Protein AF-A0A5C5FS62-F1 (afdb_monomer_lite)

Radius of gyration: 34.97 Å; chains: 1; bounding box: 89×92×103 Å

pLDDT: mean 74.13, std 21.63, range [21.25, 96.81]

Secondary structure (DSSP, 8-state):
--------S---SSGGGSHHHHHHHHHHHHHGGGS-TTTTTTSHHHHHHHHHHHGGGS-HHHHHHHHHHHHHHHHHHHHSS-TTTS-GGGGSHHHHHHHTTSS-TTTSSPPPPPHHHHHHHHHHHHHHHHHHHHS--SSHHHHHHHHHHHHSTTSS-HHHHTTS-HHHHHHHHHHHHHHHHHHHHHHHHHHHTT--GGGGSPPHHHHHHHHHHHHS-HHHHHHHHHHHHHHHHHHHHHHHHTTSS-HHHHHHHHHHHHHHHSHHHHHHHHHS-HHHHHHHHHHHHHHHHHHHHHHHTT-----HHHHHHHHHHHTTHHHHHHHHTS-SSHHHHHHHHHHHHHS-S-----------------------PPPHHHHHHHHHHHT-HHHHHHHHHHTTTS-HHHHHHHHHHHHHHHHHHHTT----GGGGSHHHHHHHHSPPPS-TT----HHHHHHHHHHHHHHHHHHS-GGGHHHHHHHHHHHHSTTS--HHHHTTS-HHHHHHHHHTTTSS-HHHHHHHHHHHT--HHHHHHHHHHHHHHHHHHTTT---TT--HHHHHHHHHHHHHHHHSHHHHHHHHHS-HHHHHHHHHHHHHHHHHHHHHHHTTPPPP-HHHHHHHHHHHH--TTS-TTTTHHHHT------PPP---------------------------------------------

Structure (mmCIF, N/CA/C/O backbone):
data_AF-A0A5C5FS62-F1
#
_entry.id   AF-A0A5C5FS62-F1
#
loop_
_atom_site.group_PDB
_atom_site.id
_atom_site.type_symbol
_atom_site.label_atom_id
_atom_site.label_alt_id
_atom_site.label_comp_id
_atom_site.label_asym_id
_atom_site.label_entity_id
_atom_site.label_seq_id
_atom_site.pdbx_PDB_ins_code
_atom_site.Cartn_x
_atom_site.Cartn_y
_atom_site.Cartn_z
_atom_site.occupancy
_atom_site.B_iso_or_equiv
_atom_site.auth_seq_id
_atom_site.auth_comp_id
_atom_site.auth_asym_id
_atom_site.auth_atom_id
_atom_site.pdbx_PDB_model_num
ATOM 1 N N . MET A 1 1 ? -17.535 23.814 3.517 1.00 26.78 1 MET A N 1
ATOM 2 C CA . MET A 1 1 ? -16.667 22.731 2.999 1.00 26.78 1 MET A CA 1
ATOM 3 C C . MET A 1 1 ? -15.348 23.350 2.572 1.00 26.78 1 MET A C 1
ATOM 5 O O . MET A 1 1 ? -15.396 24.396 1.941 1.00 26.78 1 MET A O 1
ATOM 9 N N . ASN A 1 2 ? -14.200 22.745 2.894 1.00 21.25 2 ASN A N 1
ATOM 10 C CA . ASN A 1 2 ? -12.930 23.157 2.289 1.00 21.25 2 ASN A CA 1
ATOM 11 C C . ASN A 1 2 ? -12.797 22.462 0.929 1.00 21.25 2 ASN A C 1
ATOM 13 O O . ASN A 1 2 ? -12.392 21.307 0.882 1.00 21.25 2 ASN A O 1
ATOM 17 N N . LEU A 1 3 ? -13.077 23.171 -0.166 1.00 26.50 3 LEU A N 1
ATOM 18 C CA . LEU A 1 3 ? -12.701 22.754 -1.531 1.00 26.50 3 LEU A CA 1
ATOM 19 C C . LEU A 1 3 ? -11.211 23.048 -1.821 1.00 26.50 3 LEU A C 1
ATOM 21 O O . LEU A 1 3 ? -10.825 23.384 -2.934 1.00 26.50 3 LEU A O 1
ATOM 25 N N . ALA A 1 4 ? -10.378 22.961 -0.782 1.00 28.31 4 ALA A N 1
ATOM 26 C CA . ALA A 1 4 ? -8.976 23.349 -0.778 1.00 28.31 4 ALA A CA 1
ATOM 27 C C . ALA A 1 4 ? -8.154 22.342 0.041 1.00 28.31 4 ALA A C 1
ATOM 29 O O . ALA A 1 4 ? -7.701 22.621 1.151 1.00 28.31 4 ALA A O 1
ATOM 30 N N . SER A 1 5 ? -7.968 21.154 -0.527 1.00 26.20 5 SER A N 1
ATOM 31 C CA . SER A 1 5 ? -6.728 20.398 -0.358 1.00 26.20 5 SER A CA 1
ATOM 32 C C . SER A 1 5 ? -6.159 20.175 -1.751 1.00 26.20 5 SER A C 1
ATOM 34 O O . SER A 1 5 ? -6.495 19.209 -2.434 1.00 26.20 5 SER A O 1
ATOM 36 N N . GLU A 1 6 ? -5.362 21.144 -2.193 1.00 37.19 6 GLU A N 1
ATOM 37 C CA . GLU A 1 6 ? -4.569 21.023 -3.407 1.00 37.19 6 GLU A CA 1
ATOM 38 C C . GLU A 1 6 ? -3.557 19.899 -3.225 1.00 37.19 6 GLU A C 1
ATOM 40 O O . GLU A 1 6 ? -2.563 20.042 -2.515 1.00 37.19 6 GLU A O 1
ATOM 45 N N . GLU A 1 7 ? -3.815 18.775 -3.877 1.00 31.89 7 GLU A N 1
ATOM 46 C CA . GLU A 1 7 ? -2.780 17.795 -4.134 1.00 31.89 7 GLU A CA 1
ATOM 47 C C . GLU A 1 7 ? -2.189 18.118 -5.507 1.00 31.89 7 GLU A C 1
ATOM 49 O O . GLU A 1 7 ? -2.875 18.075 -6.532 1.00 31.89 7 GLU A O 1
ATOM 54 N N . ASP A 1 8 ? -0.898 18.467 -5.516 1.00 33.03 8 ASP A N 1
ATOM 55 C CA . ASP A 1 8 ? -0.059 18.392 -6.714 1.00 33.03 8 ASP A CA 1
ATOM 56 C C . ASP A 1 8 ? -0.280 17.038 -7.424 1.00 33.03 8 ASP A C 1
ATOM 58 O O . ASP A 1 8 ? -0.662 16.060 -6.770 1.00 33.03 8 ASP A O 1
ATOM 62 N N . PRO A 1 9 ? 0.034 16.904 -8.728 1.00 37.22 9 PRO A N 1
ATOM 63 C CA . PRO A 1 9 ? 0.019 15.620 -9.435 1.00 37.22 9 PRO A CA 1
ATOM 64 C C . PRO A 1 9 ? 1.155 14.683 -8.959 1.00 37.22 9 PRO A C 1
ATOM 66 O O . PRO A 1 9 ? 2.050 14.291 -9.713 1.00 37.22 9 PRO A O 1
ATOM 69 N N . VAL A 1 10 ? 1.123 14.313 -7.676 1.00 38.94 10 VAL A N 1
ATOM 70 C CA . VAL A 1 10 ? 2.073 13.445 -6.987 1.00 38.94 10 VAL A CA 1
ATOM 71 C C . VAL A 1 10 ? 1.699 11.990 -7.277 1.00 38.94 10 VAL A C 1
ATOM 73 O O . VAL A 1 10 ? 0.593 11.556 -6.954 1.00 38.94 10 VAL A O 1
ATOM 76 N N . PRO A 1 11 ? 2.604 11.178 -7.849 1.00 46.72 11 PRO A N 1
ATOM 77 C CA . PRO A 1 11 ? 2.309 9.776 -8.095 1.00 46.72 11 PRO A CA 1
ATOM 78 C C . PRO A 1 11 ? 2.161 9.025 -6.771 1.00 46.72 11 PRO A C 1
ATOM 80 O O . PRO A 1 11 ? 3.090 8.983 -5.957 1.00 46.72 11 PRO A O 1
ATOM 83 N N . TRP A 1 12 ? 1.021 8.354 -6.591 1.00 49.12 12 TRP A N 1
ATOM 84 C CA . TRP A 1 12 ? 0.730 7.478 -5.452 1.00 49.12 12 TRP A CA 1
ATOM 85 C C . TRP A 1 12 ? 1.575 6.193 -5.455 1.00 49.12 12 TRP A C 1
ATOM 87 O O . TRP A 1 12 ? 1.030 5.092 -5.506 1.00 49.12 12 TRP A O 1
ATOM 97 N N . LYS A 1 13 ? 2.912 6.305 -5.398 1.00 44.31 13 LYS A N 1
ATOM 98 C CA . LYS A 1 13 ? 3.882 5.184 -5.379 1.00 44.31 13 LYS A CA 1
ATOM 99 C C . LYS A 1 13 ? 3.726 4.240 -4.167 1.00 44.31 13 LYS A C 1
ATOM 101 O O . LYS A 1 13 ? 4.508 3.310 -4.001 1.00 44.31 13 LYS A O 1
ATOM 106 N N . ALA A 1 14 ? 2.753 4.500 -3.297 1.00 56.09 14 ALA A N 1
ATOM 107 C CA . ALA A 1 14 ? 2.274 3.606 -2.256 1.00 56.09 14 ALA A CA 1
ATOM 108 C C . ALA A 1 14 ? 0.731 3.642 -2.274 1.00 56.09 14 ALA A C 1
ATOM 110 O O . ALA A 1 14 ? 0.185 4.739 -2.113 1.00 56.09 14 ALA A O 1
ATOM 111 N N . PRO A 1 15 ? 0.031 2.496 -2.413 1.00 54.44 15 PRO A N 1
ATOM 112 C CA . PRO A 1 15 ? -1.436 2.428 -2.424 1.00 54.44 15 PRO A CA 1
ATOM 113 C C . PRO A 1 15 ? -2.087 3.164 -1.255 1.00 54.44 15 PRO A C 1
ATOM 115 O O . PRO A 1 15 ? -3.047 3.892 -1.444 1.00 54.44 15 PRO A O 1
ATOM 118 N N . ARG A 1 16 ? -1.482 3.093 -0.064 1.00 59.12 16 ARG A N 1
ATOM 119 C CA . ARG A 1 16 ? -1.951 3.735 1.179 1.00 59.12 16 ARG A CA 1
ATOM 120 C C . ARG A 1 16 ? -2.060 5.272 1.139 1.00 59.12 16 ARG A C 1
ATOM 122 O O . ARG A 1 16 ? -2.553 5.864 2.096 1.00 59.12 16 ARG A O 1
ATOM 129 N N . ARG A 1 17 ? -1.597 5.929 0.068 1.00 65.94 17 ARG A N 1
ATOM 130 C CA . ARG A 1 17 ? -1.807 7.368 -0.177 1.00 65.94 17 ARG A CA 1
ATOM 131 C C . ARG A 1 17 ? -2.913 7.676 -1.196 1.00 65.94 17 ARG A C 1
ATOM 133 O O . ARG A 1 17 ? -3.332 8.817 -1.258 1.00 65.94 17 ARG A O 1
ATOM 140 N N . ASP A 1 18 ? -3.393 6.691 -1.952 1.00 76.31 18 ASP A N 1
ATOM 141 C CA . ASP A 1 18 ? -4.553 6.838 -2.839 1.00 76.31 18 ASP A CA 1
ATOM 142 C C . ASP A 1 18 ? -5.832 6.973 -1.976 1.00 76.31 18 ASP A C 1
ATOM 144 O O . ASP A 1 18 ? -6.115 6.061 -1.185 1.00 76.31 18 ASP A O 1
ATOM 148 N N . PRO A 1 19 ? -6.614 8.066 -2.087 1.00 80.38 19 PRO A N 1
ATOM 149 C CA . PRO A 1 19 ? -7.822 8.261 -1.280 1.00 80.38 19 PRO A CA 1
ATOM 150 C C . PRO A 1 19 ? -8.848 7.126 -1.419 1.00 80.38 19 PRO A C 1
ATOM 152 O O . PRO A 1 19 ? -9.469 6.735 -0.430 1.00 80.38 19 PRO A O 1
ATOM 155 N N . LEU A 1 20 ? -8.974 6.519 -2.607 1.00 85.62 20 LEU A N 1
ATOM 156 C CA . LEU A 1 20 ? -9.877 5.382 -2.823 1.00 85.62 20 LEU A CA 1
ATOM 157 C C . LEU A 1 20 ? -9.382 4.120 -2.100 1.00 85.62 20 LEU A C 1
ATOM 159 O O . LEU A 1 20 ? -10.188 3.325 -1.622 1.00 85.62 20 LEU A O 1
ATOM 163 N N . PHE A 1 21 ? -8.065 3.944 -1.955 1.00 86.00 21 PHE A N 1
ATOM 164 C CA . PHE A 1 21 ? -7.515 2.844 -1.159 1.00 86.00 21 PHE A CA 1
ATOM 165 C C . PHE A 1 21 ? -7.738 3.058 0.344 1.00 86.00 21 PHE A C 1
ATOM 167 O O . PHE A 1 21 ? -7.970 2.100 1.082 1.00 86.00 21 PHE A O 1
ATOM 174 N N . GLN A 1 22 ? -7.696 4.310 0.811 1.00 86.00 22 GLN A N 1
ATOM 175 C CA . GLN A 1 22 ? -8.026 4.651 2.198 1.00 86.00 22 GLN A CA 1
ATOM 176 C C . GLN A 1 22 ? -9.509 4.389 2.495 1.00 86.00 22 GLN A C 1
ATOM 178 O O . GLN A 1 22 ? -9.818 3.798 3.531 1.00 86.00 22 GLN A O 1
ATOM 183 N N . GLN A 1 23 ? -10.410 4.733 1.564 1.00 89.44 23 GLN A N 1
ATOM 184 C CA . GLN A 1 23 ? -11.825 4.353 1.640 1.00 89.44 23 GLN A CA 1
ATOM 185 C C . GLN A 1 23 ? -11.993 2.821 1.661 1.00 89.44 23 GLN A C 1
ATOM 187 O O . GLN A 1 23 ? -12.616 2.294 2.580 1.00 89.44 23 GLN A O 1
ATOM 192 N N . LEU A 1 24 ? -11.367 2.087 0.731 1.00 89.56 24 LEU A N 1
ATOM 193 C CA . LEU A 1 24 ? -11.392 0.615 0.690 1.00 89.56 24 LEU A CA 1
ATOM 194 C C . LEU A 1 24 ? -10.898 -0.021 1.998 1.00 89.56 24 LEU A C 1
ATOM 196 O O . LEU A 1 24 ? -11.532 -0.935 2.523 1.00 89.56 24 LEU A O 1
ATOM 200 N N . SER A 1 25 ? -9.797 0.491 2.555 1.00 85.19 25 SER A N 1
ATOM 201 C CA . SER A 1 25 ? -9.248 0.029 3.836 1.00 85.19 25 SER A CA 1
ATOM 202 C C . SER A 1 25 ? -10.256 0.213 4.973 1.00 85.19 25 SER A C 1
ATOM 204 O O . SER A 1 25 ? -10.440 -0.692 5.783 1.00 85.19 25 SER A O 1
ATOM 206 N N . LYS A 1 26 ? -10.957 1.356 5.007 1.00 88.62 26 LYS A N 1
ATOM 207 C CA . LYS A 1 26 ? -11.997 1.633 6.009 1.00 88.62 26 LYS A CA 1
ATOM 208 C C . LYS A 1 26 ? -13.225 0.744 5.848 1.00 88.62 26 LYS A C 1
ATOM 210 O O . LYS A 1 26 ? -13.735 0.258 6.849 1.00 88.62 26 LYS A O 1
ATOM 215 N N . ILE A 1 27 ? -13.647 0.460 4.619 1.00 90.44 27 ILE A N 1
ATOM 216 C CA . ILE A 1 27 ? -14.750 -0.475 4.362 1.00 90.44 27 ILE A CA 1
ATOM 217 C C . ILE A 1 27 ? -14.394 -1.875 4.884 1.00 90.44 27 ILE A C 1
ATOM 219 O O . ILE A 1 27 ? -15.220 -2.509 5.537 1.00 90.44 27 ILE A O 1
ATOM 223 N N . TYR A 1 28 ? -13.149 -2.332 4.708 1.00 85.81 28 TYR A N 1
ATOM 224 C CA . TYR A 1 28 ? -12.701 -3.582 5.327 1.00 85.81 28 TYR A CA 1
ATOM 225 C C . TYR A 1 28 ? -12.626 -3.513 6.860 1.00 85.81 28 TYR A C 1
ATOM 227 O O . TYR A 1 28 ? -13.090 -4.458 7.498 1.00 85.81 28 TYR A O 1
ATOM 235 N N . ASP A 1 29 ? -12.154 -2.412 7.464 1.00 85.00 29 ASP A N 1
ATOM 236 C CA . ASP A 1 29 ? -12.213 -2.212 8.927 1.00 85.00 29 ASP A CA 1
ATOM 237 C C . ASP A 1 29 ? -13.651 -2.366 9.472 1.00 85.00 29 ASP A C 1
ATOM 239 O O . ASP A 1 29 ? -13.843 -2.883 10.573 1.00 85.00 29 ASP A O 1
ATOM 243 N N . TRP A 1 30 ? -14.666 -1.945 8.706 1.00 89.12 30 TRP A N 1
ATOM 244 C CA . TRP A 1 30 ? -16.088 -2.065 9.061 1.00 89.12 30 TRP A CA 1
ATOM 245 C C . TRP A 1 30 ? -16.678 -3.456 8.805 1.00 89.12 30 TRP A C 1
ATOM 247 O O . TRP A 1 30 ? -17.597 -3.870 9.511 1.00 89.12 30 TRP A O 1
ATOM 257 N N . LEU A 1 31 ? -16.150 -4.193 7.825 1.00 85.19 31 LEU A N 1
ATOM 258 C CA . LEU A 1 31 ? -16.559 -5.566 7.520 1.00 85.19 31 LEU A CA 1
ATOM 259 C C . LEU A 1 31 ? -15.971 -6.587 8.509 1.00 85.19 31 LEU A C 1
ATOM 261 O O . LEU A 1 31 ? -16.646 -7.566 8.822 1.00 85.19 31 LEU A O 1
ATOM 265 N N . VAL A 1 32 ? -14.753 -6.372 9.037 1.00 81.12 32 VAL A N 1
ATOM 266 C CA . VAL A 1 32 ? -14.082 -7.303 9.978 1.00 81.12 32 VAL A CA 1
ATOM 267 C C . VAL A 1 32 ? -14.983 -7.743 11.148 1.00 81.12 32 VAL A C 1
ATOM 269 O O . VAL A 1 32 ? -15.086 -8.952 11.360 1.00 81.12 32 VAL A O 1
ATOM 272 N N . PRO A 1 33 ? -15.657 -6.843 11.901 1.00 80.81 33 PRO A N 1
ATOM 273 C CA . PRO A 1 33 ? -16.478 -7.229 13.052 1.00 80.81 33 PRO A CA 1
ATOM 274 C C . PRO A 1 33 ? -17.766 -7.970 12.676 1.00 80.81 33 PRO A C 1
ATOM 276 O O . PRO A 1 33 ? -18.365 -8.618 13.531 1.00 80.81 33 PRO A O 1
ATOM 279 N N . LEU A 1 34 ? -18.203 -7.854 11.418 1.00 83.06 34 LEU A N 1
ATOM 280 C CA . LEU A 1 34 ? -19.403 -8.508 10.902 1.00 83.06 34 LEU A CA 1
ATOM 281 C C . LEU A 1 34 ? -19.113 -9.950 10.465 1.00 83.06 34 LEU A C 1
ATOM 283 O O . LEU A 1 34 ? -20.018 -10.777 10.454 1.00 83.06 34 LEU A O 1
ATOM 287 N N . VAL A 1 35 ? -17.865 -10.285 10.130 1.00 79.69 35 VAL A N 1
ATOM 288 C CA . VAL A 1 35 ? -17.510 -11.622 9.639 1.00 79.69 35 VAL A CA 1
ATOM 289 C C . VAL A 1 35 ? -17.754 -12.685 10.725 1.00 79.69 35 VAL A C 1
ATOM 291 O O . VAL A 1 35 ? -17.247 -12.551 11.841 1.00 79.69 35 VAL A O 1
ATOM 294 N N . PRO A 1 36 ? -18.470 -13.790 10.427 1.00 78.62 36 PRO A N 1
ATOM 295 C CA . PRO A 1 36 ? -18.641 -14.894 11.366 1.00 78.62 36 PRO A CA 1
ATOM 296 C C . PRO A 1 36 ? -17.296 -15.426 11.879 1.00 78.62 36 PRO A C 1
ATOM 298 O O . PRO A 1 36 ? -16.372 -15.641 11.098 1.00 78.62 36 PRO A O 1
ATOM 301 N N . SER A 1 37 ? -17.196 -15.725 13.177 1.00 71.50 37 SER A N 1
ATOM 302 C CA . SER A 1 37 ? -15.936 -16.107 13.849 1.00 71.50 37 SER A CA 1
ATOM 303 C C . SER A 1 37 ? -15.216 -17.330 13.257 1.00 71.50 37 SER A C 1
ATOM 305 O O . SER A 1 37 ? -14.011 -17.487 13.427 1.00 71.50 37 SER A O 1
ATOM 307 N N . ARG A 1 38 ? -15.936 -18.181 12.515 1.00 66.50 38 ARG A N 1
ATOM 308 C CA . ARG A 1 38 ? -15.391 -19.313 11.740 1.00 66.50 38 ARG A CA 1
ATOM 309 C C . ARG A 1 38 ? -14.640 -18.907 10.455 1.00 66.50 38 ARG A C 1
ATOM 311 O O . ARG A 1 38 ? -14.009 -19.756 9.841 1.00 66.50 38 ARG A O 1
ATOM 318 N N . LEU A 1 39 ? -14.740 -17.642 10.032 1.00 62.78 39 LEU A N 1
ATOM 319 C CA . LEU A 1 39 ? -14.138 -17.075 8.814 1.00 62.78 39 LEU A CA 1
ATOM 320 C C . LEU A 1 39 ? -13.155 -15.919 9.105 1.00 62.78 39 LEU A C 1
ATOM 322 O O . LEU A 1 39 ? -12.367 -15.559 8.230 1.00 62.78 39 LEU A O 1
ATOM 326 N N . THR A 1 40 ? -13.177 -15.324 10.304 1.00 58.69 40 THR A N 1
ATOM 327 C CA . THR A 1 40 ? -12.426 -14.092 10.628 1.00 58.69 40 THR A CA 1
ATOM 328 C C . THR A 1 40 ? -10.909 -14.225 10.545 1.00 58.69 40 THR A C 1
ATOM 330 O O . THR A 1 40 ? -10.265 -13.300 10.060 1.00 58.69 40 THR A O 1
ATOM 333 N N . SER A 1 41 ? -10.320 -15.337 10.998 1.00 52.56 41 SER A N 1
ATOM 334 C CA . SER A 1 41 ? -8.856 -15.440 11.149 1.00 52.56 41 SER A CA 1
ATOM 335 C C . SER A 1 41 ? -8.080 -15.476 9.830 1.00 52.56 41 SER A C 1
ATOM 337 O O . SER A 1 41 ? -6.901 -15.136 9.820 1.00 52.56 41 SER A O 1
ATOM 339 N N . ASN A 1 42 ? -8.726 -15.870 8.727 1.00 54.12 42 ASN A N 1
ATOM 340 C CA . ASN A 1 42 ? -8.064 -16.093 7.441 1.00 54.12 42 ASN A CA 1
ATOM 341 C C . ASN A 1 42 ? -8.569 -15.193 6.307 1.00 54.12 42 ASN A C 1
ATOM 343 O O . ASN A 1 42 ? -7.851 -15.030 5.326 1.00 54.12 42 ASN A O 1
ATOM 347 N N . THR A 1 43 ? -9.782 -14.640 6.379 1.00 58.03 43 THR A N 1
ATOM 348 C CA . THR A 1 43 ? -10.422 -14.073 5.180 1.00 58.03 43 THR A CA 1
ATOM 349 C C . THR A 1 43 ? -10.119 -12.587 4.984 1.00 58.03 43 THR A C 1
ATOM 351 O O . THR A 1 43 ? -9.537 -12.217 3.966 1.00 58.03 43 THR A O 1
ATOM 354 N N . VAL A 1 44 ? -10.466 -11.713 5.936 1.00 55.28 44 VAL A N 1
ATOM 355 C CA . VAL A 1 44 ? -10.487 -10.262 5.659 1.00 55.28 44 VAL A CA 1
ATOM 356 C C . VAL A 1 44 ? -9.096 -9.643 5.544 1.00 55.28 44 VAL A C 1
ATOM 358 O O . VAL A 1 44 ? -8.845 -8.920 4.582 1.00 55.28 44 VAL A O 1
ATOM 361 N N . SER A 1 45 ? -8.161 -9.961 6.443 1.00 57.47 45 SER A N 1
ATOM 362 C CA . SER A 1 45 ? -6.798 -9.417 6.353 1.00 57.47 45 SER A CA 1
ATOM 363 C C . SER A 1 45 ? -6.072 -9.930 5.103 1.00 57.47 45 SER A C 1
ATOM 365 O O . SER A 1 45 ? -5.431 -9.151 4.398 1.00 57.47 45 SER A O 1
ATOM 367 N N . ARG A 1 46 ? -6.258 -11.208 4.721 1.00 64.31 46 ARG A N 1
ATOM 368 C CA . ARG A 1 46 ? -5.751 -11.723 3.434 1.00 64.31 46 ARG A CA 1
ATOM 369 C C . ARG A 1 46 ? -6.354 -10.978 2.247 1.00 64.31 46 ARG A C 1
ATOM 371 O O . ARG A 1 46 ? -5.615 -10.676 1.314 1.00 64.31 46 ARG A O 1
ATOM 378 N N . ILE A 1 47 ? -7.646 -10.650 2.268 1.00 66.25 47 ILE A N 1
ATOM 379 C CA . ILE A 1 47 ? -8.283 -9.867 1.200 1.00 66.25 47 ILE A CA 1
ATOM 380 C C . ILE A 1 47 ? -7.710 -8.444 1.152 1.00 66.25 47 ILE A C 1
ATOM 382 O O . ILE A 1 47 ? -7.234 -8.042 0.093 1.00 66.25 47 ILE A O 1
ATOM 386 N N . SER A 1 48 ? -7.662 -7.719 2.274 1.00 67.44 48 SER A N 1
ATOM 387 C CA . SER A 1 48 ? -7.110 -6.355 2.343 1.00 67.44 48 SER A CA 1
ATOM 388 C C . SER A 1 48 ? -5.658 -6.291 1.841 1.00 67.44 48 SER A C 1
ATOM 390 O O . SER A 1 48 ? -5.331 -5.482 0.973 1.00 67.44 48 SER A O 1
ATOM 392 N N . ASN A 1 49 ? -4.801 -7.233 2.256 1.00 71.31 49 ASN A N 1
ATOM 393 C CA . ASN A 1 49 ? -3.435 -7.357 1.729 1.00 71.31 49 ASN A CA 1
ATOM 394 C C . ASN A 1 49 ? -3.381 -7.722 0.245 1.00 71.31 49 ASN A C 1
ATOM 396 O O . ASN A 1 49 ? -2.488 -7.270 -0.473 1.00 71.31 49 ASN A O 1
ATOM 400 N N . SER A 1 50 ? -4.317 -8.544 -0.233 1.00 75.56 50 SER A N 1
ATOM 401 C CA . SER A 1 50 ? -4.419 -8.865 -1.658 1.00 75.56 50 SER A CA 1
ATOM 402 C C . SER A 1 50 ? -4.763 -7.609 -2.465 1.00 75.56 50 SER A C 1
ATOM 404 O O . SER A 1 50 ? -4.197 -7.410 -3.539 1.00 75.56 50 SER A O 1
ATOM 406 N N . PHE A 1 51 ? -5.597 -6.712 -1.922 1.00 79.88 51 PHE A N 1
ATOM 407 C CA . PHE A 1 51 ? -5.803 -5.377 -2.481 1.00 79.88 51 PHE A CA 1
ATOM 408 C C . PHE A 1 51 ? -4.549 -4.498 -2.382 1.00 79.88 51 PHE A C 1
ATOM 410 O O . PHE A 1 51 ? -4.154 -3.988 -3.422 1.00 79.88 51 PHE A O 1
ATOM 417 N N . ASP A 1 52 ? -3.877 -4.357 -1.229 1.00 78.38 52 ASP A N 1
ATOM 418 C CA . ASP A 1 52 ? -2.658 -3.521 -1.085 1.00 78.38 52 ASP A CA 1
ATOM 419 C C . ASP A 1 52 ? -1.581 -3.922 -2.111 1.00 78.38 52 ASP A C 1
ATOM 421 O O . ASP A 1 52 ? -1.090 -3.097 -2.885 1.00 78.38 52 ASP A O 1
ATOM 425 N N . ARG A 1 53 ? -1.298 -5.227 -2.228 1.00 77.38 53 ARG A N 1
ATOM 426 C CA . ARG A 1 53 ? -0.368 -5.764 -3.235 1.00 77.38 53 ARG A CA 1
ATOM 427 C C . ARG A 1 53 ? -0.832 -5.488 -4.667 1.00 77.38 53 ARG A C 1
ATOM 429 O O . ARG A 1 53 ? -0.017 -5.135 -5.515 1.00 77.38 53 ARG A O 1
ATOM 436 N N . ALA A 1 54 ? -2.121 -5.659 -4.961 1.00 82.12 54 ALA A N 1
ATOM 437 C CA . ALA A 1 54 ? -2.641 -5.570 -6.322 1.00 82.12 54 ALA A CA 1
ATOM 438 C C . ALA A 1 54 ? -2.955 -4.142 -6.796 1.00 82.12 54 ALA A C 1
ATOM 440 O O . ALA A 1 54 ? -2.953 -3.919 -8.003 1.00 82.12 54 ALA A O 1
ATOM 441 N N . TRP A 1 55 ? -3.252 -3.192 -5.902 1.00 86.25 55 TRP A N 1
ATOM 442 C CA . TRP A 1 55 ? -3.957 -1.930 -6.195 1.00 86.25 55 TRP A CA 1
ATOM 443 C C . TRP A 1 55 ? -3.337 -1.095 -7.317 1.00 86.25 55 TRP A C 1
ATOM 445 O O . TRP A 1 55 ? -4.029 -0.543 -8.176 1.00 86.25 55 TRP A O 1
ATOM 455 N N . HIS A 1 56 ? -2.008 -1.054 -7.344 1.00 81.75 56 HIS A N 1
ATOM 456 C CA . HIS A 1 56 ? -1.229 -0.332 -8.342 1.00 81.75 56 HIS A CA 1
ATOM 457 C C . HIS A 1 56 ? -1.514 -0.828 -9.781 1.00 81.75 56 HIS A C 1
ATOM 459 O O . HIS A 1 56 ? -1.596 -0.026 -10.715 1.00 81.75 56 HIS A O 1
ATOM 465 N N . LEU A 1 57 ? -1.807 -2.126 -9.946 1.00 83.56 57 LEU A N 1
ATOM 466 C CA . LEU A 1 57 ? -2.187 -2.755 -11.217 1.00 83.56 57 LEU A CA 1
ATOM 467 C C . LEU A 1 57 ? -3.586 -2.344 -11.709 1.00 83.56 57 LEU A C 1
ATOM 469 O O . LEU A 1 57 ? -3.874 -2.495 -12.895 1.00 83.56 57 LEU A O 1
ATOM 473 N N . TRP A 1 58 ? -4.469 -1.840 -10.843 1.00 87.75 58 TRP A N 1
ATOM 474 C CA . TRP A 1 58 ? -5.827 -1.422 -11.216 1.00 87.75 58 TRP A CA 1
ATOM 475 C C . TRP A 1 58 ? -5.801 -0.073 -11.950 1.00 87.75 58 TRP A C 1
ATOM 477 O O . TRP A 1 58 ? -4.994 0.802 -11.614 1.00 87.75 58 TRP A O 1
ATOM 487 N N . ARG A 1 59 ? -6.683 0.111 -12.941 1.00 90.12 59 ARG A N 1
ATOM 488 C CA . ARG A 1 59 ? -7.009 1.428 -13.524 1.00 90.12 59 ARG A CA 1
ATOM 489 C C . ARG A 1 59 ? -7.917 2.202 -12.559 1.00 90.12 59 ARG A C 1
ATOM 491 O O . ARG A 1 59 ? -8.679 1.590 -11.814 1.00 90.12 59 ARG A O 1
ATOM 498 N N . SER A 1 60 ? -7.898 3.531 -12.600 1.00 88.50 60 SER A N 1
ATOM 499 C CA . SER A 1 60 ? -8.735 4.393 -11.741 1.00 88.50 60 SER A CA 1
ATOM 500 C C . SER A 1 60 ? -10.237 4.062 -11.777 1.00 88.50 60 SER A C 1
ATOM 502 O O . SER A 1 60 ? -10.835 3.999 -10.704 1.00 88.50 60 SER A O 1
ATOM 504 N N . PRO A 1 61 ? -10.854 3.770 -12.943 1.00 89.69 61 PRO A N 1
ATOM 505 C CA . PRO A 1 61 ? -12.249 3.331 -12.994 1.00 89.69 61 PRO A CA 1
ATOM 506 C C . PRO A 1 61 ? -12.508 2.024 -12.242 1.00 89.69 61 PRO A C 1
ATOM 508 O O . PRO A 1 61 ? -13.480 1.913 -11.504 1.00 89.69 61 PRO A O 1
ATOM 511 N N . GLU A 1 62 ? -11.603 1.050 -12.365 1.00 91.81 62 GLU A N 1
ATOM 512 C CA . GLU A 1 62 ? -11.707 -0.246 -11.685 1.00 91.81 62 GLU A CA 1
ATOM 513 C C . GLU A 1 62 ? -11.587 -0.066 -10.161 1.00 91.81 62 GLU A C 1
ATOM 515 O O . GLU A 1 62 ? -12.299 -0.720 -9.401 1.00 91.81 62 GLU A O 1
ATOM 520 N N . ARG A 1 63 ? -10.699 0.839 -9.712 1.00 90.94 63 ARG A N 1
ATOM 521 C CA . ARG A 1 63 ? -10.534 1.219 -8.295 1.00 90.94 63 ARG A CA 1
ATOM 522 C C . ARG A 1 63 ? -11.804 1.861 -7.737 1.00 90.94 63 ARG A C 1
ATOM 524 O O . ARG A 1 63 ? -12.269 1.463 -6.673 1.00 90.94 63 ARG A O 1
ATOM 531 N N . ARG A 1 64 ? -12.378 2.820 -8.472 1.00 90.44 64 ARG A N 1
ATOM 532 C CA . ARG A 1 64 ? -13.652 3.479 -8.143 1.00 90.44 64 ARG A CA 1
ATOM 533 C C . ARG A 1 64 ? -14.783 2.452 -8.033 1.00 90.44 64 ARG A C 1
ATOM 535 O O . ARG A 1 64 ? -15.455 2.400 -7.008 1.00 90.44 64 ARG A O 1
ATOM 542 N N . ALA A 1 65 ? -14.923 1.584 -9.035 1.00 91.19 65 ALA A N 1
ATOM 543 C CA . ALA A 1 65 ? -15.927 0.525 -9.050 1.00 91.19 65 ALA A CA 1
ATOM 544 C C . ALA A 1 65 ? -15.758 -0.478 -7.892 1.00 91.19 65 ALA A C 1
ATOM 546 O O . ALA A 1 65 ? -16.757 -0.968 -7.376 1.00 91.19 65 ALA A O 1
ATOM 547 N N . ALA A 1 66 ? -14.527 -0.771 -7.445 1.00 92.50 66 ALA A N 1
ATOM 548 C CA . ALA A 1 66 ? -14.301 -1.623 -6.271 1.00 92.50 66 ALA A CA 1
ATOM 549 C C . ALA A 1 66 ? -14.823 -0.988 -4.979 1.00 92.50 66 ALA A C 1
ATOM 551 O O . ALA A 1 66 ? -15.472 -1.672 -4.194 1.00 92.50 66 ALA A O 1
ATOM 552 N N . VAL A 1 67 ? -14.561 0.304 -4.764 1.00 93.12 67 VAL A N 1
ATOM 553 C CA . VAL A 1 67 ? -15.054 1.026 -3.581 1.00 93.12 67 VAL A CA 1
ATOM 554 C C . VAL A 1 67 ? -16.581 1.107 -3.591 1.00 93.12 67 VAL A C 1
ATOM 556 O O . VAL A 1 67 ? -17.209 0.784 -2.587 1.00 93.12 67 VAL A O 1
ATOM 559 N N . GLU A 1 68 ? -17.180 1.469 -4.729 1.00 94.06 68 GLU A N 1
ATOM 560 C CA . GLU A 1 68 ? -18.639 1.518 -4.899 1.00 94.06 68 GLU A CA 1
ATOM 561 C C . GLU A 1 68 ? -19.281 0.141 -4.656 1.00 94.06 68 GLU A C 1
ATOM 563 O O . GLU A 1 68 ? -20.213 0.032 -3.863 1.00 94.06 68 GLU A O 1
ATOM 568 N N . PHE A 1 69 ? -18.736 -0.928 -5.249 1.00 93.88 69 PHE A N 1
ATOM 569 C CA . PHE A 1 69 ? -19.207 -2.297 -5.021 1.00 93.88 69 PHE A CA 1
ATOM 570 C C . PHE A 1 69 ? -19.138 -2.690 -3.538 1.00 93.88 69 PHE A C 1
ATOM 572 O O . PHE A 1 69 ? -20.129 -3.153 -2.981 1.00 93.88 69 PHE A O 1
ATOM 579 N N . LEU A 1 70 ? -17.998 -2.470 -2.874 1.00 92.81 70 LEU A N 1
ATOM 580 C CA . LEU A 1 70 ? -17.813 -2.851 -1.470 1.00 92.81 70 LEU A CA 1
ATOM 581 C C . LEU A 1 70 ? -18.697 -2.038 -0.504 1.00 92.81 70 LEU A C 1
ATOM 583 O O . LEU A 1 70 ? -19.137 -2.589 0.503 1.00 92.81 70 LEU A O 1
ATOM 587 N N . LEU A 1 71 ? -19.000 -0.768 -0.807 1.00 94.44 71 LEU A N 1
ATOM 588 C CA . LEU A 1 71 ? -19.978 0.025 -0.047 1.00 94.44 71 LEU A CA 1
ATOM 589 C C . LEU A 1 71 ? -21.393 -0.550 -0.168 1.00 94.44 71 LEU A C 1
ATOM 591 O O . LEU A 1 71 ? -22.079 -0.700 0.842 1.00 94.44 71 LEU A O 1
ATOM 595 N N . LEU A 1 72 ? -21.820 -0.897 -1.383 1.00 93.75 72 LEU A N 1
ATOM 596 C CA . LEU A 1 72 ? -23.151 -1.455 -1.626 1.00 93.75 72 LEU A CA 1
ATOM 597 C C . LEU A 1 72 ? -23.307 -2.851 -1.008 1.00 93.75 72 LEU A C 1
ATOM 599 O O . LEU A 1 72 ? -24.345 -3.147 -0.420 1.00 93.75 72 LEU A O 1
ATOM 603 N N . GLU A 1 73 ? -22.274 -3.693 -1.068 1.00 91.75 73 GLU A N 1
ATOM 604 C CA . GLU A 1 73 ? -22.278 -4.987 -0.379 1.00 91.75 73 GLU A CA 1
ATOM 605 C C . GLU A 1 73 ? -22.300 -4.834 1.151 1.00 91.75 73 GLU A C 1
ATOM 607 O O . GLU A 1 73 ? -23.042 -5.555 1.815 1.00 91.75 73 GLU A O 1
ATOM 612 N N . LEU A 1 74 ? -21.578 -3.860 1.726 1.00 91.94 74 LEU A N 1
ATOM 613 C CA . LEU A 1 74 ? -21.691 -3.542 3.156 1.00 91.94 74 LEU A CA 1
ATOM 614 C C . LEU A 1 74 ? -23.130 -3.155 3.538 1.00 91.94 74 LEU A C 1
ATOM 616 O O . LEU A 1 74 ? -23.624 -3.623 4.562 1.00 91.94 74 LEU A O 1
ATOM 620 N N . CYS A 1 75 ? -23.819 -2.355 2.719 1.00 92.06 75 CYS A N 1
ATOM 621 C CA . CYS A 1 75 ? -25.212 -1.977 2.976 1.00 92.06 75 CYS A CA 1
ATOM 622 C C . CYS A 1 75 ? -26.136 -3.206 3.017 1.00 92.06 75 CYS A C 1
ATOM 624 O O . CYS A 1 75 ? -26.889 -3.360 3.977 1.00 92.06 75 CYS A O 1
ATOM 626 N N . LYS A 1 76 ? -26.009 -4.128 2.051 1.00 89.94 76 LYS A N 1
ATOM 627 C CA . LYS A 1 76 ? -26.766 -5.397 2.025 1.00 89.94 76 LYS A CA 1
ATOM 628 C C . LYS A 1 76 ? -26.497 -6.261 3.258 1.00 89.94 76 LYS A C 1
ATOM 630 O O . LYS A 1 76 ? -27.432 -6.692 3.927 1.00 89.94 76 LYS A O 1
ATOM 635 N N . ILE A 1 77 ? -25.223 -6.445 3.624 1.00 89.25 77 ILE A N 1
ATOM 636 C CA . ILE A 1 77 ? -24.805 -7.217 4.814 1.00 89.25 77 ILE A CA 1
ATOM 637 C C . ILE A 1 77 ? -25.449 -6.679 6.099 1.00 89.25 77 ILE A C 1
ATOM 639 O O . ILE A 1 77 ? -25.763 -7.457 7.005 1.00 89.25 77 ILE A O 1
ATOM 643 N N . LEU A 1 78 ? -25.627 -5.359 6.189 1.00 86.19 78 LEU A N 1
ATOM 644 C CA . LEU A 1 78 ? -26.260 -4.698 7.328 1.00 86.19 78 LEU A CA 1
ATOM 645 C C . LEU A 1 78 ? -27.801 -4.775 7.304 1.00 86.19 78 LEU A C 1
ATOM 647 O O . LEU A 1 78 ? -28.409 -4.599 8.358 1.00 86.19 78 LEU A O 1
ATOM 651 N N . GLN A 1 79 ? -28.428 -5.018 6.147 1.00 82.00 79 GLN A N 1
ATOM 652 C CA . GLN A 1 79 ? -29.886 -4.987 5.961 1.00 82.00 79 GLN A CA 1
ATOM 653 C C . GLN A 1 79 ? -30.589 -6.346 5.897 1.00 82.00 79 GLN A C 1
ATOM 655 O O . GLN A 1 79 ? -31.711 -6.443 6.399 1.00 82.00 79 GLN A O 1
ATOM 660 N N . ASP A 1 80 ? -29.981 -7.331 5.231 1.00 72.44 80 ASP A N 1
ATOM 661 C CA . ASP A 1 80 ? -30.597 -8.625 4.904 1.00 72.44 80 ASP A CA 1
ATOM 662 C C . ASP A 1 80 ? -30.749 -9.517 6.163 1.00 72.44 80 ASP A C 1
ATOM 664 O O . ASP A 1 80 ? -30.744 -9.044 7.299 1.00 72.44 80 ASP A O 1
ATOM 668 N N . ASP A 1 81 ? -30.813 -10.846 6.002 1.00 63.16 81 ASP A N 1
ATOM 669 C CA . ASP A 1 81 ? -30.778 -11.871 7.071 1.00 63.16 81 ASP A CA 1
ATOM 670 C C . ASP A 1 81 ? -29.514 -11.842 7.982 1.00 63.16 81 ASP A C 1
ATOM 672 O O . ASP A 1 81 ? -29.215 -12.788 8.725 1.00 63.16 81 ASP A O 1
ATOM 676 N N . GLY A 1 82 ? -28.744 -10.760 7.916 1.00 72.56 82 GLY A N 1
ATOM 677 C CA . GLY A 1 82 ? -27.546 -10.487 8.678 1.00 72.56 82 GLY A CA 1
ATOM 678 C C . GLY A 1 82 ? -26.291 -11.171 8.131 1.00 72.56 82 GLY A C 1
ATOM 679 O O . GLY A 1 82 ? -26.341 -12.064 7.274 1.00 72.56 82 GLY A O 1
ATOM 680 N N . PRO A 1 83 ? -25.123 -10.823 8.697 1.00 80.12 83 PRO A N 1
ATOM 681 C CA . PRO A 1 83 ? -23.825 -11.338 8.259 1.00 80.12 83 PRO A CA 1
ATOM 682 C C . PRO A 1 83 ? -23.676 -12.869 8.319 1.00 80.12 83 PRO A C 1
ATOM 684 O O . PRO A 1 83 ? -22.748 -13.432 7.734 1.00 80.12 83 PRO A O 1
ATOM 687 N N . ALA A 1 84 ? -24.571 -13.564 9.026 1.00 78.88 84 ALA A N 1
ATOM 688 C CA . ALA A 1 84 ? -24.573 -15.018 9.137 1.00 78.88 84 ALA A CA 1
ATOM 689 C C . ALA A 1 84 ? -25.008 -15.740 7.846 1.00 78.88 84 ALA A C 1
ATOM 691 O O . ALA A 1 84 ? -24.576 -16.878 7.642 1.00 78.88 84 ALA A O 1
ATOM 692 N N . ARG A 1 85 ? -25.840 -15.107 7.000 1.00 79.75 85 ARG A N 1
ATOM 693 C CA . ARG A 1 85 ? -26.334 -15.686 5.732 1.00 79.75 85 ARG A CA 1
ATOM 694 C C . ARG A 1 85 ? -25.661 -15.119 4.478 1.00 79.75 85 ARG A C 1
ATOM 696 O O . ARG A 1 85 ? -25.836 -15.688 3.405 1.00 79.75 85 ARG A O 1
ATOM 703 N N . TYR A 1 86 ? -24.879 -14.049 4.607 1.00 85.94 86 TYR A N 1
ATOM 704 C CA . TYR A 1 86 ? -24.165 -13.444 3.484 1.00 85.94 86 TYR A CA 1
ATOM 705 C C . TYR A 1 86 ? -23.074 -14.363 2.900 1.00 85.94 86 TYR A C 1
ATOM 707 O O . TYR A 1 86 ? -22.330 -15.026 3.630 1.00 85.94 86 TYR A O 1
ATOM 715 N N . ASP A 1 87 ? -22.941 -14.360 1.572 1.00 85.75 87 ASP A N 1
ATOM 716 C CA . ASP A 1 87 ? -21.879 -15.060 0.848 1.00 85.75 87 ASP A CA 1
ATOM 717 C C . ASP A 1 87 ? -20.582 -14.235 0.831 1.00 85.75 87 ASP A C 1
ATOM 719 O O . ASP A 1 87 ? -20.257 -13.511 -0.112 1.00 85.75 87 ASP A O 1
ATOM 723 N N . TRP A 1 88 ? -19.794 -14.400 1.893 1.00 83.69 88 TRP A N 1
ATOM 724 C CA . TRP A 1 88 ? -18.496 -13.745 2.080 1.00 83.69 88 TRP A CA 1
ATOM 725 C C . TRP A 1 88 ? -17.479 -13.988 0.950 1.00 83.69 88 TRP A C 1
ATOM 727 O O . TRP A 1 88 ? -16.488 -13.259 0.868 1.00 83.69 88 TRP A O 1
ATOM 737 N N . SER A 1 89 ? -17.696 -14.966 0.057 1.00 82.31 89 SER A N 1
ATOM 738 C CA . SER A 1 89 ? -16.813 -15.189 -1.094 1.00 82.31 89 SER A CA 1
ATOM 739 C C . SER A 1 89 ? -16.884 -14.054 -2.128 1.00 82.31 89 SER A C 1
ATOM 741 O O . SER A 1 89 ? -15.893 -13.799 -2.823 1.00 82.31 89 SER A O 1
ATOM 743 N N . GLN A 1 90 ? -17.993 -13.304 -2.175 1.00 85.00 90 GLN A N 1
ATOM 744 C CA . GLN A 1 90 ? -18.199 -12.191 -3.113 1.00 85.00 90 GLN A CA 1
ATOM 745 C C . GLN A 1 90 ? -17.298 -10.979 -2.833 1.00 85.00 90 GLN A C 1
ATOM 747 O O . GLN A 1 90 ? -17.029 -10.189 -3.737 1.00 85.00 90 GLN A O 1
ATOM 752 N N . LEU A 1 91 ? -16.749 -10.881 -1.617 1.00 86.50 91 LEU A N 1
ATOM 753 C CA . LEU A 1 91 ? -15.811 -9.830 -1.208 1.00 86.50 91 LEU A CA 1
ATOM 754 C C . LEU A 1 91 ? -14.337 -10.192 -1.459 1.00 86.50 91 LEU A C 1
ATOM 756 O O . LEU A 1 91 ? -13.449 -9.387 -1.168 1.00 86.50 91 LEU A O 1
ATOM 760 N N . SER A 1 92 ? -14.054 -11.394 -1.976 1.00 83.62 92 SER A N 1
ATOM 761 C CA . SER A 1 92 ? -12.694 -11.822 -2.329 1.00 83.62 92 SER A CA 1
ATOM 762 C C . SER A 1 92 ? -12.105 -10.982 -3.468 1.00 83.62 92 SER A C 1
ATOM 764 O O . SER A 1 92 ? -12.838 -10.509 -4.339 1.00 83.62 92 SER A O 1
ATOM 766 N N . LEU A 1 93 ? -10.771 -10.837 -3.512 1.00 83.00 93 LEU A N 1
ATOM 767 C CA . LEU A 1 93 ? -10.094 -10.059 -4.562 1.00 83.00 93 LEU A CA 1
ATOM 768 C C . LEU A 1 93 ? -10.531 -10.496 -5.971 1.00 83.00 93 LEU A C 1
ATOM 770 O O . LEU A 1 93 ? -10.729 -9.637 -6.827 1.00 83.00 93 LEU A O 1
ATOM 774 N N . ASP A 1 94 ? -10.712 -11.796 -6.211 1.00 82.88 94 ASP A N 1
ATOM 775 C CA . ASP A 1 94 ? -11.073 -12.342 -7.525 1.00 82.88 94 ASP A CA 1
ATOM 776 C C . ASP A 1 94 ? -12.559 -12.174 -7.862 1.00 82.88 94 ASP A C 1
ATOM 778 O O . ASP A 1 94 ? -12.918 -12.051 -9.036 1.00 82.88 94 ASP A O 1
ATOM 782 N N . ALA A 1 95 ? -13.444 -12.171 -6.861 1.00 85.06 95 ALA A N 1
ATOM 783 C CA . ALA A 1 95 ? -14.855 -11.853 -7.059 1.00 85.06 95 ALA A CA 1
ATOM 784 C C . ALA A 1 95 ? -15.027 -10.362 -7.378 1.00 85.06 95 ALA A C 1
ATOM 786 O O . ALA A 1 95 ? -15.570 -10.028 -8.432 1.00 85.06 95 ALA A O 1
ATOM 787 N N . VAL A 1 96 ? -14.457 -9.479 -6.550 1.00 88.56 96 VAL A N 1
ATOM 788 C CA . VAL A 1 96 ? -14.474 -8.027 -6.783 1.00 88.56 96 VAL A CA 1
ATOM 789 C C . VAL A 1 96 ? -13.789 -7.696 -8.111 1.00 88.56 96 VAL A C 1
ATOM 791 O O . VAL A 1 96 ? -14.376 -7.000 -8.928 1.00 88.56 96 VAL A O 1
ATOM 794 N N . SER A 1 97 ? -12.605 -8.254 -8.401 1.00 87.19 97 SER A N 1
ATOM 795 C CA . SER A 1 97 ? -11.904 -7.995 -9.672 1.00 87.19 97 SER A CA 1
ATOM 796 C C . SER A 1 97 ? -12.716 -8.425 -10.898 1.00 87.19 97 SER A C 1
ATOM 798 O O . SER A 1 97 ? -12.617 -7.781 -11.937 1.00 87.19 97 SER A O 1
ATOM 800 N N . ARG A 1 98 ? -13.531 -9.487 -10.814 1.00 86.19 98 ARG A N 1
ATOM 801 C CA . ARG A 1 98 ? -14.456 -9.857 -11.901 1.00 86.19 98 ARG A CA 1
ATOM 802 C C . ARG A 1 98 ? -15.657 -8.911 -11.979 1.00 86.19 98 ARG A C 1
ATOM 804 O O . ARG A 1 98 ? -16.066 -8.567 -13.081 1.00 86.19 98 ARG A O 1
ATOM 811 N N . LYS A 1 99 ? -16.208 -8.464 -10.846 1.00 87.56 99 LYS A N 1
ATOM 812 C CA . LYS A 1 99 ? -17.339 -7.515 -10.796 1.00 87.56 99 LYS A CA 1
ATOM 813 C C . LYS A 1 99 ? -16.976 -6.114 -11.303 1.00 87.56 99 LYS A C 1
ATOM 815 O O . LYS A 1 99 ? -17.818 -5.460 -11.900 1.00 87.56 99 LYS A O 1
ATOM 820 N N . THR A 1 100 ? -15.731 -5.676 -11.119 1.00 87.44 100 THR A N 1
ATOM 821 C CA . THR A 1 100 ? -15.234 -4.344 -11.519 1.00 87.44 100 THR A CA 1
ATOM 822 C C . THR A 1 100 ? -14.578 -4.305 -12.903 1.00 87.44 100 THR A C 1
ATOM 824 O O . THR A 1 100 ? -13.977 -3.297 -13.273 1.00 87.44 100 THR A O 1
ATOM 827 N N . GLY A 1 101 ? -14.620 -5.409 -13.657 1.00 77.75 101 GLY A N 1
ATOM 828 C CA . GLY A 1 101 ? -13.976 -5.521 -14.971 1.00 77.75 101 GLY A CA 1
ATOM 829 C C . GLY A 1 101 ? -12.445 -5.649 -14.940 1.00 77.75 101 GLY A C 1
ATOM 830 O O . GLY A 1 101 ? -11.818 -5.701 -15.998 1.00 77.75 101 GLY A O 1
ATOM 831 N N . ARG A 1 102 ? -11.811 -5.751 -13.760 1.00 78.44 102 ARG A N 1
ATOM 832 C CA . ARG A 1 102 ? -10.364 -6.005 -13.653 1.00 78.44 102 ARG A CA 1
ATOM 833 C C . ARG A 1 102 ? -9.960 -7.412 -14.098 1.00 78.44 102 ARG A C 1
ATOM 835 O O . ARG A 1 102 ? -8.810 -7.566 -14.493 1.00 78.44 102 ARG A O 1
ATOM 842 N N . LEU A 1 103 ? -10.815 -8.429 -14.038 1.00 73.94 103 LEU A N 1
ATOM 843 C CA . LEU A 1 103 ? -10.529 -9.785 -14.531 1.00 73.94 103 LEU A CA 1
ATOM 844 C C . LEU A 1 103 ? -11.607 -10.241 -15.521 1.00 73.94 103 LEU A C 1
ATOM 846 O O . LEU A 1 103 ? -12.785 -9.994 -15.260 1.00 73.94 103 LEU A O 1
ATOM 850 N N . PRO A 1 104 ? -11.256 -10.955 -16.611 1.00 69.19 104 PRO A N 1
ATOM 851 C CA . PRO A 1 104 ? -12.258 -11.511 -17.509 1.00 69.19 104 PRO A CA 1
ATOM 852 C C . PRO A 1 104 ? -13.059 -12.584 -16.768 1.00 69.19 104 PRO A C 1
ATOM 854 O O . PRO A 1 104 ? -12.482 -13.407 -16.052 1.00 69.19 104 PRO A O 1
ATOM 857 N N . HIS A 1 105 ? -14.379 -12.613 -16.964 1.00 63.56 105 HIS A N 1
ATOM 858 C CA . HIS A 1 105 ? -15.271 -13.515 -16.225 1.00 63.56 105 HIS A CA 1
ATOM 859 C C . HIS A 1 105 ? -14.897 -15.006 -16.344 1.00 63.56 105 HIS A C 1
ATOM 861 O O . HIS A 1 105 ? -15.150 -15.759 -15.404 1.00 63.56 105 HIS A O 1
ATOM 867 N N . ASN A 1 106 ? -14.249 -15.406 -17.448 1.00 62.59 106 ASN A N 1
ATOM 868 C CA . ASN A 1 106 ? -14.062 -16.811 -17.827 1.00 62.59 106 ASN A CA 1
ATOM 869 C C . ASN A 1 106 ? -12.622 -17.348 -17.684 1.00 62.59 106 ASN A C 1
ATOM 871 O O . ASN A 1 106 ? -12.441 -18.558 -17.759 1.00 62.59 106 ASN A O 1
ATOM 875 N N . THR A 1 107 ? -11.595 -16.499 -17.528 1.00 59.28 107 THR A N 1
ATOM 876 C CA . THR A 1 107 ? -10.179 -16.935 -17.645 1.00 59.28 107 THR A CA 1
ATOM 877 C C . THR A 1 107 ? -9.331 -16.755 -16.388 1.00 59.28 107 THR A C 1
ATOM 879 O O . THR A 1 107 ? -8.201 -17.232 -16.364 1.00 59.28 107 THR A O 1
ATOM 882 N N . GLY A 1 108 ? -9.813 -16.046 -15.359 1.00 62.31 108 GLY A N 1
ATOM 883 C CA . GLY A 1 108 ? -9.089 -15.823 -14.092 1.00 62.31 108 GLY A CA 1
ATOM 884 C C . GLY A 1 108 ? -7.839 -14.928 -14.179 1.00 62.31 108 GLY A C 1
ATOM 885 O O . GLY A 1 108 ? -7.430 -14.351 -13.178 1.00 62.31 108 GLY A O 1
ATOM 886 N N . ALA A 1 109 ? -7.271 -14.745 -15.370 1.00 70.00 109 ALA A N 1
ATOM 887 C CA . ALA A 1 109 ? -6.150 -13.863 -15.670 1.00 70.00 109 ALA A CA 1
ATOM 888 C C . ALA A 1 109 ? -6.329 -13.200 -17.047 1.00 70.00 109 ALA A C 1
ATOM 890 O O . ALA A 1 109 ? -7.084 -13.688 -17.896 1.00 70.00 109 ALA A O 1
ATOM 891 N N . TRP A 1 110 ? -5.611 -12.099 -17.280 1.00 68.44 110 TRP A N 1
ATOM 892 C CA . TRP A 1 110 ? -5.466 -11.518 -18.618 1.00 68.44 110 TRP A CA 1
ATOM 893 C C . TRP A 1 110 ? -4.398 -12.254 -19.418 1.00 68.44 110 TRP A C 1
ATOM 895 O O . TRP A 1 110 ? -3.415 -12.745 -18.866 1.00 68.44 110 TRP A O 1
ATOM 905 N N . ALA A 1 111 ? -4.590 -12.309 -20.735 1.00 76.44 111 ALA A N 1
ATOM 906 C CA . ALA A 1 111 ? -3.592 -12.853 -21.644 1.00 76.44 111 ALA A CA 1
ATOM 907 C C . ALA A 1 111 ? -2.303 -12.017 -21.600 1.00 76.44 111 ALA A C 1
ATOM 909 O O . ALA A 1 111 ? -2.363 -10.795 -21.482 1.00 76.44 111 ALA A O 1
ATOM 910 N N . VAL A 1 112 ? -1.149 -12.667 -21.770 1.00 81.06 112 VAL A N 1
ATOM 911 C CA . VAL A 1 112 ? 0.150 -11.985 -21.892 1.00 81.06 112 VAL A CA 1
ATOM 912 C C . VAL A 1 112 ? 0.078 -10.910 -22.995 1.00 81.06 112 VAL A C 1
ATOM 914 O O . VAL A 1 112 ? -0.444 -11.211 -24.078 1.00 81.06 112 VAL A O 1
ATOM 917 N N . PRO A 1 113 ? 0.574 -9.677 -22.757 1.00 83.19 113 PRO A N 1
ATOM 918 C CA . PRO A 1 113 ? 0.530 -8.599 -23.741 1.00 83.19 113 PRO A CA 1
ATOM 919 C C . PRO A 1 113 ? 1.137 -8.975 -25.089 1.00 83.19 113 PRO A C 1
ATOM 921 O O . PRO A 1 113 ? 2.206 -9.581 -25.164 1.00 83.19 113 PRO A O 1
ATOM 924 N N . LYS A 1 114 ? 0.466 -8.576 -26.172 1.00 87.44 114 LYS A N 1
ATOM 925 C CA . LYS A 1 114 ? 0.895 -8.866 -27.545 1.00 87.44 114 LYS A CA 1
ATOM 926 C C . LYS A 1 114 ? 1.573 -7.647 -28.173 1.00 87.44 114 LYS A C 1
ATOM 928 O O . LYS A 1 114 ? 1.455 -6.520 -27.698 1.00 87.44 114 LYS A O 1
ATOM 933 N N . ALA A 1 115 ? 2.215 -7.842 -29.326 1.00 85.56 115 ALA A N 1
ATOM 934 C CA . ALA A 1 115 ? 2.823 -6.752 -30.100 1.00 85.56 115 ALA A CA 1
ATOM 935 C C . ALA A 1 115 ? 1.822 -5.648 -30.523 1.00 85.56 115 ALA A C 1
ATOM 937 O O . ALA A 1 115 ? 2.220 -4.521 -30.811 1.00 85.56 115 ALA A O 1
ATOM 938 N N . ALA A 1 116 ? 0.517 -5.940 -30.567 1.00 85.69 116 ALA A N 1
ATOM 939 C CA . ALA A 1 116 ? -0.521 -4.920 -30.742 1.00 85.69 116 ALA A CA 1
ATOM 940 C C . ALA A 1 116 ? -0.666 -4.016 -29.503 1.00 85.69 116 ALA A C 1
ATOM 942 O O . ALA A 1 116 ? -0.779 -2.803 -29.645 1.00 85.69 116 ALA A O 1
ATOM 943 N N . ASP A 1 117 ? -0.589 -4.579 -28.297 1.00 85.56 117 ASP A N 1
ATOM 944 C CA . ASP A 1 117 ? -0.720 -3.831 -27.043 1.00 85.56 117 ASP A CA 1
ATOM 945 C C . ASP A 1 117 ? 0.515 -2.966 -26.771 1.00 85.56 117 ASP A C 1
ATOM 947 O O . ASP A 1 117 ? 0.390 -1.816 -26.355 1.00 85.56 117 ASP A O 1
ATOM 951 N N . MET A 1 118 ? 1.708 -3.465 -27.112 1.00 87.25 118 MET A N 1
ATOM 952 C CA . MET A 1 118 ? 2.941 -2.667 -27.072 1.00 87.25 118 MET A CA 1
ATOM 953 C C . MET A 1 118 ? 2.882 -1.466 -28.033 1.00 87.25 118 MET A C 1
ATOM 955 O O . MET A 1 118 ? 3.328 -0.378 -27.676 1.00 87.25 118 MET A O 1
ATOM 959 N N . ARG A 1 119 ? 2.272 -1.623 -29.221 1.00 89.69 119 ARG A N 1
ATOM 960 C CA . ARG A 1 119 ? 2.028 -0.504 -30.151 1.00 89.69 119 ARG A CA 1
ATOM 961 C C . ARG A 1 119 ? 1.033 0.516 -29.587 1.00 89.69 119 ARG A C 1
ATOM 963 O O . ARG A 1 119 ? 1.296 1.708 -29.690 1.00 89.69 119 ARG A O 1
ATOM 970 N N . ARG A 1 120 ? -0.050 0.066 -28.935 1.00 89.94 120 ARG A N 1
ATOM 971 C CA . ARG A 1 120 ? -1.008 0.950 -28.235 1.00 89.94 120 ARG A CA 1
ATOM 972 C C . ARG A 1 120 ? -0.317 1.788 -27.151 1.00 89.94 120 ARG A C 1
ATOM 974 O O . ARG A 1 120 ? -0.582 2.981 -27.050 1.00 89.94 120 ARG A O 1
ATOM 981 N N . LEU A 1 121 ? 0.588 1.189 -26.368 1.00 91.88 121 LEU A N 1
ATOM 982 C CA . LEU A 1 121 ? 1.372 1.929 -25.370 1.00 91.88 121 LEU A CA 1
ATOM 983 C C . LEU A 1 121 ? 2.299 2.965 -26.019 1.00 91.88 121 LEU A C 1
ATOM 985 O O . LEU A 1 121 ? 2.317 4.113 -25.579 1.00 91.88 121 LEU A O 1
ATOM 989 N N . ALA A 1 122 ? 3.017 2.583 -27.078 1.00 90.69 122 ALA A N 1
ATOM 990 C CA . ALA A 1 122 ? 3.908 3.490 -27.797 1.00 90.69 122 ALA A CA 1
ATOM 991 C C . ALA A 1 122 ? 3.164 4.702 -28.394 1.00 90.69 122 ALA A C 1
ATOM 993 O O . ALA A 1 122 ? 3.689 5.811 -28.360 1.00 90.69 122 ALA A O 1
ATOM 994 N N . GLU A 1 123 ? 1.932 4.526 -28.886 1.00 94.12 123 GLU A N 1
ATOM 995 C CA . GLU A 1 123 ? 1.116 5.628 -29.418 1.00 94.12 123 GLU A CA 1
ATOM 996 C C . GLU A 1 123 ? 0.708 6.638 -28.329 1.00 94.12 123 GLU A C 1
ATOM 998 O O . GLU A 1 123 ? 0.856 7.849 -28.512 1.00 94.12 123 GLU A O 1
ATOM 1003 N N . VAL A 1 124 ? 0.259 6.153 -27.164 1.00 93.44 124 VAL A N 1
ATOM 1004 C CA . VAL A 1 124 ? -0.073 7.014 -26.014 1.00 93.44 124 VAL A CA 1
ATOM 1005 C C . VAL A 1 124 ? 1.174 7.740 -25.497 1.00 93.44 124 VAL A C 1
ATOM 1007 O O . VAL A 1 124 ? 1.120 8.937 -25.212 1.00 93.44 124 VAL A O 1
ATOM 1010 N N . GLN A 1 125 ? 2.314 7.046 -25.425 1.00 91.50 125 GLN A N 1
ATOM 1011 C CA . GLN A 1 125 ? 3.599 7.634 -25.033 1.00 91.50 125 GLN A CA 1
ATOM 1012 C C . GLN A 1 125 ? 4.085 8.696 -26.027 1.00 91.50 125 GLN A C 1
ATOM 1014 O O . GLN A 1 125 ? 4.574 9.738 -25.594 1.00 91.50 125 GLN A O 1
ATOM 1019 N N . ALA A 1 126 ? 3.898 8.492 -27.335 1.00 91.62 126 ALA A N 1
ATOM 1020 C CA . ALA A 1 126 ? 4.215 9.495 -28.349 1.00 91.62 126 ALA A CA 1
ATOM 1021 C C . ALA A 1 126 ? 3.367 10.767 -28.170 1.00 91.62 126 ALA A C 1
ATOM 1023 O O . ALA A 1 126 ? 3.913 11.867 -28.141 1.00 91.62 126 ALA A O 1
ATOM 1024 N N . CYS A 1 127 ? 2.053 10.633 -27.950 1.00 92.62 127 CYS A N 1
ATOM 1025 C CA . CYS A 1 127 ? 1.183 11.790 -27.709 1.00 92.62 127 CYS A CA 1
ATOM 1026 C C . CYS A 1 127 ? 1.559 12.535 -26.412 1.00 92.62 127 CYS A C 1
ATOM 1028 O O . CYS A 1 127 ? 1.629 13.764 -26.399 1.00 92.62 127 CYS A O 1
ATOM 1030 N N . ALA A 1 128 ? 1.881 11.806 -25.337 1.00 90.19 128 ALA A N 1
ATOM 1031 C CA . ALA A 1 128 ? 2.372 12.392 -24.087 1.00 90.19 128 ALA A CA 1
ATOM 1032 C C . ALA A 1 128 ? 3.747 13.077 -24.245 1.00 90.19 128 ALA A C 1
ATOM 1034 O O . ALA A 1 128 ? 4.017 14.084 -23.587 1.00 90.19 128 ALA A O 1
ATOM 1035 N N . ALA A 1 129 ? 4.609 12.572 -25.133 1.00 89.12 129 ALA A N 1
ATOM 1036 C CA . ALA A 1 129 ? 5.883 13.203 -25.458 1.00 89.12 129 ALA A CA 1
ATOM 1037 C C . ALA A 1 129 ? 5.698 14.539 -26.199 1.00 89.12 129 ALA A C 1
ATOM 1039 O O . ALA A 1 129 ? 6.440 15.476 -25.913 1.00 89.12 129 ALA A O 1
ATOM 1040 N N . GLU A 1 130 ? 4.700 14.675 -27.083 1.00 90.56 130 GLU A N 1
ATOM 1041 C CA . GLU A 1 130 ? 4.378 15.970 -27.707 1.00 90.56 130 GLU A CA 1
ATOM 1042 C C . GLU A 1 130 ? 3.912 17.002 -26.668 1.00 90.56 130 GLU A C 1
ATOM 1044 O O . GLU A 1 130 ? 4.457 18.105 -26.630 1.00 90.56 130 GLU A O 1
ATOM 1049 N N . VAL A 1 131 ? 3.009 16.631 -25.746 1.00 88.12 131 VAL A N 1
ATOM 1050 C CA . VAL A 1 131 ? 2.624 17.497 -24.607 1.00 88.12 131 VAL A CA 1
ATOM 1051 C C . VAL A 1 131 ? 3.862 17.932 -23.809 1.00 88.12 131 VAL A C 1
ATOM 1053 O O . VAL A 1 131 ? 4.008 19.105 -23.465 1.00 88.12 131 VAL A O 1
ATOM 1056 N N . ALA A 1 132 ? 4.809 17.018 -23.569 1.00 87.31 132 ALA A N 1
ATOM 1057 C CA . ALA A 1 132 ? 6.029 17.325 -22.826 1.00 87.31 132 ALA A CA 1
ATOM 1058 C C . ALA A 1 132 ? 7.020 18.250 -23.557 1.00 87.31 132 ALA A C 1
ATOM 1060 O O . ALA A 1 132 ? 7.851 18.881 -22.891 1.00 87.31 132 ALA A O 1
ATOM 1061 N N . LYS A 1 133 ? 6.974 18.328 -24.894 1.00 87.50 133 LYS A N 1
ATOM 1062 C CA . LYS A 1 133 ? 7.778 19.287 -25.672 1.00 87.50 133 LYS A CA 1
ATOM 1063 C C . LYS A 1 133 ? 7.246 20.706 -25.509 1.00 87.50 133 LYS A C 1
ATOM 1065 O O . LYS A 1 133 ? 8.053 21.601 -25.280 1.00 87.50 133 LYS A O 1
ATOM 1070 N N . VAL A 1 134 ? 5.924 20.874 -25.608 1.00 86.12 134 VAL A N 1
ATOM 1071 C CA . VAL A 1 134 ? 5.246 22.181 -25.553 1.00 86.12 134 VAL A CA 1
ATOM 1072 C C . VAL A 1 134 ? 5.210 22.732 -24.124 1.00 86.12 134 VAL A C 1
ATOM 1074 O O . VAL A 1 134 ? 5.410 23.926 -23.931 1.00 86.12 134 VAL A O 1
ATOM 1077 N N . TYR A 1 135 ? 5.034 21.882 -23.102 1.00 87.38 135 TYR A N 1
ATOM 1078 C CA . TYR A 1 135 ? 4.953 22.356 -21.716 1.00 87.38 135 TYR A CA 1
ATOM 1079 C C . TYR A 1 135 ? 6.258 23.042 -21.239 1.00 87.38 135 TYR A C 1
ATOM 1081 O O . TYR A 1 135 ? 7.336 22.428 -21.316 1.00 87.38 135 TYR A O 1
ATOM 1089 N N . PRO A 1 136 ? 6.182 24.261 -20.660 1.00 87.12 136 PRO A N 1
ATOM 1090 C CA . PRO A 1 136 ? 7.334 25.018 -20.172 1.00 87.12 136 PRO A CA 1
ATOM 1091 C C . PRO A 1 136 ? 7.814 24.498 -18.805 1.00 87.12 136 PRO A C 1
ATOM 1093 O O . PRO A 1 136 ? 7.614 25.114 -17.759 1.00 87.12 136 PRO A O 1
ATOM 1096 N N . PHE A 1 137 ? 8.468 23.334 -18.798 1.00 84.50 137 PHE A N 1
ATOM 1097 C CA . PHE A 1 137 ? 9.106 22.798 -17.593 1.00 84.50 137 PHE A CA 1
ATOM 1098 C C . PHE A 1 137 ? 10.238 23.712 -17.109 1.00 84.50 137 PHE A C 1
ATOM 1100 O O . PHE A 1 137 ? 11.129 24.069 -17.878 1.00 84.50 137 PHE A O 1
ATOM 1107 N N . SER A 1 138 ? 10.279 23.981 -15.804 1.00 83.94 138 SER A N 1
ATOM 1108 C CA . SER A 1 138 ? 11.327 24.779 -15.154 1.00 83.94 138 SER A CA 1
ATOM 1109 C C . SER A 1 138 ? 12.708 24.109 -15.192 1.00 83.94 138 SER A C 1
ATOM 1111 O O . SER A 1 138 ? 13.717 24.758 -14.933 1.00 83.94 138 SER A O 1
ATOM 1113 N N . SER A 1 139 ? 12.780 22.803 -15.482 1.00 82.69 139 SER A N 1
ATOM 1114 C CA . SER A 1 139 ? 14.042 22.095 -15.729 1.00 82.69 139 SER A CA 1
ATOM 1115 C C . SER A 1 139 ? 13.851 20.788 -16.519 1.00 82.69 139 SER A C 1
ATOM 1117 O O . SER A 1 139 ? 12.777 20.175 -16.458 1.00 82.69 139 SER A O 1
ATOM 1119 N N . PRO A 1 140 ? 14.909 20.267 -17.177 1.00 83.19 140 PRO A N 1
ATOM 1120 C CA . PRO A 1 140 ? 14.903 18.919 -17.751 1.00 83.19 140 PRO A CA 1
ATOM 1121 C C . PRO A 1 140 ? 14.598 17.822 -16.719 1.00 83.19 140 PRO A C 1
ATOM 1123 O O . PRO A 1 140 ? 13.948 16.831 -17.049 1.00 83.19 140 PRO A O 1
ATOM 1126 N N . ALA A 1 141 ? 15.009 18.014 -15.459 1.00 75.38 141 ALA A N 1
ATOM 1127 C CA . ALA A 1 141 ? 14.716 17.090 -14.366 1.00 75.38 141 ALA A CA 1
ATOM 1128 C C . ALA A 1 141 ? 13.213 17.034 -14.043 1.00 75.38 141 ALA A C 1
ATOM 1130 O O . ALA A 1 141 ? 12.680 15.950 -13.821 1.00 75.38 141 ALA A O 1
ATOM 1131 N N . GLN A 1 142 ? 12.507 18.170 -14.084 1.00 78.06 142 GLN A N 1
ATOM 1132 C CA . GLN A 1 142 ? 11.053 18.219 -13.898 1.00 78.06 142 GLN A CA 1
ATOM 1133 C C . GLN A 1 142 ? 10.310 17.538 -15.061 1.00 78.06 142 GLN A C 1
ATOM 1135 O O . GLN A 1 142 ? 9.387 16.761 -14.818 1.00 78.06 142 GLN A O 1
ATOM 1140 N N . ARG A 1 143 ? 10.759 17.749 -16.310 1.00 82.12 143 ARG A N 1
ATOM 1141 C CA . ARG A 1 143 ? 10.239 17.036 -17.495 1.00 82.12 143 ARG A CA 1
ATOM 1142 C C . ARG A 1 143 ? 10.408 15.521 -17.352 1.00 82.12 143 ARG A C 1
ATOM 1144 O O . ARG A 1 143 ? 9.454 14.772 -17.550 1.00 82.12 143 ARG A O 1
ATOM 1151 N N . ALA A 1 144 ? 11.602 15.070 -16.964 1.00 76.25 144 ALA A N 1
ATOM 1152 C CA . ALA A 1 144 ? 11.890 13.656 -16.730 1.00 76.25 144 ALA A CA 1
ATOM 1153 C C . ALA A 1 144 ? 11.067 13.079 -15.563 1.00 76.25 144 ALA A C 1
ATOM 1155 O O . ALA A 1 144 ? 10.557 11.965 -15.667 1.00 76.25 144 ALA A O 1
ATOM 1156 N N . ALA A 1 145 ? 10.880 13.841 -14.480 1.00 76.19 145 ALA A N 1
ATOM 1157 C CA . ALA A 1 145 ? 10.063 13.442 -13.338 1.00 76.19 145 ALA A CA 1
ATOM 1158 C C . ALA A 1 145 ? 8.578 13.292 -13.708 1.00 76.19 145 ALA A C 1
ATOM 1160 O O . ALA A 1 145 ? 7.967 12.295 -13.322 1.00 76.19 145 ALA A O 1
ATOM 1161 N N . TRP A 1 146 ? 8.010 14.215 -14.495 1.00 82.94 146 TRP A N 1
ATOM 1162 C CA . TRP A 1 146 ? 6.644 14.072 -15.009 1.00 82.94 146 TRP A CA 1
ATOM 1163 C C . TRP A 1 146 ? 6.521 12.880 -15.962 1.00 82.94 146 TRP A C 1
ATOM 1165 O O . TRP A 1 146 ? 5.636 12.051 -15.776 1.00 82.94 146 TRP A O 1
ATOM 1175 N N . TYR A 1 147 ? 7.433 12.727 -16.928 1.00 78.12 147 TYR A N 1
ATOM 1176 C CA . TYR A 1 147 ? 7.359 11.626 -17.893 1.00 78.12 147 TYR A CA 1
ATOM 1177 C C . TYR A 1 147 ? 7.520 10.252 -17.219 1.00 78.12 147 TYR A C 1
ATOM 1179 O O . TYR A 1 147 ? 6.793 9.312 -17.546 1.00 78.12 147 TYR A O 1
ATOM 1187 N N . HIS A 1 148 ? 8.397 10.146 -16.213 1.00 77.00 148 HIS A N 1
ATOM 1188 C CA . HIS A 1 148 ? 8.473 8.976 -15.337 1.00 77.00 148 HIS A CA 1
ATOM 1189 C C . HIS A 1 148 ? 7.174 8.799 -14.535 1.00 77.00 148 HIS A C 1
ATOM 1191 O O . HIS A 1 148 ? 6.704 7.675 -14.403 1.00 77.00 148 HIS A O 1
ATOM 1197 N N . SER A 1 149 ? 6.580 9.861 -13.985 1.00 75.38 149 SER A N 1
ATOM 1198 C CA . SER A 1 149 ? 5.300 9.786 -13.260 1.00 75.38 149 SER A CA 1
ATOM 1199 C C . SER A 1 149 ? 4.159 9.284 -14.156 1.00 75.38 149 SER A C 1
ATOM 1201 O O . SER A 1 149 ? 3.333 8.488 -13.725 1.00 75.38 149 SER A O 1
ATOM 1203 N N . PHE A 1 150 ? 4.143 9.685 -15.426 1.00 82.75 150 PHE A N 1
ATOM 1204 C CA . PHE A 1 150 ? 3.153 9.265 -16.414 1.00 82.75 150 PHE A CA 1
ATOM 1205 C C . PHE A 1 150 ? 3.356 7.809 -16.872 1.00 82.75 150 PHE A C 1
ATOM 1207 O O . PHE A 1 150 ? 2.411 7.019 -16.895 1.00 82.75 150 PHE A O 1
ATOM 1214 N N . SER A 1 151 ? 4.601 7.445 -17.197 1.00 79.62 151 SER A N 1
ATOM 1215 C CA . SER A 1 151 ? 4.972 6.171 -17.838 1.00 79.62 151 SER A CA 1
ATOM 1216 C C . SER A 1 151 ? 5.533 5.110 -16.878 1.00 79.62 151 SER A C 1
ATOM 1218 O O . SER A 1 151 ? 6.133 4.140 -17.335 1.00 79.62 151 SER A O 1
ATOM 1220 N N . ALA A 1 152 ? 5.396 5.286 -15.560 1.00 75.44 152 ALA A N 1
ATOM 1221 C CA . ALA A 1 152 ? 5.883 4.314 -14.579 1.00 75.44 152 ALA A CA 1
ATOM 1222 C C . ALA A 1 152 ? 5.206 2.938 -14.724 1.00 75.44 152 ALA A C 1
ATOM 1224 O O . ALA A 1 152 ? 4.071 2.827 -15.194 1.00 75.44 152 ALA A O 1
ATOM 1225 N N . GLU A 1 153 ? 5.884 1.899 -14.227 1.00 63.75 153 GLU A N 1
ATOM 1226 C CA . GLU A 1 153 ? 5.446 0.492 -14.243 1.00 63.75 153 GLU A CA 1
ATOM 1227 C C . GLU A 1 153 ? 4.097 0.239 -13.534 1.00 63.75 153 GLU A C 1
ATOM 1229 O O . GLU A 1 153 ? 3.498 -0.821 -13.701 1.00 63.75 153 GLU A O 1
ATOM 1234 N N . ASP A 1 154 ? 3.585 1.217 -12.782 1.00 70.88 154 ASP A N 1
ATOM 1235 C CA . ASP A 1 154 ? 2.282 1.214 -12.118 1.00 70.88 154 ASP A CA 1
ATOM 1236 C C . ASP A 1 154 ? 1.251 2.199 -12.716 1.00 70.88 154 ASP A C 1
ATOM 1238 O O . ASP A 1 154 ? 0.136 2.303 -12.198 1.00 70.88 154 ASP A O 1
ATOM 1242 N N . ARG A 1 155 ? 1.569 2.929 -13.797 1.00 81.38 155 ARG A N 1
ATOM 1243 C CA . ARG A 1 155 ? 0.762 4.056 -14.325 1.00 81.38 155 ARG A CA 1
ATOM 1244 C C . ARG A 1 155 ? 0.231 3.794 -15.728 1.00 81.38 155 ARG A C 1
ATOM 1246 O O . ARG A 1 155 ? -0.754 3.071 -15.849 1.00 81.38 155 ARG A O 1
ATOM 1253 N N . MET A 1 156 ? 0.827 4.355 -16.778 1.00 86.94 156 MET A N 1
ATOM 1254 C CA . MET A 1 156 ? 0.447 4.051 -18.158 1.00 86.94 156 MET A CA 1
ATOM 1255 C C . MET A 1 156 ? 1.173 2.782 -18.627 1.00 86.94 156 MET A C 1
ATOM 1257 O O . MET A 1 156 ? 2.298 2.845 -19.112 1.00 86.94 156 MET A O 1
ATOM 1261 N N . THR A 1 157 ? 0.544 1.616 -18.445 1.00 87.94 157 THR A N 1
ATOM 1262 C CA . THR A 1 157 ? 1.160 0.304 -18.724 1.00 87.94 157 THR A CA 1
ATOM 1263 C C . THR A 1 157 ? 0.433 -0.463 -19.821 1.00 87.94 157 THR A C 1
ATOM 1265 O O . THR A 1 157 ? -0.777 -0.306 -20.011 1.00 87.94 157 THR A O 1
ATOM 1268 N N . THR A 1 158 ? 1.143 -1.377 -20.489 1.00 87.81 158 THR A N 1
ATOM 1269 C CA . THR A 1 158 ? 0.561 -2.276 -21.496 1.00 87.81 158 THR A CA 1
ATOM 1270 C C . THR A 1 158 ? -0.615 -3.076 -20.930 1.00 87.81 158 THR A C 1
ATOM 1272 O O . THR A 1 158 ? -1.671 -3.133 -21.551 1.00 87.81 158 THR A O 1
ATOM 1275 N N . ASN A 1 159 ? -0.483 -3.604 -19.706 1.00 85.56 159 ASN A N 1
ATOM 1276 C CA . ASN A 1 159 ? -1.545 -4.347 -19.015 1.00 85.56 159 ASN A CA 1
ATOM 1277 C C . ASN A 1 159 ? -2.781 -3.488 -18.709 1.00 85.56 159 ASN A C 1
ATOM 1279 O O . ASN A 1 159 ? -3.882 -4.018 -18.589 1.00 85.56 159 ASN A O 1
ATOM 1283 N N . LYS A 1 160 ? -2.636 -2.171 -18.518 1.00 89.69 160 LYS A N 1
ATOM 1284 C CA . LYS A 1 160 ? -3.778 -1.262 -18.344 1.00 89.69 160 LYS A CA 1
ATOM 1285 C C . LYS A 1 160 ? -4.427 -0.946 -19.690 1.00 89.69 160 LYS A C 1
ATOM 1287 O O . LYS A 1 160 ? -5.633 -1.115 -19.810 1.00 89.69 160 LYS A O 1
ATOM 1292 N N . LEU A 1 161 ? -3.642 -0.612 -20.715 1.00 89.19 161 LEU A N 1
ATOM 1293 C CA . LEU A 1 161 ? -4.159 -0.319 -22.059 1.00 89.19 161 LEU A CA 1
ATOM 1294 C C . LEU A 1 161 ? -4.803 -1.526 -22.757 1.00 89.19 161 LEU A C 1
ATOM 1296 O O . LEU A 1 161 ? -5.770 -1.346 -23.485 1.00 89.19 161 LEU A O 1
ATOM 1300 N N . GLN A 1 162 ? -4.344 -2.750 -22.492 1.00 87.88 162 GLN A N 1
ATOM 1301 C CA . GLN A 1 162 ? -4.976 -3.989 -22.969 1.00 87.88 162 GLN A CA 1
ATOM 1302 C C . GLN A 1 162 ? -6.424 -4.159 -22.461 1.00 87.88 162 GLN A C 1
ATOM 1304 O O . GLN A 1 162 ? -7.227 -4.836 -23.099 1.00 87.88 162 GLN A O 1
ATOM 1309 N N . ARG A 1 163 ? -6.748 -3.553 -21.311 1.00 86.88 163 ARG A N 1
ATOM 1310 C CA . ARG A 1 163 ? -8.067 -3.596 -20.652 1.00 86.88 163 ARG A CA 1
ATOM 1311 C C . ARG A 1 163 ? -8.912 -2.355 -20.924 1.00 86.88 163 ARG A C 1
ATOM 1313 O O . ARG A 1 163 ? -10.072 -2.302 -20.524 1.00 86.88 163 ARG A O 1
ATOM 1320 N N . THR A 1 164 ? -8.324 -1.360 -21.576 1.00 89.44 164 THR A N 1
ATOM 1321 C CA . THR A 1 164 ? -9.006 -0.154 -22.025 1.00 89.44 164 THR A CA 1
ATOM 1322 C C . THR A 1 164 ? -9.708 -0.448 -23.338 1.00 89.44 164 THR A C 1
ATOM 1324 O O . THR A 1 164 ? -9.106 -0.987 -24.267 1.00 89.44 164 THR A O 1
ATOM 1327 N N . SER A 1 165 ? -11.001 -0.134 -23.396 1.00 89.75 165 SER A N 1
ATOM 1328 C CA . SER A 1 165 ? -11.782 -0.327 -24.617 1.00 89.75 165 SER A CA 1
ATOM 1329 C C . SER A 1 165 ? -11.265 0.578 -25.739 1.00 89.75 165 SER A C 1
ATOM 1331 O O . SER A 1 165 ? -10.606 1.587 -25.490 1.00 89.75 165 SER A O 1
ATOM 1333 N N . GLU A 1 166 ? -11.557 0.224 -26.987 1.00 90.44 166 GLU A N 1
ATOM 1334 C CA . GLU A 1 166 ? -11.151 1.023 -28.147 1.00 90.44 166 GLU A CA 1
ATOM 1335 C C . GLU A 1 166 ? -11.669 2.480 -28.067 1.00 90.44 166 GLU A C 1
ATOM 1337 O O . GLU A 1 166 ? -10.833 3.380 -28.144 1.00 90.44 166 GLU A O 1
ATOM 1342 N N . PRO A 1 167 ? -12.954 2.749 -27.736 1.00 91.88 167 PRO A N 1
ATOM 1343 C CA . PRO A 1 167 ? -13.434 4.113 -27.497 1.00 91.88 167 PRO A CA 1
ATOM 1344 C C . PRO A 1 167 ? -12.719 4.842 -26.348 1.00 91.88 167 PRO A C 1
ATOM 1346 O O . PRO A 1 167 ? -12.386 6.018 -26.491 1.00 91.88 167 PRO A O 1
ATOM 1349 N N . GLU A 1 168 ? -12.442 4.164 -25.223 1.00 92.75 168 GLU A N 1
ATOM 1350 C CA . GLU A 1 168 ? -11.704 4.776 -24.106 1.00 92.75 168 GLU A CA 1
ATOM 1351 C C . GLU A 1 168 ? -10.276 5.154 -24.547 1.00 92.75 168 GLU A C 1
ATOM 1353 O O . GLU A 1 168 ? -9.797 6.248 -24.252 1.00 92.75 168 GLU A O 1
ATOM 1358 N N . ARG A 1 169 ? -9.581 4.275 -25.283 1.00 93.44 169 ARG A N 1
ATOM 1359 C CA . ARG A 1 169 ? -8.226 4.534 -25.796 1.00 93.44 169 ARG A CA 1
ATOM 1360 C C . ARG A 1 169 ? -8.227 5.719 -26.761 1.00 93.44 169 ARG A C 1
ATOM 1362 O O . ARG A 1 169 ? -7.355 6.579 -26.661 1.00 93.44 169 ARG A O 1
ATOM 1369 N N . ASP A 1 170 ? -9.195 5.772 -27.665 1.00 93.00 170 ASP A N 1
ATOM 1370 C CA . ASP A 1 170 ? -9.284 6.833 -28.666 1.00 93.00 170 ASP A CA 1
ATOM 1371 C C . ASP A 1 170 ? -9.602 8.184 -28.015 1.00 93.00 170 ASP A C 1
ATOM 1373 O O . ASP A 1 170 ? -9.038 9.199 -28.421 1.00 93.00 170 ASP A O 1
ATOM 1377 N N . HIS A 1 171 ? -10.377 8.196 -26.924 1.00 91.69 171 HIS A N 1
ATOM 1378 C CA . HIS A 1 171 ? -10.559 9.389 -26.096 1.00 91.69 171 HIS A CA 1
ATOM 1379 C C . HIS A 1 171 ? -9.254 9.842 -25.418 1.00 91.69 171 HIS A C 1
ATOM 1381 O O . HIS A 1 171 ? -8.919 11.020 -25.502 1.00 91.69 171 HIS A O 1
ATOM 1387 N N . ILE A 1 172 ? -8.470 8.927 -24.822 1.00 92.88 172 ILE A N 1
ATOM 1388 C CA . ILE A 1 172 ? -7.142 9.250 -24.247 1.00 92.88 172 ILE A CA 1
ATOM 1389 C C . ILE A 1 172 ? -6.224 9.876 -25.308 1.00 92.88 172 ILE A C 1
ATOM 1391 O O . ILE A 1 172 ? -5.511 10.842 -25.032 1.00 92.88 172 ILE A O 1
ATOM 1395 N N . LEU A 1 173 ? -6.232 9.327 -26.526 1.00 94.38 173 LEU A N 1
ATOM 1396 C CA . LEU A 1 173 ? -5.426 9.827 -27.637 1.00 94.38 173 LEU A CA 1
ATOM 1397 C C . LEU A 1 173 ? -5.917 11.190 -28.143 1.00 94.38 173 LEU A C 1
ATOM 1399 O O . LEU A 1 173 ? -5.077 12.033 -28.452 1.00 94.38 173 LEU A O 1
ATOM 1403 N N . SER A 1 174 ? -7.232 11.419 -28.221 1.00 91.69 174 SER A N 1
ATOM 1404 C CA . SER A 1 174 ? -7.799 12.724 -28.594 1.00 91.69 174 SER A CA 1
ATOM 1405 C C . SER A 1 174 ? -7.441 13.784 -27.558 1.00 91.69 174 SER A C 1
ATOM 1407 O O . SER A 1 174 ? -6.859 14.802 -27.916 1.00 91.69 174 SER A O 1
ATOM 1409 N N . GLU A 1 175 ? -7.650 13.498 -26.269 1.00 89.88 175 GLU A N 1
ATOM 1410 C CA . GLU A 1 175 ? -7.374 14.437 -25.177 1.00 89.88 175 GLU A CA 1
ATOM 1411 C C . GLU A 1 175 ? -5.893 14.856 -25.142 1.00 89.88 175 GLU A C 1
ATOM 1413 O O . GLU A 1 175 ? -5.586 16.039 -25.028 1.00 89.88 175 GLU A O 1
ATOM 1418 N N . LEU A 1 176 ? -4.954 13.917 -25.324 1.00 90.88 176 LEU A N 1
ATOM 1419 C CA . LEU A 1 176 ? -3.521 14.239 -25.406 1.00 90.88 176 LEU A CA 1
ATOM 1420 C C . LEU A 1 176 ? -3.158 15.064 -26.657 1.00 90.88 176 LEU A C 1
ATOM 1422 O O . LEU A 1 176 ? -2.276 15.923 -26.588 1.00 90.88 176 LEU A O 1
ATOM 1426 N N . LYS A 1 177 ? -3.813 14.812 -27.799 1.00 91.31 177 LYS A N 1
ATOM 1427 C CA . LYS A 1 177 ? -3.597 15.547 -29.063 1.00 91.31 177 LYS A CA 1
ATOM 1428 C C . LYS A 1 177 ? -4.225 16.946 -29.040 1.00 91.31 177 LYS A C 1
ATOM 1430 O O . LYS A 1 177 ? -3.685 17.857 -29.656 1.00 91.31 177 LYS A O 1
ATOM 1435 N N . GLU A 1 178 ? -5.352 17.117 -28.359 1.00 87.56 178 GLU A N 1
ATOM 1436 C CA . GLU A 1 178 ? -6.015 18.406 -28.145 1.00 87.56 178 GLU A CA 1
ATOM 1437 C C . GLU A 1 178 ? -5.247 19.240 -27.122 1.00 87.56 178 GLU A C 1
ATOM 1439 O O . GLU A 1 178 ? -4.907 20.390 -27.399 1.00 87.56 178 GLU A O 1
ATOM 1444 N N . LEU A 1 179 ? -4.861 18.640 -25.991 1.00 86.88 179 LEU A N 1
ATOM 1445 C CA . LEU A 1 179 ? -4.074 19.317 -24.967 1.00 86.88 179 LEU A CA 1
ATOM 1446 C C . LEU A 1 179 ? -2.758 19.869 -25.524 1.00 86.88 179 LEU A C 1
ATOM 1448 O O . LEU A 1 179 ? -2.401 20.992 -25.191 1.00 86.88 179 LEU A O 1
ATOM 1452 N N . SER A 1 180 ? -2.049 19.138 -26.392 1.00 86.56 180 SER A N 1
ATOM 1453 C CA . SER A 1 180 ? -0.796 19.639 -26.984 1.00 86.56 180 SER A CA 1
ATOM 1454 C C . SER A 1 180 ? -0.979 20.866 -27.891 1.00 86.56 180 SER A C 1
ATOM 1456 O O . SER A 1 180 ? -0.010 21.586 -28.119 1.00 86.56 180 SER A O 1
ATOM 1458 N N . ARG A 1 181 ? -2.202 21.130 -28.376 1.00 85.88 181 ARG A N 1
ATOM 1459 C CA . ARG A 1 181 ? -2.564 22.315 -29.176 1.00 85.88 181 ARG A CA 1
ATOM 1460 C C . ARG A 1 181 ? -3.068 23.474 -28.317 1.00 85.88 181 ARG A C 1
ATOM 1462 O O . ARG A 1 181 ? -2.799 24.626 -28.630 1.00 85.88 181 ARG A O 1
ATOM 1469 N N . GLU A 1 182 ? -3.795 23.164 -27.248 1.00 87.06 182 GLU A N 1
ATOM 1470 C CA . GLU A 1 182 ? -4.479 24.142 -26.390 1.00 87.06 182 GLU A CA 1
ATOM 1471 C C . GLU A 1 182 ? -3.678 24.529 -25.130 1.00 87.06 182 GLU A C 1
ATOM 1473 O O . GLU A 1 182 ? -4.117 25.371 -24.342 1.00 87.06 182 GLU A O 1
ATOM 1478 N N . LEU A 1 183 ? -2.492 23.939 -24.935 1.00 86.31 183 LEU A N 1
ATOM 1479 C CA . LEU A 1 183 ? -1.709 24.052 -23.703 1.00 86.31 183 LEU A CA 1
ATOM 1480 C C . LEU A 1 183 ? -1.414 25.499 -23.293 1.00 86.31 183 LEU A C 1
ATOM 1482 O O . LEU A 1 183 ? -1.593 25.846 -22.128 1.00 86.31 183 LEU A O 1
ATOM 1486 N N . ASP A 1 184 ? -1.022 26.353 -24.239 1.00 85.38 184 ASP A N 1
ATOM 1487 C CA . ASP A 1 184 ? -0.706 27.760 -23.965 1.00 85.38 184 ASP A CA 1
ATOM 1488 C C . ASP A 1 184 ? -1.936 28.543 -23.483 1.00 85.38 184 ASP A C 1
ATOM 1490 O O . ASP A 1 184 ? -1.830 29.380 -22.584 1.00 85.38 184 ASP A O 1
ATOM 1494 N N . ARG A 1 185 ? -3.127 28.245 -24.027 1.00 84.12 185 ARG A N 1
ATOM 1495 C CA . ARG A 1 185 ? -4.385 28.859 -23.570 1.00 84.12 185 ARG A CA 1
ATOM 1496 C C . ARG A 1 185 ? -4.743 28.387 -22.163 1.00 84.12 185 ARG A C 1
ATOM 1498 O O . ARG A 1 185 ? -5.143 29.203 -21.334 1.00 84.12 185 ARG A O 1
ATOM 1505 N N . LEU A 1 186 ? -4.559 27.096 -21.876 1.00 79.44 186 LEU A N 1
ATOM 1506 C CA . LEU A 1 186 ? -4.799 26.524 -20.550 1.00 79.44 186 LEU A CA 1
ATOM 1507 C C . LEU A 1 186 ? -3.831 27.090 -19.498 1.00 79.44 186 LEU A C 1
ATOM 1509 O O . LEU A 1 186 ? -4.256 27.413 -18.391 1.00 79.44 186 LEU A O 1
ATOM 1513 N N . LEU A 1 187 ? -2.555 27.272 -19.843 1.00 84.00 187 LEU A N 1
ATOM 1514 C CA . LEU A 1 187 ? -1.557 27.885 -18.964 1.00 84.00 187 LEU A CA 1
ATOM 1515 C C . LEU A 1 187 ? -1.898 29.347 -18.646 1.00 84.00 187 LEU A C 1
ATOM 1517 O O . LEU A 1 187 ? -1.933 29.710 -17.472 1.00 84.00 187 LEU A O 1
ATOM 1521 N N . GLN A 1 188 ? -2.248 30.152 -19.656 1.00 85.50 188 GLN A N 1
ATOM 1522 C CA . GLN A 1 188 ? -2.716 31.531 -19.449 1.00 85.50 188 GLN A CA 1
ATOM 1523 C C . GLN A 1 188 ? -3.997 31.599 -18.606 1.00 85.50 188 GLN A C 1
ATOM 1525 O O . GLN A 1 188 ? -4.184 32.540 -17.835 1.00 85.50 188 GLN A O 1
ATOM 1530 N N . PHE A 1 189 ? -4.903 30.628 -18.750 1.00 82.44 189 PHE A N 1
ATOM 1531 C CA . PHE A 1 189 ? -6.094 30.539 -17.909 1.00 82.44 189 PHE A CA 1
ATOM 1532 C C . PHE A 1 189 ? -5.726 30.244 -16.448 1.00 82.44 189 PHE A C 1
ATOM 1534 O O . PHE A 1 189 ? -6.165 30.974 -15.563 1.00 82.44 189 PHE A O 1
ATOM 1541 N N . LEU A 1 190 ? -4.893 29.228 -16.191 1.00 77.06 190 LEU A N 1
ATOM 1542 C CA . LEU A 1 190 ? -4.453 28.874 -14.837 1.00 77.06 190 LEU A CA 1
ATOM 1543 C C . LEU A 1 190 ? -3.720 30.037 -14.155 1.00 77.06 190 LEU A C 1
ATOM 1545 O O . LEU A 1 190 ? -4.033 30.353 -13.010 1.00 77.06 190 LEU A O 1
ATOM 1549 N N . GLU A 1 191 ? -2.827 30.723 -14.874 1.00 85.19 191 GLU A N 1
ATOM 1550 C CA . GLU A 1 191 ? -2.116 31.912 -14.391 1.00 85.19 191 GLU A CA 1
ATOM 1551 C C . GLU A 1 191 ? -3.087 33.026 -13.963 1.00 85.19 191 GLU A C 1
ATOM 1553 O O . GLU A 1 191 ? -2.989 33.534 -12.846 1.00 85.19 191 GLU A O 1
ATOM 1558 N N . ARG A 1 192 ? -4.090 33.351 -14.794 1.00 85.88 192 ARG A N 1
ATOM 1559 C CA . ARG A 1 192 ? -5.132 34.346 -14.459 1.00 85.88 192 ARG A CA 1
ATOM 1560 C C . ARG A 1 192 ? -5.994 33.947 -13.260 1.00 85.88 192 ARG A C 1
ATOM 1562 O O . ARG A 1 192 ? -6.534 34.826 -12.598 1.00 85.88 192 ARG A O 1
ATOM 1569 N N . GLN A 1 193 ? -6.139 32.650 -12.992 1.00 78.50 193 GLN A N 1
ATOM 1570 C CA . GLN A 1 193 ? -6.854 32.121 -11.825 1.00 78.50 193 GLN A CA 1
ATOM 1571 C C . GLN A 1 193 ? -5.950 31.960 -10.585 1.00 78.50 193 GLN A C 1
ATOM 1573 O O . GLN A 1 193 ? -6.418 31.486 -9.552 1.00 78.50 193 GLN A O 1
ATOM 1578 N N . GLY A 1 194 ? -4.659 32.311 -10.667 1.00 83.38 194 GLY A N 1
ATOM 1579 C CA . GLY A 1 194 ? -3.692 32.098 -9.584 1.00 83.38 194 GLY A CA 1
ATOM 1580 C C . GLY A 1 194 ? -3.403 30.620 -9.286 1.00 83.38 194 GLY A C 1
ATOM 1581 O O . GLY A 1 194 ? -2.922 30.294 -8.203 1.00 83.38 194 GLY A O 1
ATOM 1582 N N . LEU A 1 195 ? -3.716 29.719 -10.222 1.00 72.81 195 LEU A N 1
ATOM 1583 C CA . LEU A 1 195 ? -3.579 28.274 -10.067 1.00 72.81 195 LEU A CA 1
ATOM 1584 C C . LEU A 1 195 ? -2.222 27.777 -10.593 1.00 72.81 195 LEU A C 1
ATOM 1586 O O . LEU A 1 195 ? -1.712 28.297 -11.588 1.00 72.81 195 LEU A O 1
ATOM 1590 N N . PRO A 1 196 ? -1.635 26.728 -9.987 1.00 77.12 196 PRO A N 1
ATOM 1591 C CA . PRO A 1 196 ? -0.333 26.229 -10.407 1.00 77.12 196 PRO A CA 1
ATOM 1592 C C . PRO A 1 196 ? -0.387 25.607 -11.810 1.00 77.12 196 PRO A C 1
ATOM 1594 O O . PRO A 1 196 ? -1.213 24.736 -12.096 1.00 77.12 196 PRO A O 1
ATOM 1597 N N . ALA A 1 197 ? 0.562 26.004 -12.664 1.00 77.69 197 ALA A N 1
ATOM 1598 C CA . ALA A 1 197 ? 0.709 25.523 -14.042 1.00 77.69 197 ALA A CA 1
ATOM 1599 C C . ALA A 1 197 ? 0.797 23.986 -14.162 1.00 77.69 197 ALA A C 1
ATOM 1601 O O . ALA A 1 197 ? 0.383 23.422 -15.175 1.00 77.69 197 ALA A O 1
ATOM 1602 N N . SER A 1 198 ? 1.256 23.294 -13.107 1.00 76.62 198 SER A N 1
ATOM 1603 C CA . SER A 1 198 ? 1.301 21.826 -13.031 1.00 76.62 198 SER A CA 1
ATOM 1604 C C . SER A 1 198 ? -0.063 21.163 -13.258 1.00 76.62 198 SER A C 1
ATOM 1606 O O . SER A 1 198 ? -0.102 20.030 -13.736 1.00 76.62 198 SER A O 1
ATOM 1608 N N . ARG A 1 199 ? -1.178 21.865 -13.000 1.00 76.88 199 ARG A N 1
ATOM 1609 C CA . ARG A 1 199 ? -2.546 21.392 -13.279 1.00 76.88 199 ARG A CA 1
ATOM 1610 C C . ARG A 1 199 ? -2.868 21.246 -14.770 1.00 76.88 199 ARG A C 1
ATOM 1612 O O . ARG A 1 199 ? -3.810 20.531 -15.097 1.00 76.88 199 ARG A O 1
ATOM 1619 N N . ALA A 1 200 ? -2.109 21.879 -15.669 1.00 80.06 200 ALA A N 1
ATOM 1620 C CA . ALA A 1 200 ? -2.269 21.681 -17.112 1.00 80.06 200 ALA A CA 1
ATOM 1621 C C . ALA A 1 200 ? -1.745 20.314 -17.588 1.00 80.06 200 ALA A C 1
ATOM 1623 O O . ALA A 1 200 ? -2.086 19.870 -18.682 1.00 80.06 200 ALA A O 1
ATOM 1624 N N . LEU A 1 201 ? -0.912 19.636 -16.788 1.00 82.88 201 LEU A N 1
ATOM 1625 C CA . LEU A 1 201 ? -0.352 18.336 -17.141 1.00 82.88 201 LEU A CA 1
ATOM 1626 C C . LEU A 1 201 ? -1.265 17.185 -16.682 1.00 82.88 201 LEU A C 1
ATOM 1628 O O . LEU A 1 201 ? -1.608 17.097 -15.501 1.00 82.88 201 LEU A O 1
ATOM 1632 N N . PRO A 1 202 ? -1.616 16.239 -17.571 1.00 83.75 202 PRO A N 1
ATOM 1633 C CA . PRO A 1 202 ? -2.488 15.134 -17.226 1.00 83.75 202 PRO A CA 1
ATOM 1634 C C . PRO A 1 202 ? -1.716 14.070 -16.444 1.00 83.75 202 PRO A C 1
ATOM 1636 O O . PRO A 1 202 ? -0.522 13.834 -16.653 1.00 83.75 202 PRO A O 1
ATOM 1639 N N . THR A 1 203 ? -2.432 13.360 -15.577 1.00 86.06 203 THR A N 1
ATOM 1640 C CA . THR A 1 203 ? -1.968 12.105 -14.982 1.00 86.06 203 THR A CA 1
ATOM 1641 C C . THR A 1 203 ? -2.545 10.926 -15.766 1.00 86.06 203 THR A C 1
ATOM 1643 O O . THR A 1 203 ? -3.672 10.990 -16.260 1.00 86.06 203 THR A O 1
ATOM 1646 N N . ALA A 1 204 ? -1.801 9.820 -15.858 1.00 87.38 204 ALA A N 1
ATOM 1647 C CA . ALA A 1 204 ? -2.290 8.590 -16.489 1.00 87.38 204 ALA A CA 1
ATOM 1648 C C . ALA A 1 204 ? -3.597 8.092 -15.842 1.00 87.38 204 ALA A C 1
ATOM 1650 O O . ALA A 1 204 ? -4.541 7.712 -16.533 1.00 87.38 204 ALA A O 1
ATOM 1651 N N . ASP A 1 205 ? -3.667 8.156 -14.509 1.00 85.00 205 ASP A N 1
ATOM 1652 C CA . ASP A 1 205 ? -4.850 7.770 -13.742 1.00 85.00 205 ASP A CA 1
ATOM 1653 C C . ASP A 1 205 ? -6.049 8.713 -14.020 1.00 85.00 205 ASP A C 1
ATOM 1655 O O . ASP A 1 205 ? -7.183 8.237 -14.074 1.00 85.00 205 ASP A O 1
ATOM 1659 N N . GLY A 1 206 ? -5.827 10.010 -14.274 1.00 83.31 206 GLY A N 1
ATOM 1660 C CA . GLY A 1 206 ? -6.878 10.954 -14.679 1.00 83.31 206 GLY A CA 1
ATOM 1661 C C . GLY A 1 206 ? -7.381 10.744 -16.113 1.00 83.31 206 GLY A C 1
ATOM 1662 O O . GLY A 1 206 ? -8.582 10.843 -16.353 1.00 83.31 206 GLY A O 1
ATOM 1663 N N . LEU A 1 207 ? -6.494 10.382 -17.047 1.00 86.62 207 LEU A N 1
ATOM 1664 C CA . LEU A 1 207 ? -6.857 10.054 -18.434 1.00 86.62 207 LEU A CA 1
ATOM 1665 C C . LEU A 1 207 ? -7.738 8.804 -18.520 1.00 86.62 207 LEU A C 1
ATOM 1667 O O . LEU A 1 207 ? -8.777 8.833 -19.173 1.00 86.62 207 LEU A O 1
ATOM 1671 N N . PHE A 1 208 ? -7.374 7.720 -17.819 1.00 89.75 208 PHE A N 1
ATOM 1672 C CA . PHE A 1 208 ? -8.227 6.525 -17.752 1.00 89.75 208 PHE A CA 1
ATOM 1673 C C . PHE A 1 208 ? -9.613 6.835 -17.178 1.00 89.75 208 PHE A C 1
ATOM 1675 O O . PHE A 1 208 ? -10.593 6.229 -17.598 1.00 89.75 208 PHE A O 1
ATOM 1682 N N . LEU A 1 209 ? -9.689 7.761 -16.220 1.00 86.06 209 LEU A N 1
ATOM 1683 C CA . LEU A 1 209 ? -10.933 8.150 -15.569 1.00 86.06 209 LEU A CA 1
ATOM 1684 C C . LEU A 1 209 ? -11.842 8.950 -16.507 1.00 86.06 209 LEU A C 1
ATOM 1686 O O . LEU A 1 209 ? -12.977 8.543 -16.738 1.00 86.06 209 LEU A O 1
ATOM 1690 N N . ARG A 1 210 ? -11.321 10.021 -17.120 1.00 81.44 210 ARG A N 1
ATOM 1691 C CA . ARG A 1 210 ? -12.073 10.844 -18.080 1.00 81.44 210 ARG A CA 1
ATOM 1692 C C . ARG A 1 210 ? -12.518 10.050 -19.298 1.00 81.44 210 ARG A C 1
ATOM 1694 O O . ARG A 1 210 ? -13.668 10.175 -19.699 1.00 81.44 210 ARG A O 1
ATOM 1701 N N . ALA A 1 211 ? -11.658 9.188 -19.837 1.00 88.31 211 ALA A N 1
ATOM 1702 C CA . ALA A 1 211 ? -12.010 8.311 -20.948 1.00 88.31 211 ALA A CA 1
ATOM 1703 C C . ALA A 1 211 ? -13.133 7.331 -20.599 1.00 88.31 211 ALA A C 1
ATOM 1705 O O . ALA A 1 211 ? -14.087 7.188 -21.358 1.00 88.31 211 ALA A O 1
ATOM 1706 N N . HIS A 1 212 ? -13.065 6.707 -19.425 1.00 90.12 212 HIS A N 1
ATOM 1707 C CA . HIS A 1 212 ? -14.130 5.839 -18.940 1.00 90.12 212 HIS A CA 1
ATOM 1708 C C . HIS A 1 212 ? -15.450 6.600 -18.780 1.00 90.12 212 HIS A C 1
ATOM 1710 O O . HIS A 1 212 ? -16.470 6.205 -19.350 1.00 90.12 212 HIS A O 1
ATOM 1716 N N . ASP A 1 213 ? -15.421 7.732 -18.076 1.00 81.94 213 ASP A N 1
ATOM 1717 C CA . ASP A 1 213 ? -16.596 8.570 -17.847 1.00 81.94 213 ASP A CA 1
ATOM 1718 C C . ASP A 1 213 ? -17.144 9.167 -19.164 1.00 81.94 213 ASP A C 1
ATOM 1720 O O . ASP A 1 213 ? -18.352 9.369 -19.287 1.00 81.94 213 ASP A O 1
ATOM 1724 N N . ALA A 1 214 ? -16.302 9.381 -20.184 1.00 80.88 214 ALA A N 1
ATOM 1725 C CA . ALA A 1 214 ? -16.700 9.794 -21.531 1.00 80.88 214 ALA A CA 1
ATOM 1726 C C . ALA A 1 214 ? -17.392 8.687 -22.340 1.00 80.88 214 ALA A C 1
ATOM 1728 O O . ALA A 1 214 ? -18.319 8.987 -23.095 1.00 80.88 214 ALA A O 1
ATOM 1729 N N . CYS A 1 215 ? -16.965 7.432 -22.180 1.00 86.38 215 CYS A N 1
ATOM 1730 C CA . CYS A 1 215 ? -17.473 6.289 -22.942 1.00 86.38 215 CYS A CA 1
ATOM 1731 C C . CYS A 1 215 ? -18.704 5.611 -22.323 1.00 86.38 215 CYS A C 1
ATOM 1733 O O . CYS A 1 215 ? -19.381 4.848 -23.012 1.00 86.38 215 CYS A O 1
ATOM 1735 N N . HIS A 1 216 ? -19.028 5.880 -21.056 1.00 83.81 216 HIS A N 1
ATOM 1736 C CA . HIS A 1 216 ? -20.243 5.344 -20.434 1.00 83.81 216 HIS A CA 1
ATOM 1737 C C . HIS A 1 216 ? -21.501 6.092 -20.898 1.00 83.81 216 HIS A C 1
ATOM 1739 O O . HIS A 1 216 ? -21.486 7.306 -21.138 1.00 83.81 216 HIS A O 1
ATOM 1745 N N . SER A 1 217 ? -22.619 5.372 -20.997 1.00 85.75 217 SER A N 1
ATOM 1746 C CA . SER A 1 217 ? -23.920 5.975 -21.293 1.00 85.75 217 SER A CA 1
ATOM 1747 C C . SER A 1 217 ? -24.438 6.782 -20.097 1.00 85.75 217 SER A C 1
ATOM 1749 O O . SER A 1 217 ? -24.086 6.521 -18.944 1.00 85.75 217 SER A O 1
ATOM 1751 N N . ALA A 1 218 ? -25.303 7.763 -20.365 1.00 82.06 218 ALA A N 1
ATOM 1752 C CA . ALA A 1 218 ? -25.977 8.509 -19.303 1.00 82.06 218 ALA A CA 1
ATOM 1753 C C . ALA A 1 218 ? -26.853 7.589 -18.432 1.00 82.06 218 ALA A C 1
ATOM 1755 O O . ALA A 1 218 ? -26.849 7.725 -17.213 1.00 82.06 218 ALA A O 1
ATOM 1756 N N . ALA A 1 219 ? -27.505 6.594 -19.047 1.00 83.62 219 ALA A N 1
ATOM 1757 C CA . ALA A 1 219 ? -28.257 5.552 -18.348 1.00 83.62 219 ALA A CA 1
ATOM 1758 C C . ALA A 1 219 ? -27.382 4.767 -17.351 1.00 83.62 219 ALA A C 1
ATOM 1760 O O . ALA A 1 219 ? -27.743 4.669 -16.187 1.00 83.62 219 ALA A O 1
ATOM 1761 N N . SER A 1 220 ? -26.189 4.309 -17.751 1.00 85.50 220 SER A N 1
ATOM 1762 C CA . SER A 1 220 ? -25.290 3.559 -16.855 1.00 85.50 220 SER A CA 1
ATOM 1763 C C . SER A 1 220 ? -24.765 4.404 -15.681 1.00 85.50 220 SER A C 1
ATOM 1765 O O . SER A 1 220 ? -24.602 3.897 -14.569 1.00 85.50 220 SER A O 1
ATOM 1767 N N . ARG A 1 221 ? -24.537 5.712 -15.887 1.00 85.69 221 ARG A N 1
ATOM 1768 C CA . ARG A 1 221 ? -24.238 6.640 -14.778 1.00 85.69 221 ARG A CA 1
ATOM 1769 C C . ARG A 1 221 ? -25.442 6.828 -13.853 1.00 85.69 221 ARG A C 1
ATOM 1771 O O . ARG A 1 221 ? -25.261 6.822 -12.641 1.00 85.69 221 ARG A O 1
ATOM 1778 N N . PHE A 1 222 ? -26.648 6.952 -14.406 1.00 86.12 222 PHE A N 1
ATOM 1779 C CA . PHE A 1 222 ? -27.883 7.088 -13.632 1.00 86.12 222 PHE A CA 1
ATOM 1780 C C . PHE A 1 222 ? -28.195 5.827 -12.807 1.00 86.12 222 PHE A C 1
ATOM 1782 O O . PHE A 1 222 ? -28.503 5.940 -11.629 1.00 86.12 222 PHE A O 1
ATOM 1789 N N . GLU A 1 223 ? -28.013 4.628 -13.365 1.00 87.50 223 GLU A N 1
ATOM 1790 C CA . GLU A 1 223 ? -28.128 3.353 -12.638 1.00 87.50 223 GLU A CA 1
ATOM 1791 C C . GLU A 1 223 ? -27.173 3.289 -11.435 1.00 87.50 223 GLU A C 1
ATOM 1793 O O . GLU A 1 223 ? -27.587 2.938 -10.330 1.00 87.50 223 GLU A O 1
ATOM 1798 N N . ARG A 1 224 ? -25.902 3.684 -11.622 1.00 89.50 224 ARG A N 1
ATOM 1799 C CA . ARG A 1 224 ? -24.913 3.763 -10.530 1.00 89.50 224 ARG A CA 1
ATOM 1800 C C . ARG A 1 224 ? -25.296 4.797 -9.474 1.00 89.50 224 ARG A C 1
ATOM 1802 O O . ARG A 1 224 ? -25.169 4.512 -8.289 1.00 89.50 224 ARG A O 1
ATOM 1809 N N . PHE A 1 225 ? -25.770 5.972 -9.889 1.00 89.50 225 PHE A N 1
ATOM 1810 C CA . PHE A 1 225 ? -26.257 7.008 -8.978 1.00 89.50 225 PHE A CA 1
ATOM 1811 C C . PHE A 1 225 ? -27.423 6.496 -8.122 1.00 89.50 225 PHE A C 1
ATOM 1813 O O . PHE A 1 225 ? -27.355 6.578 -6.899 1.00 89.50 225 PHE A O 1
ATOM 1820 N N . THR A 1 226 ? -28.435 5.884 -8.743 1.00 89.62 226 THR A N 1
ATOM 1821 C CA . THR A 1 226 ? -29.601 5.321 -8.047 1.00 89.62 226 THR A CA 1
ATOM 1822 C C . THR A 1 226 ? -29.202 4.239 -7.048 1.00 89.62 226 THR A C 1
ATOM 1824 O O . THR A 1 226 ? -29.601 4.320 -5.891 1.00 89.62 226 THR A O 1
ATOM 1827 N N . ALA A 1 227 ? -28.329 3.300 -7.430 1.00 92.06 227 ALA A N 1
ATOM 1828 C CA . ALA A 1 227 ? -27.843 2.268 -6.510 1.00 92.06 227 ALA A CA 1
ATOM 1829 C C . ALA A 1 227 ? -27.118 2.855 -5.280 1.00 92.06 227 ALA A C 1
ATOM 1831 O O . ALA A 1 227 ? -27.230 2.319 -4.179 1.00 92.06 227 ALA A O 1
ATOM 1832 N N . LEU A 1 228 ? -26.388 3.967 -5.444 1.00 93.88 228 LEU A N 1
ATOM 1833 C CA . LEU A 1 228 ? -25.746 4.672 -4.331 1.00 93.88 228 LEU A CA 1
ATOM 1834 C C . LEU A 1 228 ? -26.768 5.380 -3.427 1.00 93.88 228 LEU A C 1
ATOM 1836 O O . LEU A 1 228 ? -26.589 5.349 -2.212 1.00 93.88 228 LEU A O 1
ATOM 1840 N N . LEU A 1 229 ? -27.845 5.954 -3.983 1.00 92.19 229 LEU A N 1
ATOM 1841 C CA . LEU A 1 229 ? -28.961 6.491 -3.188 1.00 92.19 229 LEU A CA 1
ATOM 1842 C C . LEU A 1 229 ? -29.671 5.388 -2.394 1.00 92.19 229 LEU A C 1
ATOM 1844 O O . LEU A 1 229 ? -29.879 5.551 -1.196 1.00 92.19 229 LEU A O 1
ATOM 1848 N N . ASP A 1 230 ? -29.949 4.241 -3.020 1.00 91.56 230 ASP A N 1
ATOM 1849 C CA . ASP A 1 230 ? -30.533 3.077 -2.342 1.00 91.56 230 ASP A CA 1
ATOM 1850 C C . ASP A 1 230 ? -29.654 2.634 -1.156 1.00 91.56 230 ASP A C 1
ATOM 1852 O O . ASP A 1 230 ? -30.160 2.313 -0.079 1.00 91.56 230 ASP A O 1
ATOM 1856 N N . GLY A 1 231 ? -28.325 2.676 -1.313 1.00 93.31 231 GLY A N 1
ATOM 1857 C CA . GLY A 1 231 ? -27.366 2.438 -0.232 1.00 93.31 231 GLY A CA 1
ATOM 1858 C C . GLY A 1 231 ? -27.412 3.484 0.892 1.00 93.31 231 GLY A C 1
ATOM 1859 O O . GLY A 1 231 ? -27.238 3.128 2.057 1.00 93.31 231 GLY A O 1
ATOM 1860 N N . ILE A 1 232 ? -27.667 4.760 0.584 1.00 94.06 232 ILE A N 1
ATOM 1861 C CA . ILE A 1 232 ? -27.788 5.821 1.598 1.00 94.06 232 ILE A CA 1
ATOM 1862 C C . ILE A 1 232 ? -29.056 5.588 2.426 1.00 94.06 232 ILE A C 1
ATOM 1864 O O . ILE A 1 232 ? -28.958 5.418 3.644 1.00 94.06 232 ILE A O 1
ATOM 1868 N N . ASP A 1 233 ? -30.216 5.485 1.773 1.00 91.50 233 ASP A N 1
ATOM 1869 C CA . ASP A 1 233 ? -31.510 5.190 2.404 1.00 91.50 233 ASP A CA 1
ATOM 1870 C C . ASP A 1 233 ? -31.429 3.948 3.295 1.00 91.50 233 ASP A C 1
ATOM 1872 O O . ASP A 1 233 ? -31.950 3.915 4.413 1.00 91.50 233 ASP A O 1
ATOM 1876 N N . SER A 1 234 ? -30.696 2.935 2.826 1.00 91.62 234 SER A N 1
ATOM 1877 C CA . SER A 1 234 ? -30.467 1.692 3.551 1.00 91.62 234 SER A CA 1
ATOM 1878 C C . SER A 1 234 ? -29.831 1.900 4.924 1.00 91.62 234 SER A C 1
ATOM 1880 O O . SER A 1 234 ? -30.269 1.286 5.902 1.00 91.62 234 SER A O 1
ATOM 1882 N N . VAL A 1 235 ? -28.835 2.784 5.027 1.00 92.56 235 VAL A N 1
ATOM 1883 C CA . VAL A 1 235 ? -28.155 3.088 6.294 1.00 92.56 235 VAL A CA 1
ATOM 1884 C C . VAL A 1 235 ? -28.990 4.023 7.177 1.00 92.56 235 VAL A C 1
ATOM 1886 O O . VAL A 1 235 ? -29.013 3.840 8.396 1.00 92.56 235 VAL A O 1
ATOM 1889 N N . TYR A 1 236 ? -29.746 4.963 6.597 1.00 93.31 236 TYR A N 1
ATOM 1890 C CA . TYR A 1 236 ? -30.691 5.797 7.356 1.00 93.31 236 TYR A CA 1
ATOM 1891 C C . TYR A 1 236 ? -31.824 4.954 7.966 1.00 93.31 236 TYR A C 1
ATOM 1893 O O . TYR A 1 236 ? -32.118 5.083 9.157 1.00 93.31 236 TYR A O 1
ATOM 1901 N N . GLY A 1 237 ? -32.387 4.001 7.216 1.00 91.44 237 GLY A N 1
ATOM 1902 C CA . GLY A 1 237 ? -33.398 3.063 7.713 1.00 91.44 237 GLY A CA 1
ATOM 1903 C C . GLY A 1 237 ? -32.891 2.153 8.841 1.00 91.44 237 GLY A C 1
ATOM 1904 O O . GLY A 1 237 ? -33.635 1.843 9.775 1.00 91.44 237 GLY A O 1
ATOM 1905 N N . LEU A 1 238 ? -31.612 1.762 8.815 1.00 90.38 238 LEU A N 1
ATOM 1906 C CA . LEU A 1 238 ? -30.962 1.081 9.943 1.00 90.38 238 LEU A CA 1
ATOM 1907 C C . LEU A 1 238 ? -30.812 2.007 11.159 1.00 90.38 238 LEU A C 1
ATOM 1909 O O . LEU A 1 238 ? -31.053 1.584 12.291 1.00 90.38 238 LEU A O 1
ATOM 1913 N N . ALA A 1 239 ? -30.500 3.287 10.944 1.00 90.25 239 ALA A N 1
ATOM 1914 C CA . ALA A 1 239 ? -30.367 4.256 12.026 1.00 90.25 239 ALA A CA 1
ATOM 1915 C C . ALA A 1 239 ? -31.676 4.593 12.740 1.00 90.25 239 ALA A C 1
ATOM 1917 O O . ALA A 1 239 ? -31.660 4.799 13.957 1.00 90.25 239 ALA A O 1
ATOM 1918 N N . VAL A 1 240 ? -32.805 4.555 12.033 1.00 90.94 240 VAL A N 1
ATOM 1919 C CA . VAL A 1 240 ? -34.135 4.618 12.654 1.00 90.94 240 VAL A CA 1
ATOM 1920 C C . VAL A 1 240 ? -34.399 3.376 13.513 1.00 90.94 240 VAL A C 1
ATOM 1922 O O . VAL A 1 240 ? -34.826 3.509 14.662 1.00 90.94 240 VAL A O 1
ATOM 1925 N N . LYS A 1 241 ? -34.089 2.166 13.015 1.00 88.44 241 LYS A N 1
ATOM 1926 C CA . LYS A 1 241 ? -34.282 0.903 13.762 1.00 88.44 241 LYS A CA 1
ATOM 1927 C C . LYS A 1 241 ? -33.506 0.879 15.089 1.00 88.44 241 LYS A C 1
ATOM 1929 O O . LYS A 1 241 ? -34.081 0.512 16.114 1.00 88.44 241 LYS A O 1
ATOM 1934 N N . ASP A 1 242 ? -32.260 1.354 15.101 1.00 87.19 242 ASP A N 1
ATOM 1935 C CA . ASP A 1 242 ? -31.438 1.465 16.322 1.00 87.19 242 ASP A CA 1
ATOM 1936 C C . ASP A 1 242 ? -31.765 2.701 17.189 1.00 87.19 242 ASP A C 1
ATOM 1938 O O . ASP A 1 242 ? -31.092 2.942 18.193 1.00 87.19 242 ASP A O 1
ATOM 1942 N N . ARG A 1 243 ? -32.779 3.506 16.827 1.00 86.88 243 ARG A N 1
ATOM 1943 C CA . ARG A 1 243 ? -33.152 4.768 17.506 1.00 86.88 243 ARG A CA 1
ATOM 1944 C C . ARG A 1 243 ? -32.016 5.799 17.564 1.00 86.88 243 ARG A C 1
ATOM 1946 O O . ARG A 1 243 ? -31.922 6.592 18.500 1.00 86.88 243 ARG A O 1
ATOM 1953 N N . ARG A 1 244 ? -31.132 5.772 16.568 1.00 84.56 244 ARG A N 1
ATOM 1954 C CA . ARG A 1 244 ? -29.990 6.687 16.407 1.00 84.56 244 ARG A CA 1
ATOM 1955 C C . ARG A 1 244 ? -30.291 7.882 15.510 1.00 84.56 244 ARG A C 1
ATOM 1957 O O . ARG A 1 244 ? -29.474 8.798 15.432 1.00 84.56 244 ARG A O 1
ATOM 1964 N N . HIS A 1 245 ? -31.418 7.847 14.813 1.00 89.19 245 HIS A N 1
ATOM 1965 C CA . HIS A 1 245 ? -31.862 8.884 13.901 1.00 89.19 245 HIS A CA 1
ATOM 1966 C C . HIS A 1 245 ? -33.392 8.965 13.908 1.00 89.19 245 HIS A C 1
ATOM 1968 O O . HIS A 1 245 ? -34.059 8.021 14.340 1.00 89.19 245 HIS A O 1
ATOM 1974 N N . ASP A 1 246 ? -33.931 10.105 13.486 1.00 89.12 246 ASP A N 1
ATOM 1975 C CA . ASP A 1 246 ? -35.367 10.359 13.520 1.00 89.12 246 ASP A CA 1
ATOM 1976 C C . ASP A 1 246 ? -36.086 9.690 12.338 1.00 89.12 246 ASP A C 1
ATOM 1978 O O . ASP A 1 246 ? -35.571 9.643 11.220 1.00 89.12 246 ASP A O 1
ATOM 1982 N N . ALA A 1 247 ? -37.277 9.146 12.596 1.00 89.69 247 ALA A N 1
ATOM 1983 C CA . ALA A 1 247 ? -38.043 8.411 11.595 1.00 89.69 247 ALA A CA 1
ATOM 1984 C C . ALA A 1 247 ? -38.671 9.321 10.528 1.00 89.69 247 ALA A C 1
ATOM 1986 O O . ALA A 1 247 ? -38.820 8.887 9.388 1.00 89.69 247 ALA A O 1
ATOM 1987 N N . ALA A 1 248 ? -39.033 10.559 10.879 1.00 87.06 248 ALA A N 1
ATOM 1988 C CA . ALA A 1 248 ? -39.577 11.529 9.937 1.00 87.06 248 ALA A CA 1
ATOM 1989 C C . ALA A 1 248 ? -38.464 12.180 9.101 1.00 87.06 248 ALA A C 1
ATOM 1991 O O . ALA A 1 248 ? -38.656 12.360 7.902 1.00 87.06 248 ALA A O 1
ATOM 1992 N N . ASP A 1 249 ? -37.289 12.451 9.686 1.00 83.81 249 ASP A N 1
ATOM 1993 C CA . ASP A 1 249 ? -36.125 12.930 8.916 1.00 83.81 249 ASP A CA 1
ATOM 1994 C C . ASP A 1 249 ? -35.698 11.882 7.869 1.00 83.81 249 ASP A C 1
ATOM 1996 O O . ASP A 1 249 ? -35.620 12.189 6.682 1.00 83.81 249 ASP A O 1
ATOM 2000 N N . ALA A 1 250 ? -35.562 10.609 8.265 1.00 86.81 250 ALA A N 1
ATOM 2001 C CA . ALA A 1 250 ? -35.259 9.525 7.326 1.00 86.81 250 ALA A CA 1
ATOM 2002 C C . ALA A 1 250 ? -36.341 9.328 6.245 1.00 86.81 250 ALA A C 1
ATOM 2004 O O . ALA A 1 250 ? -36.009 9.014 5.103 1.00 86.81 250 ALA A O 1
ATOM 2005 N N . ALA A 1 251 ? -37.626 9.516 6.574 1.00 87.00 251 ALA A N 1
ATOM 2006 C CA . ALA A 1 251 ? -38.705 9.464 5.585 1.00 87.00 251 ALA A CA 1
ATOM 2007 C C . ALA A 1 251 ? -38.600 10.610 4.564 1.00 87.00 251 ALA A C 1
ATOM 2009 O O . ALA A 1 251 ? -38.761 10.373 3.370 1.00 87.00 251 ALA A O 1
ATOM 2010 N N . ALA A 1 252 ? -38.228 11.819 5.002 1.00 84.19 252 ALA A N 1
ATOM 2011 C CA . ALA A 1 252 ? -37.996 12.949 4.105 1.00 84.19 252 ALA A CA 1
ATOM 2012 C C . ALA A 1 252 ? -36.848 12.691 3.110 1.00 84.19 252 ALA A C 1
ATOM 2014 O O . ALA A 1 252 ? -36.897 13.186 1.983 1.00 84.19 252 ALA A O 1
ATOM 2015 N N . LEU A 1 253 ? -35.840 11.888 3.483 1.00 85.06 253 LEU A N 1
ATOM 2016 C CA . LEU A 1 253 ? -34.789 11.455 2.555 1.00 85.06 253 LEU A CA 1
ATOM 2017 C C . LEU A 1 253 ? -35.334 10.535 1.453 1.00 85.06 253 LEU A C 1
ATOM 2019 O O . LEU A 1 253 ? -35.023 10.750 0.282 1.00 85.06 253 LEU A O 1
ATOM 2023 N N . VAL A 1 254 ? -36.188 9.571 1.814 1.00 86.06 254 VAL A N 1
ATOM 2024 C CA . VAL A 1 254 ? -36.847 8.655 0.865 1.00 86.06 254 VAL A CA 1
ATOM 2025 C C . VAL A 1 254 ? -37.781 9.424 -0.075 1.00 86.06 254 VAL A C 1
ATOM 2027 O O . VAL A 1 254 ? -37.702 9.252 -1.291 1.00 86.06 254 VAL A O 1
ATOM 2030 N N . ASP A 1 255 ? -38.607 10.332 0.454 1.00 83.38 255 ASP A N 1
ATOM 2031 C CA . ASP A 1 255 ? -39.504 11.185 -0.342 1.00 83.38 255 ASP A CA 1
ATOM 2032 C C . ASP A 1 255 ? -38.717 12.086 -1.312 1.00 83.38 255 ASP A C 1
ATOM 2034 O O . ASP A 1 255 ? -39.105 12.289 -2.471 1.00 83.38 255 ASP A O 1
ATOM 2038 N N . ALA A 1 256 ? -37.567 12.605 -0.873 1.00 79.50 256 ALA A N 1
ATOM 2039 C CA . ALA A 1 256 ? -36.674 13.381 -1.722 1.00 79.50 256 ALA A CA 1
ATOM 2040 C C . ALA A 1 256 ? -35.957 12.516 -2.769 1.00 79.50 256 ALA A C 1
ATOM 2042 O O . ALA A 1 256 ? -35.836 12.956 -3.910 1.00 79.50 256 ALA A O 1
ATOM 2043 N N . ARG A 1 257 ? -35.535 11.286 -2.442 1.00 83.81 257 ARG A N 1
ATOM 2044 C CA . ARG A 1 257 ? -35.003 10.320 -3.419 1.00 83.81 257 ARG A CA 1
ATOM 2045 C C . ARG A 1 257 ? -36.050 10.009 -4.483 1.00 83.81 257 ARG A C 1
ATOM 2047 O O . ARG A 1 257 ? -35.744 10.145 -5.662 1.00 83.81 257 ARG A O 1
ATOM 2054 N N . GLU A 1 258 ? -37.278 9.661 -4.101 1.00 82.62 258 GLU A N 1
ATOM 2055 C CA . GLU A 1 258 ? -38.371 9.440 -5.058 1.00 82.62 258 GLU A CA 1
ATOM 2056 C C . GLU A 1 258 ? -38.583 10.682 -5.935 1.00 82.62 258 GLU A C 1
ATOM 2058 O O . GLU A 1 258 ? -38.618 10.568 -7.158 1.00 82.62 258 GLU A O 1
ATOM 2063 N N . THR A 1 259 ? -38.577 11.885 -5.347 1.00 74.56 259 THR A N 1
ATOM 2064 C CA . THR A 1 259 ? -38.645 13.157 -6.091 1.00 74.56 259 THR A CA 1
ATOM 2065 C C . THR A 1 259 ? -37.492 13.324 -7.092 1.00 74.56 259 THR A C 1
ATOM 2067 O O . THR A 1 259 ? -37.735 13.747 -8.220 1.00 74.56 259 THR A O 1
ATOM 2070 N N . ILE A 1 260 ? -36.255 12.969 -6.729 1.00 70.44 260 ILE A N 1
ATOM 2071 C CA . ILE A 1 260 ? -35.068 13.006 -7.606 1.00 70.44 260 ILE A CA 1
ATOM 2072 C C . ILE A 1 260 ? -35.158 11.951 -8.726 1.00 70.44 260 ILE A C 1
ATOM 2074 O O . ILE A 1 260 ? -34.676 12.183 -9.836 1.00 70.44 260 ILE A O 1
ATOM 2078 N N . LEU A 1 261 ? -35.785 10.802 -8.459 1.00 72.38 261 LEU A N 1
ATOM 2079 C CA . LEU A 1 261 ? -35.932 9.689 -9.401 1.00 72.38 261 LEU A CA 1
ATOM 2080 C C . LEU A 1 261 ? -37.181 9.791 -10.301 1.00 72.38 261 LEU A C 1
ATOM 2082 O O . LEU A 1 261 ? -37.289 9.032 -11.269 1.00 72.38 261 LEU A O 1
ATOM 2086 N N . VAL A 1 262 ? -38.091 10.747 -10.050 1.00 71.94 262 VAL A N 1
ATOM 2087 C CA . VAL A 1 262 ? -39.261 11.045 -10.904 1.00 71.94 262 VAL A CA 1
ATOM 2088 C C . VAL A 1 262 ? -38.848 11.122 -12.387 1.00 71.94 262 VAL A C 1
ATOM 2090 O O . VAL A 1 262 ? -37.855 11.781 -12.709 1.00 71.94 262 VAL A O 1
ATOM 2093 N N . PRO A 1 263 ? -39.625 10.552 -13.337 1.00 59.97 263 PRO A N 1
ATOM 2094 C CA . PRO A 1 263 ? -39.267 10.509 -14.761 1.00 59.97 263 PRO A CA 1
ATOM 2095 C C . PRO A 1 263 ? -38.840 11.845 -15.391 1.00 59.97 263 PRO A C 1
ATOM 2097 O O . PRO A 1 263 ? -37.971 11.860 -16.259 1.00 59.97 263 PRO A O 1
ATOM 2100 N N . ARG A 1 264 ? -39.395 12.976 -14.932 1.00 62.91 264 ARG A N 1
ATOM 2101 C CA . ARG A 1 264 ? -38.977 14.328 -15.346 1.00 62.91 264 ARG A CA 1
ATOM 2102 C C . ARG A 1 264 ? -37.506 14.607 -15.016 1.00 62.91 264 ARG A C 1
ATOM 2104 O O . ARG A 1 264 ? -36.786 15.120 -15.866 1.00 62.91 264 ARG A O 1
ATOM 2111 N N . TRP A 1 265 ? -37.061 14.264 -13.810 1.00 62.75 265 TRP A N 1
ATOM 2112 C CA . TRP A 1 265 ? -35.676 14.451 -13.388 1.00 62.75 265 TRP A CA 1
ATOM 2113 C C . TRP A 1 265 ? -34.757 13.378 -13.957 1.00 62.75 265 TRP A C 1
ATOM 2115 O O . TRP A 1 265 ? -33.654 13.717 -14.359 1.00 62.75 265 TRP A O 1
ATOM 2125 N N . ASN A 1 266 ? -35.223 12.141 -14.148 1.00 65.00 266 ASN A N 1
ATOM 2126 C CA . ASN A 1 266 ? -34.486 11.137 -14.923 1.00 65.00 266 ASN A CA 1
ATOM 2127 C C . ASN A 1 266 ? -34.106 11.675 -16.323 1.00 65.00 266 ASN A C 1
ATOM 2129 O O . ASN A 1 266 ? -32.948 11.595 -16.726 1.00 65.00 266 ASN A O 1
ATOM 2133 N N . VAL A 1 267 ? -35.039 12.334 -17.026 1.00 65.31 267 VAL A N 1
ATOM 2134 C CA . VAL A 1 267 ? -34.747 13.018 -18.301 1.00 65.31 267 VAL A CA 1
ATOM 2135 C C . VAL A 1 267 ? -33.711 14.136 -18.128 1.00 65.31 267 VAL A C 1
ATOM 2137 O O . VAL A 1 267 ? -32.743 14.164 -18.884 1.00 65.31 267 VAL A O 1
ATOM 2140 N N . VAL A 1 268 ? -33.850 15.017 -17.129 1.00 64.81 268 VAL A N 1
ATOM 2141 C CA . VAL A 1 268 ? -32.880 16.105 -16.873 1.00 64.81 268 VAL A CA 1
ATOM 2142 C C . VAL A 1 268 ? -31.487 15.568 -16.530 1.00 64.81 268 VAL A C 1
ATOM 2144 O O . VAL A 1 268 ? -30.498 16.085 -17.039 1.00 64.81 268 VAL A O 1
ATOM 2147 N N . VAL A 1 269 ? -31.378 14.511 -15.725 1.00 63.94 269 VAL A N 1
ATOM 2148 C CA . VAL A 1 269 ? -30.089 13.907 -15.371 1.00 63.94 269 VAL A CA 1
ATOM 2149 C C . VAL A 1 269 ? -29.483 13.200 -16.579 1.00 63.94 269 VAL A C 1
ATOM 2151 O O . VAL A 1 269 ? -28.300 13.395 -16.846 1.00 63.94 269 VAL A O 1
ATOM 2154 N N . GLN A 1 270 ? -30.265 12.453 -17.368 1.00 66.50 270 GLN A N 1
ATOM 2155 C CA . GLN A 1 270 ? -29.757 11.770 -18.563 1.00 66.50 270 GLN A CA 1
ATOM 2156 C C . GLN A 1 270 ? -29.375 12.723 -19.710 1.00 66.50 270 GLN A C 1
ATOM 2158 O O . GLN A 1 270 ? -28.415 12.443 -20.430 1.00 66.50 270 GLN A O 1
ATOM 2163 N N . GLN A 1 271 ? -30.091 13.840 -19.874 1.00 70.81 271 GLN A N 1
ATOM 2164 C CA . GLN A 1 271 ? -29.816 14.871 -20.887 1.00 70.81 271 GLN A CA 1
ATOM 2165 C C . GLN A 1 271 ? -28.849 15.962 -20.400 1.00 70.81 271 GLN A C 1
ATOM 2167 O O . GLN A 1 271 ? -28.313 16.715 -21.213 1.00 70.81 271 GLN A O 1
ATOM 2172 N N . GLY A 1 272 ? -28.613 16.051 -19.090 1.00 67.31 272 GLY A N 1
ATOM 2173 C CA . GLY A 1 272 ? -27.708 17.014 -18.476 1.00 67.31 272 GLY A CA 1
ATOM 2174 C C . GLY A 1 272 ? -26.255 16.833 -18.914 1.00 67.31 272 GLY A C 1
ATOM 2175 O O . GLY A 1 272 ? -25.833 15.767 -19.369 1.00 67.31 272 GLY A O 1
ATOM 2176 N N . ALA A 1 273 ? -25.456 17.889 -18.760 1.00 74.38 273 ALA A N 1
ATOM 2177 C CA . ALA A 1 273 ? -24.050 17.854 -19.136 1.00 74.38 273 ALA A CA 1
ATOM 2178 C C . ALA A 1 273 ? -23.290 16.744 -18.386 1.00 74.38 273 ALA A C 1
ATOM 2180 O O . ALA A 1 273 ? -23.449 16.556 -17.178 1.00 74.38 273 ALA A O 1
ATOM 2181 N N . ARG A 1 274 ? -22.416 16.029 -19.107 1.00 76.88 274 ARG A N 1
ATOM 2182 C CA . ARG A 1 274 ? -21.698 14.841 -18.609 1.00 76.88 274 ARG A CA 1
ATOM 2183 C C . ARG A 1 274 ? -20.979 15.077 -17.277 1.00 76.88 274 ARG A C 1
ATOM 2185 O O . ARG A 1 274 ? -20.979 14.183 -16.439 1.00 76.88 274 ARG A O 1
ATOM 2192 N N . TYR A 1 275 ? -20.389 16.257 -17.075 1.00 70.81 275 TYR A N 1
ATOM 2193 C CA . TYR A 1 275 ? -19.684 16.573 -15.830 1.00 70.81 275 TYR A CA 1
ATOM 2194 C C . TYR A 1 275 ? -20.626 16.545 -14.615 1.00 70.81 275 TYR A C 1
ATOM 2196 O O . TYR A 1 275 ? -20.254 15.978 -13.597 1.00 70.81 275 TYR A O 1
ATOM 2204 N N . MET A 1 276 ? -21.869 17.033 -14.742 1.00 71.25 276 MET A N 1
ATOM 2205 C CA . MET A 1 276 ? -22.870 16.978 -13.666 1.00 71.25 276 MET A CA 1
ATOM 2206 C C . MET A 1 276 ? -23.249 15.529 -13.336 1.00 71.25 276 MET A C 1
ATOM 2208 O O . MET A 1 276 ? -23.285 15.152 -12.169 1.00 71.25 276 MET A O 1
ATOM 2212 N N . GLN A 1 277 ? -23.438 14.683 -14.357 1.00 79.06 277 GLN A N 1
ATOM 2213 C CA . GLN A 1 277 ? -23.709 13.249 -14.167 1.00 79.06 277 GLN A CA 1
ATOM 2214 C C . GLN A 1 277 ? -22.575 12.544 -13.404 1.00 79.06 277 GLN A C 1
ATOM 2216 O O . GLN A 1 277 ? -22.836 11.704 -12.547 1.00 79.06 277 GLN A O 1
ATOM 2221 N N . VAL A 1 278 ? -21.316 12.872 -13.713 1.00 77.56 278 VAL A N 1
ATOM 2222 C CA . VAL A 1 278 ? -20.140 12.302 -13.035 1.00 77.56 278 VAL A CA 1
ATOM 2223 C C . VAL A 1 278 ? -20.038 12.818 -11.598 1.00 77.56 278 VAL A C 1
ATOM 2225 O O . VAL A 1 278 ? -19.937 12.010 -10.677 1.00 77.56 278 VAL A O 1
ATOM 2228 N N . SER A 1 279 ? -20.147 14.133 -11.385 1.00 76.62 279 SER A N 1
ATOM 2229 C CA . SER A 1 279 ? -20.097 14.741 -10.049 1.00 76.62 279 SER A CA 1
ATOM 2230 C C . SER A 1 279 ? -21.226 14.262 -9.132 1.00 76.62 279 SER A C 1
ATOM 2232 O O . SER A 1 279 ? -20.996 14.087 -7.938 1.00 76.62 279 SER A O 1
ATOM 2234 N N . ALA A 1 280 ? -22.420 13.983 -9.664 1.00 81.38 280 ALA A N 1
ATOM 2235 C CA . ALA A 1 280 ? -23.521 13.408 -8.894 1.00 81.38 280 ALA A CA 1
ATOM 2236 C C . ALA A 1 280 ? -23.219 11.979 -8.406 1.00 81.38 280 ALA A C 1
ATOM 2238 O O . ALA A 1 280 ? -23.441 11.678 -7.233 1.00 81.38 280 ALA A O 1
ATOM 2239 N N . VAL A 1 281 ? -22.657 11.114 -9.263 1.00 86.44 281 VAL A N 1
ATOM 2240 C CA . VAL A 1 281 ? -22.212 9.758 -8.872 1.00 86.44 281 VAL A CA 1
ATOM 2241 C C . VAL A 1 281 ? -21.083 9.828 -7.838 1.00 86.44 281 VAL A C 1
ATOM 2243 O O . VAL A 1 281 ? -21.102 9.095 -6.850 1.00 86.44 281 VAL A O 1
ATOM 2246 N N . GLU A 1 282 ? -20.109 10.721 -8.034 1.00 85.31 282 GLU A N 1
ATOM 2247 C CA . GLU A 1 282 ? -19.008 10.916 -7.087 1.00 85.31 282 GLU A CA 1
ATOM 2248 C C . GLU A 1 282 ? -19.501 11.387 -5.716 1.00 85.31 282 GLU A C 1
ATOM 2250 O O . GLU A 1 282 ? -19.126 10.795 -4.703 1.00 85.31 282 GLU A O 1
ATOM 2255 N N . LEU A 1 283 ? -20.385 12.387 -5.679 1.00 86.44 283 LEU A N 1
ATOM 2256 C CA . LEU A 1 283 ? -20.935 12.899 -4.430 1.00 86.44 283 LEU A CA 1
ATOM 2257 C C . LEU A 1 283 ? -21.830 11.869 -3.731 1.00 86.44 283 LEU A C 1
ATOM 2259 O O . LEU A 1 283 ? -21.725 11.721 -2.517 1.00 86.44 283 LEU A O 1
ATOM 2263 N N . ALA A 1 284 ? -22.659 11.117 -4.462 1.00 89.69 284 ALA A N 1
ATOM 2264 C CA . ALA A 1 284 ? -23.468 10.047 -3.876 1.00 89.69 284 ALA A CA 1
ATOM 2265 C C . ALA A 1 284 ? -22.595 8.957 -3.228 1.00 89.69 284 ALA A C 1
ATOM 2267 O O . ALA A 1 284 ? -22.883 8.522 -2.114 1.00 89.69 284 ALA A O 1
ATOM 2268 N N . ARG A 1 285 ? -21.479 8.569 -3.865 1.00 93.50 285 ARG A N 1
ATOM 2269 C CA . ARG A 1 285 ? -20.497 7.639 -3.278 1.00 93.50 285 ARG A CA 1
ATOM 2270 C C . ARG A 1 285 ? -19.881 8.207 -2.000 1.00 93.50 285 ARG A C 1
ATOM 2272 O O . ARG A 1 285 ? -19.772 7.486 -1.012 1.00 93.50 285 ARG A O 1
ATOM 2279 N N . ASP A 1 286 ? -19.476 9.472 -2.008 1.00 90.06 286 ASP A N 1
ATOM 2280 C CA . ASP A 1 286 ? -18.791 10.077 -0.863 1.00 90.06 286 ASP A CA 1
ATOM 2281 C C . ASP A 1 286 ? -19.762 10.341 0.312 1.00 90.06 286 ASP A C 1
ATOM 2283 O O . ASP A 1 286 ? -19.395 10.130 1.471 1.00 90.06 286 ASP A O 1
ATOM 2287 N N . ILE A 1 287 ? -21.029 10.680 0.030 1.00 92.56 287 ILE A N 1
ATOM 2288 C CA . ILE A 1 287 ? -22.119 10.710 1.022 1.00 92.56 287 ILE A CA 1
ATOM 2289 C C . ILE A 1 287 ? -22.361 9.310 1.592 1.00 92.56 287 ILE A C 1
ATOM 2291 O O . ILE A 1 287 ? -22.440 9.169 2.814 1.00 92.56 287 ILE A O 1
ATOM 2295 N N . LEU A 1 288 ? -22.449 8.272 0.751 1.00 95.50 288 LEU A N 1
ATOM 2296 C CA . LEU A 1 288 ? -22.625 6.892 1.208 1.00 95.50 288 LEU A CA 1
ATOM 2297 C C . LEU A 1 288 ? -21.461 6.449 2.103 1.00 95.50 288 LEU A C 1
ATOM 2299 O O . LEU A 1 288 ? -21.687 5.894 3.175 1.00 95.50 288 LEU A O 1
ATOM 2303 N N . PHE A 1 289 ? -20.221 6.756 1.717 1.00 95.44 289 PHE A N 1
ATOM 2304 C CA . PHE A 1 289 ? -19.034 6.452 2.513 1.00 95.44 289 PHE A CA 1
ATOM 2305 C C . PHE A 1 289 ? -19.075 7.116 3.900 1.00 95.44 289 PHE A C 1
ATOM 2307 O O . PHE A 1 289 ? -18.896 6.432 4.908 1.00 95.44 289 PHE A O 1
ATOM 2314 N N . GLU A 1 290 ? -19.347 8.423 3.984 1.00 94.44 290 GLU A N 1
ATOM 2315 C CA . GLU A 1 290 ? -19.426 9.129 5.273 1.00 94.44 290 GLU A CA 1
ATOM 2316 C C . GLU A 1 290 ? -20.670 8.740 6.096 1.00 94.44 290 GLU A C 1
ATOM 2318 O O . GLU A 1 290 ? -20.622 8.755 7.330 1.00 94.44 290 GLU A O 1
ATOM 2323 N N . THR A 1 291 ? -21.754 8.311 5.444 1.00 93.94 291 THR A N 1
ATOM 2324 C CA . THR A 1 291 ? -22.945 7.754 6.106 1.00 93.94 291 THR A CA 1
ATOM 2325 C C . THR A 1 291 ? -22.626 6.390 6.726 1.00 93.94 291 THR A C 1
ATOM 2327 O O . THR A 1 291 ? -22.835 6.210 7.926 1.00 93.94 291 THR A O 1
ATOM 2330 N N . CYS A 1 292 ? -22.017 5.467 5.970 1.00 94.31 292 CYS A N 1
ATOM 2331 C CA . CYS A 1 292 ? -21.505 4.186 6.473 1.00 94.31 292 CYS A CA 1
ATOM 2332 C C . CYS A 1 292 ? -20.506 4.383 7.621 1.00 94.31 292 CYS A C 1
ATOM 2334 O O . CYS A 1 292 ? -20.626 3.741 8.661 1.00 94.31 292 CYS A O 1
ATOM 2336 N N . ARG A 1 293 ? -19.569 5.325 7.481 1.00 94.38 293 ARG A N 1
ATOM 2337 C CA . ARG A 1 293 ? -18.598 5.677 8.525 1.00 94.38 293 ARG A CA 1
ATOM 2338 C C . ARG A 1 293 ? -19.264 6.177 9.801 1.00 94.38 293 ARG A C 1
ATOM 2340 O O . ARG A 1 293 ? -18.910 5.750 10.897 1.00 94.38 293 ARG A O 1
ATOM 2347 N N . SER A 1 294 ? -20.211 7.104 9.677 1.00 92.31 294 SER A N 1
ATOM 2348 C CA . SER A 1 294 ? -20.924 7.671 10.827 1.00 92.31 294 SER A CA 1
ATOM 2349 C C . SER A 1 294 ? -21.794 6.610 11.500 1.00 92.31 294 SER A C 1
ATOM 2351 O O . SER A 1 294 ? -21.859 6.532 12.731 1.00 92.31 294 SER A O 1
ATOM 2353 N N . TRP A 1 295 ? -22.376 5.715 10.700 1.00 90.50 295 TRP A N 1
ATOM 2354 C CA . TRP A 1 295 ? -23.058 4.523 11.169 1.00 90.50 295 TRP A CA 1
ATOM 2355 C C . TRP A 1 295 ? -22.141 3.633 12.016 1.00 90.50 295 TRP A C 1
ATOM 2357 O O . TRP A 1 295 ? -22.423 3.432 13.200 1.00 90.50 295 TRP A O 1
ATOM 2367 N N . THR A 1 296 ? -21.014 3.176 11.472 1.00 89.56 296 THR A N 1
ATOM 2368 C CA . THR A 1 296 ? -20.087 2.252 12.146 1.00 89.56 296 THR A CA 1
ATOM 2369 C C . THR A 1 296 ? -19.399 2.874 13.359 1.00 89.56 296 THR A C 1
ATOM 2371 O O . THR A 1 296 ? -19.277 2.224 14.396 1.00 89.56 296 THR A O 1
ATOM 2374 N N . ASP A 1 297 ? -19.027 4.156 13.283 1.00 88.81 297 ASP A N 1
ATOM 2375 C CA . ASP A 1 297 ? -18.383 4.909 14.371 1.00 88.81 297 ASP A CA 1
ATOM 2376 C C . ASP A 1 297 ? -19.355 5.276 15.517 1.00 88.81 297 ASP A C 1
ATOM 2378 O O . ASP A 1 297 ? -18.954 5.944 16.472 1.00 88.81 297 ASP A O 1
ATOM 2382 N N . ARG A 1 298 ? -20.638 4.887 15.429 1.00 87.88 298 ARG A N 1
ATOM 2383 C CA . ARG A 1 298 ? -21.719 5.271 16.362 1.00 87.88 298 ARG A CA 1
ATOM 2384 C C . ARG A 1 298 ? -21.917 6.788 16.515 1.00 87.88 298 ARG A C 1
ATOM 2386 O O . ARG A 1 298 ? -22.334 7.269 17.566 1.00 87.88 298 ARG A O 1
ATOM 2393 N N . LYS A 1 299 ? -21.648 7.542 15.450 1.00 89.62 299 LYS A N 1
ATOM 2394 C CA . LYS A 1 299 ? -21.868 8.993 15.366 1.00 89.62 299 LYS A CA 1
ATOM 2395 C C . LYS A 1 299 ? -23.295 9.301 14.882 1.00 89.62 299 LYS A C 1
ATOM 2397 O O . LYS A 1 299 ? -23.947 8.411 14.319 1.00 89.62 299 LYS A O 1
ATOM 2402 N N . PRO A 1 300 ? -23.806 10.528 15.100 1.00 86.75 300 PRO A N 1
ATOM 2403 C CA . PRO A 1 300 ? -24.987 10.998 14.383 1.00 86.75 300 PRO A CA 1
ATOM 2404 C C . PRO A 1 300 ? -24.707 11.013 12.874 1.00 86.75 300 PRO A C 1
ATOM 2406 O O . PRO A 1 300 ? -23.585 11.307 12.456 1.00 86.75 300 PRO A O 1
ATOM 2409 N N . LEU A 1 301 ? -25.723 10.688 12.075 1.00 91.12 301 LEU A N 1
ATOM 2410 C CA . LEU A 1 301 ? -25.697 10.915 10.629 1.00 91.12 301 LEU A CA 1
ATOM 2411 C C . LEU A 1 301 ? -25.835 12.424 10.336 1.00 91.12 301 LEU A C 1
ATOM 2413 O O . LEU A 1 301 ? -26.045 13.228 11.251 1.00 91.12 301 LEU A O 1
ATOM 2417 N N . TYR A 1 302 ? -25.708 12.822 9.070 1.00 90.62 302 TYR A N 1
ATOM 2418 C CA . TYR A 1 302 ? -26.141 14.161 8.664 1.00 90.62 302 TYR A CA 1
ATOM 2419 C C . TYR A 1 302 ? -27.671 14.281 8.789 1.00 90.62 302 TYR A C 1
ATOM 2421 O O . TYR A 1 302 ? -28.368 13.272 8.859 1.00 90.62 302 TYR A O 1
ATOM 2429 N N . SER A 1 303 ? -28.195 15.509 8.850 1.00 89.06 303 SER A N 1
ATOM 2430 C CA . SER A 1 303 ? -29.632 15.714 8.654 1.00 89.06 303 SER A CA 1
ATOM 2431 C C . SER A 1 303 ? -29.995 15.386 7.212 1.00 89.06 303 SER A C 1
ATOM 2433 O O . SER A 1 303 ? -29.212 15.646 6.289 1.00 89.06 303 SER A O 1
ATOM 2435 N N . SER A 1 304 ? -31.192 14.850 7.017 1.00 87.81 304 SER A N 1
ATOM 2436 C CA . SER A 1 304 ? -31.678 14.458 5.699 1.00 87.81 304 SER A CA 1
ATOM 2437 C C . SER A 1 304 ? -31.806 15.674 4.781 1.00 87.81 304 SER A C 1
ATOM 2439 O O . SER A 1 304 ? -31.338 15.623 3.648 1.00 87.81 304 SER A O 1
ATOM 2441 N N . GLU A 1 305 ? -32.259 16.819 5.309 1.00 87.06 305 GLU A N 1
ATOM 2442 C CA . GLU A 1 305 ? -32.208 18.134 4.643 1.00 87.06 305 GLU A CA 1
ATOM 2443 C C . GLU A 1 305 ? -30.829 18.430 4.024 1.00 87.06 305 GLU A C 1
ATOM 2445 O O . GLU A 1 305 ? -30.726 18.709 2.831 1.00 87.06 305 GLU A O 1
ATOM 2450 N N . ARG A 1 306 ? -29.744 18.278 4.794 1.00 89.81 306 ARG A N 1
ATOM 2451 C CA . ARG A 1 306 ? -28.382 18.546 4.310 1.00 89.81 306 ARG A CA 1
ATOM 2452 C C . ARG A 1 306 ? -27.944 17.553 3.231 1.00 89.81 306 ARG A C 1
ATOM 2454 O O . ARG A 1 306 ? -27.202 17.929 2.324 1.00 89.81 306 ARG A O 1
ATOM 2461 N N . VAL A 1 307 ? -28.350 16.286 3.323 1.00 88.25 307 VAL A N 1
ATOM 2462 C CA . VAL A 1 307 ? -28.080 15.296 2.264 1.00 88.25 307 VAL A CA 1
ATOM 2463 C C . VAL A 1 307 ? -28.813 15.679 0.980 1.00 88.25 307 VAL A C 1
ATOM 2465 O O . VAL A 1 307 ? -28.204 15.676 -0.091 1.00 88.25 307 VAL A O 1
ATOM 2468 N N . ILE A 1 308 ? -30.075 16.092 1.093 1.00 85.62 308 ILE A N 1
ATOM 2469 C CA . ILE A 1 308 ? -30.902 16.551 -0.024 1.00 85.62 308 ILE A CA 1
ATOM 2470 C C . ILE A 1 308 ? -30.286 17.793 -0.680 1.00 85.62 308 ILE A C 1
ATOM 2472 O O . ILE A 1 308 ? -30.135 17.805 -1.899 1.00 85.62 308 ILE A O 1
ATOM 2476 N N . GLU A 1 309 ? -29.861 18.801 0.089 1.00 84.88 309 GLU A N 1
ATOM 2477 C CA . GLU A 1 309 ? -29.168 19.987 -0.440 1.00 84.88 309 GLU A CA 1
ATOM 2478 C C . GLU A 1 309 ? -27.902 19.622 -1.227 1.00 84.88 309 GLU A C 1
ATOM 2480 O O . GLU A 1 309 ? -27.691 20.119 -2.335 1.00 84.88 309 GLU A O 1
ATOM 2485 N N . MET A 1 310 ? -27.071 18.723 -0.686 1.00 85.81 310 MET A N 1
ATOM 2486 C CA . MET A 1 310 ? -25.852 18.260 -1.356 1.00 85.81 310 MET A CA 1
ATOM 2487 C C . MET A 1 310 ? -26.176 17.564 -2.691 1.00 85.81 310 MET A C 1
ATOM 2489 O O . MET A 1 310 ? -25.567 17.887 -3.714 1.00 85.81 310 MET A O 1
ATOM 2493 N N . LEU A 1 311 ? -27.172 16.671 -2.714 1.00 83.56 311 LEU A N 1
ATOM 2494 C CA . LEU A 1 311 ? -27.618 15.982 -3.932 1.00 83.56 311 LEU A CA 1
ATOM 2495 C C . LEU A 1 311 ? -28.241 16.949 -4.956 1.00 83.56 311 LEU A C 1
ATOM 2497 O O . LEU A 1 311 ? -27.886 16.901 -6.136 1.00 83.56 311 LEU A O 1
ATOM 2501 N N . LYS A 1 312 ? -29.106 17.876 -4.518 1.00 81.81 312 LYS A N 1
ATOM 2502 C CA . LYS A 1 312 ? -29.677 18.937 -5.368 1.00 81.81 312 LYS A CA 1
ATOM 2503 C C . LYS A 1 312 ? -28.593 19.820 -5.985 1.00 81.81 312 LYS A C 1
ATOM 2505 O O . LYS A 1 312 ? -28.703 20.176 -7.159 1.00 81.81 312 LYS A O 1
ATOM 2510 N N . GLY A 1 313 ? -27.548 20.139 -5.220 1.00 79.38 313 GLY A N 1
ATOM 2511 C CA . GLY A 1 313 ? -26.395 20.912 -5.674 1.00 79.38 313 GLY A CA 1
ATOM 2512 C C . GLY A 1 313 ? -25.616 20.222 -6.796 1.00 79.38 313 GLY A C 1
ATOM 2513 O O . GLY A 1 313 ? -25.406 20.826 -7.845 1.00 79.38 313 GLY A O 1
ATOM 2514 N N . ALA A 1 314 ? -25.244 18.947 -6.630 1.00 74.81 314 ALA A N 1
ATOM 2515 C CA . ALA A 1 314 ? -24.503 18.209 -7.663 1.00 74.81 314 ALA A CA 1
ATOM 2516 C C . ALA A 1 314 ? -25.308 17.955 -8.949 1.00 74.81 314 ALA A C 1
ATOM 2518 O O . ALA A 1 314 ? -24.727 17.856 -10.028 1.00 74.81 314 ALA A O 1
ATOM 2519 N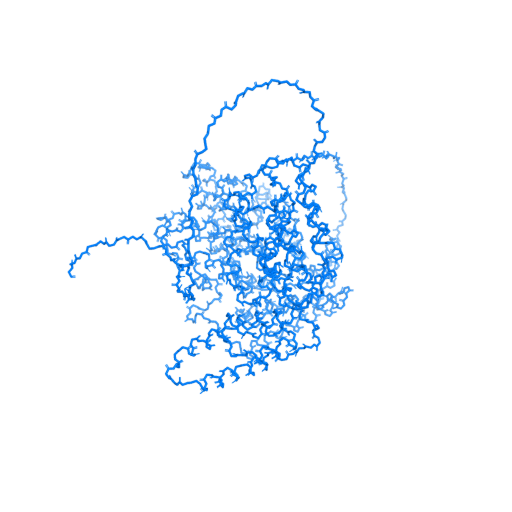 N . LEU A 1 315 ? -26.637 17.884 -8.841 1.00 73.75 315 LEU A N 1
ATOM 2520 C CA . LEU A 1 315 ? -27.548 17.764 -9.981 1.00 73.75 315 LEU A CA 1
ATOM 2521 C C . LEU A 1 315 ? -27.929 19.123 -10.608 1.00 73.75 315 LEU A C 1
ATOM 2523 O O . LEU A 1 315 ? -28.706 19.154 -11.559 1.00 73.75 315 LEU A O 1
ATOM 2527 N N . GLY A 1 316 ? -27.421 20.248 -10.086 1.00 70.88 316 GLY A N 1
ATOM 2528 C CA . GLY A 1 316 ? -27.718 21.599 -10.585 1.00 70.88 316 GLY A CA 1
ATOM 2529 C C . GLY A 1 316 ? -29.154 22.085 -10.328 1.00 70.88 316 GLY A C 1
ATOM 2530 O O . GLY A 1 316 ? -29.558 23.128 -10.843 1.00 70.88 316 GLY A O 1
ATOM 2531 N N . MET A 1 317 ? -29.941 21.363 -9.523 1.00 67.94 317 MET A N 1
ATOM 2532 C CA . MET A 1 317 ? -31.386 21.589 -9.376 1.00 67.94 317 MET A CA 1
ATOM 2533 C C . MET A 1 317 ? -31.740 22.838 -8.557 1.00 67.94 317 MET A C 1
ATOM 2535 O O . MET A 1 317 ? -32.825 23.390 -8.733 1.00 67.94 317 MET A O 1
ATOM 2539 N N . GLY A 1 318 ? -30.818 23.343 -7.726 1.00 58.28 318 GLY A N 1
ATOM 2540 C CA . GLY A 1 318 ? -31.030 24.565 -6.932 1.00 58.28 318 GLY A CA 1
ATOM 2541 C C . GLY A 1 318 ? -31.338 25.817 -7.771 1.00 58.28 318 GLY A C 1
ATOM 2542 O O . GLY A 1 318 ? -32.092 26.690 -7.339 1.00 58.28 318 GLY A O 1
ATOM 2543 N N . HIS A 1 319 ? -30.829 25.882 -9.006 1.00 52.44 319 HIS A N 1
ATOM 2544 C CA . HIS A 1 319 ? -31.153 26.962 -9.945 1.00 52.44 319 HIS A CA 1
ATOM 2545 C C . HIS A 1 319 ? -32.548 26.793 -10.578 1.00 52.44 319 HIS A C 1
ATOM 2547 O O . HIS A 1 319 ? -33.255 27.775 -10.791 1.00 52.44 319 HIS A O 1
ATOM 2553 N N . TYR A 1 320 ? -32.988 25.553 -10.818 1.00 46.66 320 TYR A N 1
ATOM 2554 C CA . TYR A 1 320 ? -34.288 25.264 -11.433 1.00 46.66 320 TYR A CA 1
ATOM 2555 C C . TYR A 1 320 ? -35.472 25.566 -10.510 1.00 46.66 320 TYR A C 1
ATOM 2557 O O . TYR A 1 320 ? -36.467 26.134 -10.960 1.00 46.66 320 TYR A O 1
ATOM 2565 N N . GLU A 1 321 ? -35.380 25.221 -9.223 1.00 46.56 321 GLU A N 1
ATOM 2566 C CA . GLU A 1 321 ? -36.461 25.496 -8.264 1.00 46.56 321 GLU A CA 1
ATOM 2567 C C . GLU A 1 321 ? -36.675 27.013 -8.105 1.00 46.56 321 GLU A C 1
ATOM 2569 O O . GLU A 1 321 ? -37.809 27.487 -8.199 1.00 46.56 321 GLU A O 1
ATOM 2574 N N . SER A 1 322 ? -35.580 27.779 -8.026 1.00 43.84 322 SER A N 1
ATOM 2575 C CA . SER A 1 322 ? -35.582 29.248 -7.942 1.00 43.84 322 SER A CA 1
ATOM 2576 C C . SER A 1 322 ? -36.228 29.933 -9.157 1.00 43.84 322 SER A C 1
ATOM 2578 O O . SER A 1 322 ? -36.988 30.888 -8.995 1.00 43.84 322 SER A O 1
ATOM 2580 N N . HIS A 1 323 ? -35.965 29.445 -10.375 1.00 40.75 323 HIS A N 1
ATOM 2581 C CA . HIS A 1 323 ? -36.510 30.037 -11.604 1.00 40.75 323 HIS A CA 1
ATOM 2582 C C . HIS A 1 323 ? -37.910 29.523 -11.965 1.00 40.75 323 HIS A C 1
ATOM 2584 O O . HIS A 1 323 ? -38.698 30.263 -12.546 1.00 40.75 323 HIS A O 1
ATOM 2590 N N . SER A 1 324 ? -38.294 28.312 -11.547 1.00 39.53 324 SER A N 1
ATOM 2591 C CA . SER A 1 324 ? -39.669 27.820 -11.743 1.00 39.53 324 SER A CA 1
ATOM 2592 C C . SER A 1 324 ? -40.725 28.623 -10.964 1.00 39.53 324 SER A C 1
ATOM 2594 O O . SER A 1 324 ? -41.879 28.689 -11.386 1.00 39.53 324 SER A O 1
ATOM 2596 N N . ALA A 1 325 ? -40.323 29.284 -9.871 1.00 42.12 325 ALA A N 1
ATOM 2597 C CA . ALA A 1 325 ? -41.158 30.213 -9.109 1.00 42.12 325 ALA A CA 1
ATOM 2598 C C . ALA A 1 325 ? -41.276 31.616 -9.748 1.00 42.12 325 ALA A C 1
ATOM 2600 O O . ALA A 1 325 ? -42.122 32.409 -9.334 1.00 42.12 325 ALA A O 1
ATOM 2601 N N . GLN A 1 326 ? -40.449 31.935 -10.750 1.00 38.22 326 GLN A N 1
ATOM 2602 C CA . GLN A 1 326 ? -40.411 33.226 -11.447 1.00 38.22 326 GLN A CA 1
ATOM 2603 C C . GLN A 1 326 ? -40.504 33.002 -12.960 1.00 38.22 326 GLN A C 1
ATOM 2605 O O . GLN A 1 326 ? -39.517 33.070 -13.686 1.00 38.22 326 GLN A O 1
ATOM 2610 N N . GLY A 1 327 ? -41.713 32.709 -13.442 1.00 43.81 327 GLY A N 1
ATOM 2611 C CA . GLY A 1 327 ? -41.951 32.405 -14.852 1.00 43.81 327 GLY A CA 1
ATOM 2612 C C . GLY A 1 327 ? -41.707 33.591 -15.793 1.00 43.81 327 GLY A C 1
ATOM 2613 O O . GLY A 1 327 ? -42.639 34.336 -16.089 1.00 43.81 327 GLY A O 1
ATOM 2614 N N . SER A 1 328 ? -40.486 33.726 -16.320 1.00 39.91 328 SER A N 1
ATOM 2615 C CA . SER A 1 328 ? -40.176 34.568 -17.483 1.00 39.91 328 SER A CA 1
ATOM 2616 C C . SER A 1 328 ? -38.826 34.226 -18.137 1.00 39.91 328 SER A C 1
ATOM 2618 O O . SER A 1 328 ? -37.801 34.183 -17.470 1.00 39.91 328 SER A O 1
ATOM 2620 N N . GLY A 1 329 ? -38.840 34.035 -19.465 1.00 42.31 329 GLY A N 1
ATOM 2621 C CA . GLY A 1 329 ? -37.828 34.434 -20.471 1.00 42.31 329 GLY A CA 1
ATOM 2622 C C . GLY A 1 329 ? -36.333 34.064 -20.373 1.00 42.31 329 GLY A C 1
ATOM 2623 O O . GLY A 1 329 ? -35.657 34.128 -21.394 1.00 42.31 329 GLY A O 1
ATOM 2624 N N . LEU A 1 330 ? -35.788 33.700 -19.213 1.00 37.91 330 LEU A N 1
ATOM 2625 C CA . LEU A 1 330 ? -34.340 33.583 -18.979 1.00 37.91 330 LEU A CA 1
ATOM 2626 C C . LEU A 1 330 ? -33.706 32.304 -19.549 1.00 37.91 330 LEU A C 1
ATOM 2628 O O . LEU A 1 330 ? -32.489 32.249 -19.709 1.00 37.91 330 LEU A O 1
ATOM 2632 N N . ASP A 1 331 ? -34.516 31.296 -19.872 1.00 45.91 331 ASP A N 1
ATOM 2633 C CA . ASP A 1 331 ? -34.044 29.959 -20.256 1.00 45.91 331 ASP A CA 1
ATOM 2634 C C . ASP A 1 331 ? -33.313 29.967 -21.615 1.00 45.91 331 ASP A C 1
ATOM 2636 O O . ASP A 1 331 ? -32.265 29.341 -21.766 1.00 45.91 331 ASP A O 1
ATOM 2640 N N . ASP A 1 332 ? -33.784 30.765 -22.583 1.00 43.12 332 ASP A N 1
ATOM 2641 C CA . ASP A 1 332 ? -33.090 30.954 -23.865 1.00 43.12 332 ASP A CA 1
ATOM 2642 C C . ASP A 1 332 ? -31.817 31.801 -23.718 1.00 43.12 332 ASP A C 1
ATOM 2644 O O . ASP A 1 332 ? -30.834 31.561 -24.420 1.00 43.12 332 ASP A O 1
ATOM 2648 N N . GLN A 1 333 ? -31.794 32.759 -22.783 1.00 41.59 333 GLN A N 1
ATOM 2649 C CA . GLN A 1 333 ? -30.637 33.628 -22.570 1.00 41.59 333 GLN A CA 1
ATOM 2650 C C . GLN A 1 333 ? -29.494 32.889 -21.860 1.00 41.59 333 GLN A C 1
ATOM 2652 O O . GLN A 1 333 ? -28.371 32.897 -22.358 1.00 41.59 333 GLN A O 1
ATOM 2657 N N . PHE A 1 334 ? -29.771 32.167 -20.771 1.00 42.41 334 PHE A N 1
ATOM 2658 C CA . PHE A 1 334 ? -28.758 31.356 -20.085 1.00 42.41 334 PHE A CA 1
ATOM 2659 C C . PHE A 1 334 ? -28.239 30.217 -20.979 1.00 42.41 334 PHE A C 1
ATOM 2661 O O . PHE A 1 334 ? -27.046 29.909 -20.990 1.00 42.41 334 PHE A O 1
ATOM 2668 N N . ARG A 1 335 ? -29.114 29.619 -21.800 1.00 42.31 335 ARG A N 1
ATOM 2669 C CA . ARG A 1 335 ? -28.725 28.609 -22.792 1.00 42.31 335 ARG A CA 1
ATOM 2670 C C . ARG A 1 335 ? -27.877 29.197 -23.922 1.00 42.31 335 ARG A C 1
ATOM 2672 O O . ARG A 1 335 ? -26.936 28.534 -24.358 1.00 42.31 335 ARG A O 1
ATOM 2679 N N . ALA A 1 336 ? -28.156 30.423 -24.369 1.00 43.06 336 ALA A N 1
ATOM 2680 C CA . ALA A 1 336 ? -27.316 31.140 -25.327 1.00 43.06 336 ALA A CA 1
ATOM 2681 C C . ALA A 1 336 ? -25.952 31.525 -24.727 1.00 43.06 336 ALA A C 1
ATOM 2683 O O . ALA A 1 336 ? -24.933 31.323 -25.381 1.00 43.06 336 ALA A O 1
ATOM 2684 N N . GLU A 1 337 ? -25.909 32.000 -23.480 1.00 42.41 337 GLU A N 1
ATOM 2685 C CA . GLU A 1 337 ? -24.672 32.348 -22.766 1.00 42.41 337 GLU A CA 1
ATOM 2686 C C . GLU A 1 337 ? -23.784 31.113 -22.524 1.00 42.41 337 GLU A C 1
ATOM 2688 O O . GLU A 1 337 ? -22.579 31.160 -22.772 1.00 42.41 337 GLU A O 1
ATOM 2693 N N . LEU A 1 338 ? -24.369 29.971 -22.142 1.00 39.16 338 LEU A N 1
ATOM 2694 C CA . LEU A 1 338 ? -23.633 28.714 -21.961 1.00 39.16 338 LEU A CA 1
ATOM 2695 C C . LEU A 1 338 ? -23.118 28.137 -23.294 1.00 39.16 338 LEU A C 1
ATOM 2697 O O . LEU A 1 338 ? -22.011 27.602 -23.345 1.00 39.16 338 LEU A O 1
ATOM 2701 N N . LEU A 1 339 ? -23.882 28.264 -24.385 1.00 39.22 339 LEU A N 1
ATOM 2702 C CA . LEU A 1 339 ? -23.429 27.861 -25.723 1.00 39.22 339 LEU A CA 1
ATOM 2703 C C . LEU A 1 339 ? -22.360 28.814 -26.284 1.00 39.22 339 LEU A C 1
ATOM 2705 O O . LEU A 1 339 ? -21.408 28.342 -26.901 1.00 39.22 339 LEU A O 1
ATOM 2709 N N . ALA A 1 340 ? -22.453 30.119 -26.016 1.00 36.22 340 ALA A N 1
ATOM 2710 C CA . ALA A 1 340 ? -21.427 31.100 -26.370 1.00 36.22 340 ALA A CA 1
ATOM 2711 C C . ALA A 1 340 ? -20.123 30.893 -25.576 1.00 36.22 340 ALA A C 1
ATOM 2713 O O . ALA A 1 340 ? -19.035 31.028 -26.130 1.00 36.22 340 ALA A O 1
ATOM 2714 N N . ALA A 1 341 ? -20.208 30.483 -24.306 1.00 35.78 341 ALA A N 1
ATOM 2715 C CA . ALA A 1 341 ? -19.040 30.122 -23.499 1.00 35.78 341 ALA A CA 1
ATOM 2716 C C . ALA A 1 341 ? -18.335 28.836 -23.984 1.00 35.78 341 ALA A C 1
ATOM 2718 O O . ALA A 1 341 ? -17.137 28.668 -23.755 1.00 35.78 341 ALA A O 1
ATOM 2719 N N . LEU A 1 342 ? -19.059 27.937 -24.660 1.00 34.53 342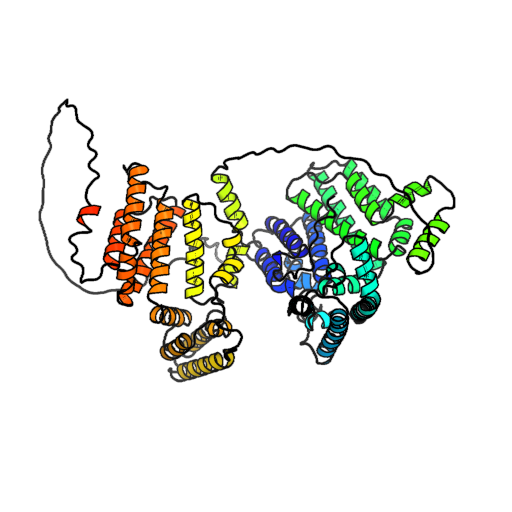 LEU A N 1
ATOM 2720 C CA . LEU A 1 342 ? -18.531 26.686 -25.224 1.00 34.53 342 LEU A CA 1
ATOM 2721 C C . LEU A 1 342 ? -18.098 26.805 -26.699 1.00 34.53 342 LEU A C 1
ATOM 2723 O O . LEU A 1 342 ? -17.436 25.903 -27.210 1.00 34.53 342 LEU A O 1
ATOM 2727 N N . ALA A 1 343 ? -18.425 27.913 -27.368 1.00 32.00 343 ALA A N 1
ATOM 2728 C CA . ALA A 1 343 ? -18.043 28.220 -28.745 1.00 32.00 343 ALA A CA 1
ATOM 2729 C C . ALA A 1 343 ? -17.257 29.541 -28.804 1.00 32.00 343 ALA A C 1
ATOM 2731 O O . ALA A 1 343 ? -17.781 30.583 -29.193 1.00 32.00 343 ALA A O 1
ATOM 2732 N N . GLY A 1 344 ? -15.983 29.511 -28.406 1.00 28.48 344 GLY A N 1
ATOM 2733 C CA . GLY A 1 344 ? -15.119 30.687 -28.546 1.00 28.48 344 GLY A CA 1
ATOM 2734 C C . GLY A 1 344 ? -14.681 30.944 -30.001 1.00 28.48 344 GLY A C 1
ATOM 2735 O O . GLY A 1 344 ? -14.785 30.041 -30.834 1.00 28.48 344 GLY A O 1
ATOM 2736 N N . PRO A 1 345 ? -14.058 32.101 -30.302 1.00 39.44 345 PRO A N 1
ATOM 2737 C CA . PRO A 1 345 ? -14.003 33.334 -29.507 1.00 39.44 345 PRO A CA 1
ATOM 2738 C C . PRO A 1 345 ? -14.399 34.591 -30.320 1.00 39.44 345 PRO A C 1
ATOM 2740 O O . PRO A 1 345 ? -13.812 34.808 -31.369 1.00 39.44 345 PRO A O 1
ATOM 2743 N N . ASP A 1 346 ? -15.310 35.444 -29.819 1.00 38.12 346 ASP A N 1
ATOM 2744 C CA . ASP A 1 346 ? -15.331 36.908 -30.091 1.00 38.12 346 ASP A CA 1
ATOM 2745 C C . ASP A 1 346 ? -16.513 37.633 -29.392 1.00 38.12 346 ASP A C 1
ATOM 2747 O O . ASP A 1 346 ? -17.509 37.983 -30.024 1.00 38.12 346 ASP A O 1
ATOM 2751 N N . TYR A 1 347 ? -16.417 37.905 -28.077 1.00 28.19 347 TYR A N 1
ATOM 2752 C CA . TYR A 1 347 ? -17.191 38.988 -27.427 1.00 28.19 347 TYR A CA 1
ATOM 2753 C C . TYR A 1 347 ? -16.629 39.421 -26.050 1.00 28.19 347 TYR A C 1
ATOM 2755 O O . TYR A 1 347 ? -16.099 38.605 -25.297 1.00 28.19 347 TYR A O 1
ATOM 2763 N N . ARG A 1 348 ? -16.778 40.711 -25.705 1.00 34.38 348 ARG A N 1
ATOM 2764 C CA . ARG A 1 348 ? -16.611 41.333 -24.363 1.00 34.38 348 ARG A CA 1
ATOM 2765 C C . ARG A 1 348 ? -17.748 42.356 -24.187 1.00 34.38 348 ARG A C 1
ATOM 2767 O O . ARG A 1 348 ? -17.987 43.089 -25.148 1.00 34.38 348 ARG A O 1
ATOM 2774 N N . PRO A 1 349 ? -18.455 42.420 -23.037 1.00 32.53 349 PRO A N 1
ATOM 2775 C CA . PRO A 1 349 ? -18.079 43.278 -21.881 1.00 32.53 349 PRO A CA 1
ATOM 2776 C C . PRO A 1 349 ? -18.372 42.614 -20.499 1.00 32.53 349 PRO A C 1
ATOM 2778 O O . PRO A 1 349 ? -18.927 41.524 -20.478 1.00 32.53 349 PRO A O 1
ATOM 2781 N N . ALA A 1 350 ? -18.103 43.172 -19.303 1.00 24.97 350 ALA A N 1
ATOM 2782 C CA . ALA A 1 350 ? -17.125 44.168 -18.805 1.00 24.97 350 ALA A CA 1
ATOM 2783 C C . ALA A 1 350 ? -17.051 44.081 -17.240 1.00 24.97 350 ALA A C 1
ATOM 2785 O O . ALA A 1 350 ? -17.200 42.993 -16.691 1.00 24.97 350 ALA A O 1
ATOM 2786 N N . ASP A 1 351 ? -16.785 45.189 -16.537 1.00 28.11 351 ASP A N 1
ATOM 2787 C CA . ASP A 1 351 ? -16.439 45.297 -15.104 1.00 28.11 351 ASP A CA 1
ATOM 2788 C C . ASP A 1 351 ? -17.614 45.331 -14.099 1.00 28.11 351 ASP A C 1
ATOM 2790 O O . ASP A 1 351 ? -18.659 45.901 -14.396 1.00 28.11 351 ASP A O 1
ATOM 2794 N N . PHE A 1 352 ? -17.370 44.884 -12.853 1.00 25.61 352 PHE A N 1
ATOM 2795 C CA . PHE A 1 352 ? -17.697 45.648 -11.626 1.00 25.61 352 PHE A CA 1
ATOM 2796 C C . PHE A 1 352 ? -16.913 45.134 -10.392 1.00 25.61 352 PHE A C 1
ATOM 2798 O O . PHE A 1 352 ? -16.781 43.931 -10.184 1.00 25.61 352 PHE A O 1
ATOM 2805 N N . MET A 1 353 ? -16.401 46.050 -9.557 1.00 26.83 353 MET A N 1
ATOM 2806 C CA . MET A 1 353 ? -15.772 45.760 -8.250 1.00 26.83 353 MET A CA 1
ATOM 2807 C C . MET A 1 353 ? -16.775 45.904 -7.094 1.00 26.83 353 MET A C 1
ATOM 2809 O O . MET A 1 353 ? -17.657 46.752 -7.189 1.00 26.83 353 MET A O 1
ATOM 2813 N N . HIS A 1 354 ? -16.563 45.188 -5.975 1.00 26.97 354 HIS A N 1
ATOM 2814 C CA . HIS A 1 354 ? -16.429 45.765 -4.616 1.00 26.97 354 HIS A CA 1
ATOM 2815 C C . HIS A 1 354 ? -16.185 44.686 -3.528 1.00 26.97 354 HIS A C 1
ATOM 2817 O O . HIS A 1 354 ? -16.911 43.702 -3.454 1.00 26.97 354 HIS A O 1
ATOM 2823 N N . ASP A 1 355 ? -15.210 44.937 -2.646 1.00 29.00 355 ASP A N 1
ATOM 2824 C CA . ASP A 1 355 ? -14.968 44.272 -1.342 1.00 29.00 355 ASP A CA 1
ATOM 2825 C C . ASP A 1 355 ? -15.307 45.284 -0.218 1.00 29.00 355 ASP A C 1
ATOM 2827 O O . ASP A 1 355 ? -15.226 46.492 -0.489 1.00 29.00 355 ASP A O 1
ATOM 2831 N N . PRO A 1 356 ? -15.697 44.877 1.020 1.00 31.73 356 PRO A N 1
ATOM 2832 C CA . PRO A 1 356 ? -14.756 44.940 2.168 1.00 31.73 356 PRO A CA 1
ATOM 2833 C C . PRO A 1 356 ? -15.089 43.920 3.327 1.00 31.73 356 PRO A C 1
ATOM 2835 O O . PRO A 1 356 ? -15.739 42.911 3.074 1.00 31.73 356 PRO A O 1
ATOM 2838 N N . PRO A 1 357 ? -14.625 44.059 4.599 1.00 37.56 357 PRO A N 1
ATOM 2839 C CA . PRO A 1 357 ? -13.408 43.402 5.099 1.00 37.56 357 PRO A CA 1
ATOM 2840 C C . PRO A 1 357 ? -13.598 42.503 6.359 1.00 37.56 357 PRO A C 1
ATOM 2842 O O . PRO A 1 357 ? -14.643 42.495 7.008 1.00 37.56 357 PRO A O 1
ATOM 2845 N N . ARG A 1 358 ? -12.539 41.783 6.780 1.00 32.31 358 ARG A N 1
ATOM 2846 C CA . ARG A 1 358 ? -12.485 40.994 8.041 1.00 32.31 358 ARG A CA 1
ATOM 2847 C C . ARG A 1 358 ? -11.729 41.702 9.185 1.00 32.31 358 ARG A C 1
ATOM 2849 O O . ARG A 1 358 ? -10.694 42.308 8.914 1.00 32.31 358 ARG A O 1
ATOM 2856 N N . PRO A 1 359 ? -12.122 41.503 10.462 1.00 34.41 359 PRO A N 1
ATOM 2857 C CA . PRO A 1 359 ? -11.290 41.772 11.640 1.00 34.41 359 PRO A CA 1
ATOM 2858 C C . PRO A 1 359 ? -10.575 40.502 12.189 1.00 34.41 359 PRO A C 1
ATOM 2860 O O . PRO A 1 359 ? -10.930 39.387 11.796 1.00 34.41 359 PRO A O 1
ATOM 2863 N N . PRO A 1 360 ? -9.570 40.631 13.089 1.00 40.56 360 PRO A N 1
ATOM 2864 C CA . PRO A 1 360 ? -8.654 39.536 13.441 1.00 40.56 360 PRO A CA 1
ATOM 2865 C C . PRO A 1 360 ? -8.750 39.005 14.891 1.00 40.56 360 PRO A C 1
ATOM 2867 O O . PRO A 1 360 ? -9.185 39.700 15.803 1.00 40.56 360 PRO A O 1
ATOM 2870 N N . GLY A 1 361 ? -8.158 37.821 15.114 1.00 28.33 361 GLY A N 1
ATOM 2871 C CA . GLY A 1 361 ? -7.494 37.463 16.380 1.00 28.33 361 GLY A CA 1
ATOM 2872 C C . GLY A 1 361 ? -8.150 36.386 17.259 1.00 28.33 361 GLY A C 1
ATOM 2873 O O . GLY A 1 361 ? -9.254 36.551 17.763 1.00 28.33 361 GLY A O 1
ATOM 2874 N N . THR A 1 362 ? -7.409 35.317 17.576 1.00 29.14 362 THR A N 1
ATOM 2875 C CA . THR A 1 362 ? -6.726 35.158 18.887 1.00 29.14 362 THR A CA 1
ATOM 2876 C C . THR A 1 362 ? -6.061 33.782 19.026 1.00 29.14 362 THR A C 1
ATOM 2878 O O . THR A 1 362 ? -6.623 32.748 18.672 1.00 29.14 362 THR A O 1
ATOM 2881 N N . SER A 1 363 ? -4.849 33.763 19.583 1.00 32.72 363 SER A N 1
ATOM 2882 C CA . SER A 1 363 ? -4.104 32.539 19.898 1.00 32.72 363 SER A CA 1
ATOM 2883 C C . SER A 1 363 ? -4.586 31.903 21.204 1.00 32.72 363 SER A C 1
ATOM 2885 O O . SER A 1 363 ? -4.838 32.610 22.180 1.00 32.72 363 SER A O 1
ATOM 2887 N N . ARG A 1 364 ? -4.591 30.566 21.287 1.00 27.86 364 ARG A N 1
ATOM 2888 C CA . ARG A 1 364 ? -4.628 29.847 22.573 1.00 27.86 364 ARG A CA 1
ATOM 2889 C C . ARG A 1 364 ? -3.752 28.598 22.545 1.00 27.86 364 ARG A C 1
ATOM 2891 O O . ARG A 1 364 ? -4.092 27.589 21.936 1.00 27.86 364 ARG A O 1
ATOM 2898 N N . THR A 1 365 ? -2.628 28.668 23.249 1.00 33.12 365 THR A N 1
ATOM 2899 C CA . THR A 1 365 ? -1.810 27.511 23.615 1.00 33.12 365 THR A CA 1
ATOM 2900 C C . THR A 1 365 ? -2.520 26.690 24.693 1.00 33.12 365 THR A C 1
ATOM 2902 O O . THR A 1 365 ? -3.058 27.238 25.655 1.00 33.12 365 THR A O 1
ATOM 2905 N N . ARG A 1 366 ? -2.513 25.358 24.562 1.00 26.52 366 ARG A N 1
ATOM 2906 C CA . ARG A 1 366 ? -2.947 24.448 25.631 1.00 26.52 366 ARG A CA 1
ATOM 2907 C C . ARG A 1 366 ? -2.129 23.161 25.599 1.00 26.52 366 ARG A C 1
ATOM 2909 O O . ARG A 1 366 ? -2.407 22.248 24.830 1.00 26.52 366 ARG A O 1
ATOM 2916 N N . THR A 1 367 ? -1.124 23.089 26.462 1.00 32.62 367 THR A N 1
ATOM 2917 C CA . THR A 1 367 ? -0.390 21.856 26.754 1.00 32.62 367 THR A CA 1
ATOM 2918 C C . THR A 1 367 ? -1.273 20.926 27.586 1.00 32.62 367 THR A C 1
ATOM 2920 O O . THR A 1 367 ? -1.776 21.307 28.642 1.00 32.62 367 THR A O 1
ATOM 2923 N N . SER A 1 368 ? -1.478 19.692 27.121 1.00 29.25 368 SER A N 1
ATOM 2924 C CA . SER A 1 368 ? -2.131 18.641 27.908 1.00 29.25 368 SER A CA 1
ATOM 2925 C C . SER A 1 368 ? -1.188 17.450 28.052 1.00 29.25 368 SER A C 1
ATOM 2927 O O . SER A 1 368 ? -0.739 16.877 27.063 1.00 29.25 368 SER A O 1
ATOM 2929 N N . ARG A 1 369 ? -0.850 17.098 29.299 1.00 36.28 369 ARG A N 1
ATOM 2930 C CA . ARG A 1 369 ? -0.160 15.839 29.606 1.00 36.28 369 ARG A CA 1
ATOM 2931 C C . ARG A 1 369 ? -1.147 14.696 29.375 1.00 36.28 369 ARG A C 1
ATOM 2933 O O . ARG A 1 369 ? -2.156 14.620 30.073 1.00 36.28 369 ARG A O 1
ATOM 2940 N N . SER A 1 370 ? -0.859 13.822 28.417 1.00 31.59 370 SER A N 1
ATOM 2941 C CA . SER A 1 370 ? -1.600 12.576 28.220 1.00 31.59 370 SER A CA 1
ATOM 2942 C C . SER A 1 370 ? -1.145 11.512 29.222 1.00 31.59 370 SER A C 1
ATOM 2944 O O . SER A 1 370 ? 0.040 11.384 29.530 1.00 31.59 370 SER A O 1
ATOM 2946 N N . THR A 1 371 ? -2.096 10.746 29.753 1.00 34.34 371 THR A N 1
ATOM 2947 C CA . THR A 1 371 ? -1.830 9.615 30.652 1.00 34.34 371 THR A CA 1
ATOM 2948 C C . THR A 1 371 ? -1.292 8.394 29.886 1.00 34.34 371 THR A C 1
ATOM 2950 O O . THR A 1 371 ? -1.608 8.227 28.702 1.00 34.34 371 THR A O 1
ATOM 2953 N N . PRO A 1 372 ? -0.511 7.497 30.530 1.00 38.06 372 PRO A N 1
ATOM 2954 C CA . PRO A 1 372 ? 0.167 6.392 29.837 1.00 38.06 372 PRO A CA 1
ATOM 2955 C C . PRO A 1 372 ? -0.778 5.425 29.110 1.00 38.06 372 PRO A C 1
ATOM 2957 O O . PRO A 1 372 ? -0.456 4.937 28.029 1.00 38.06 372 PRO A O 1
ATOM 2960 N N . THR A 1 373 ? -1.974 5.201 29.661 1.00 39.22 373 THR A N 1
ATOM 2961 C CA . THR A 1 373 ? -3.005 4.301 29.115 1.00 39.22 373 THR A CA 1
ATOM 2962 C C . THR A 1 373 ? -3.558 4.733 27.756 1.00 39.22 373 THR A C 1
ATOM 2964 O O . THR A 1 373 ? -4.037 3.890 26.999 1.00 39.22 373 THR A O 1
ATOM 2967 N N . GLY A 1 374 ? -3.459 6.019 27.399 1.00 34.34 374 GLY A N 1
ATOM 2968 C CA . GLY A 1 374 ? -3.809 6.488 26.057 1.00 34.34 374 GLY A CA 1
ATOM 2969 C C . GLY A 1 374 ? -2.809 6.020 24.995 1.00 34.34 374 GLY A C 1
ATOM 2970 O O . GLY A 1 374 ? -3.214 5.598 23.914 1.00 34.34 374 GLY A O 1
ATOM 2971 N N . ARG A 1 375 ? -1.504 6.031 25.310 1.00 42.28 375 ARG A N 1
ATOM 2972 C CA . ARG A 1 375 ? -0.431 5.658 24.366 1.00 42.28 375 ARG A CA 1
ATOM 2973 C C . ARG A 1 375 ? -0.485 4.174 23.982 1.00 42.28 375 ARG A C 1
ATOM 2975 O O . ARG A 1 375 ? -0.306 3.851 22.810 1.00 42.28 375 ARG A O 1
ATOM 2982 N N . THR A 1 376 ? -0.799 3.280 24.921 1.00 41.78 376 THR A N 1
ATOM 2983 C CA . THR A 1 376 ? -0.906 1.830 24.665 1.00 41.78 376 THR A CA 1
ATOM 2984 C C . THR A 1 376 ? -2.048 1.474 23.707 1.00 41.78 376 THR A C 1
ATOM 2986 O O . THR A 1 376 ? -1.904 0.559 22.891 1.00 41.78 376 THR A O 1
ATOM 2989 N N . LEU A 1 377 ? -3.166 2.212 23.746 1.00 36.09 377 LEU A N 1
ATOM 2990 C CA . LEU A 1 377 ? -4.287 2.006 22.820 1.00 36.09 377 LEU A CA 1
ATOM 2991 C C . LEU A 1 377 ? -3.935 2.451 21.389 1.00 36.09 377 LEU A C 1
ATOM 2993 O O . LEU A 1 377 ? -4.229 1.744 20.420 1.00 36.09 377 LEU A O 1
ATOM 2997 N N . THR A 1 378 ? -3.246 3.588 21.247 1.00 44.78 378 THR A N 1
ATOM 2998 C CA . THR A 1 378 ? -2.763 4.070 19.944 1.00 44.78 378 THR A CA 1
ATOM 2999 C C . THR A 1 378 ? -1.708 3.130 19.362 1.00 44.78 378 THR A C 1
ATOM 3001 O O . THR A 1 378 ? -1.738 2.852 18.167 1.00 44.78 378 THR A O 1
ATOM 3004 N N . MET A 1 379 ? -0.831 2.570 20.202 1.00 41.44 379 MET A N 1
ATOM 3005 C CA . MET A 1 379 ? 0.207 1.622 19.786 1.00 41.44 379 MET A CA 1
ATOM 3006 C C . MET A 1 379 ? -0.389 0.340 19.180 1.00 41.44 379 MET A C 1
ATOM 3008 O O . MET A 1 379 ? 0.043 -0.068 18.106 1.00 41.44 379 MET A O 1
ATOM 3012 N N . ARG A 1 380 ? -1.441 -0.242 19.783 1.00 42.25 380 ARG A N 1
ATOM 3013 C CA . ARG A 1 380 ? -2.176 -1.390 19.201 1.00 42.25 380 ARG A CA 1
ATOM 3014 C C . ARG A 1 380 ? -2.900 -1.064 17.889 1.00 42.25 380 ARG A C 1
ATOM 3016 O O . ARG A 1 380 ? -3.069 -1.950 17.058 1.00 42.25 380 ARG A O 1
ATOM 3023 N N . THR A 1 381 ? -3.332 0.183 17.709 1.00 39.38 381 THR A N 1
ATOM 3024 C CA . THR A 1 381 ? -4.101 0.616 16.528 1.00 39.38 381 THR A CA 1
ATOM 3025 C C . THR A 1 381 ? -3.194 1.027 15.354 1.00 39.38 381 THR A C 1
ATOM 3027 O O . THR A 1 381 ? -3.527 0.768 14.197 1.00 39.38 381 THR A O 1
ATOM 3030 N N . LEU A 1 382 ? -2.022 1.616 15.625 1.00 40.94 382 LEU A N 1
ATOM 3031 C CA . LEU A 1 382 ? -1.026 2.005 14.611 1.00 40.94 382 LEU A CA 1
ATOM 3032 C C . LEU A 1 382 ? -0.073 0.863 14.229 1.00 40.94 382 LEU A C 1
ATOM 3034 O O . LEU A 1 382 ? 0.246 0.719 13.052 1.00 40.94 382 LEU A O 1
ATOM 3038 N N . LEU A 1 383 ? 0.316 0.006 15.181 1.00 46.44 383 LEU A N 1
ATOM 3039 C CA . LEU A 1 383 ? 0.956 -1.292 14.905 1.00 46.44 383 LEU A CA 1
ATOM 3040 C C . LEU A 1 383 ? -0.096 -2.387 14.650 1.00 46.44 383 LEU A C 1
ATOM 3042 O O . LEU A 1 383 ? 0.122 -3.556 14.969 1.00 46.44 383 LEU A O 1
ATOM 3046 N N . SER A 1 384 ? -1.256 -2.004 14.106 1.00 46.81 384 SER A N 1
ATOM 3047 C CA . SER A 1 384 ? -2.304 -2.943 13.711 1.00 46.81 384 SER A CA 1
ATOM 3048 C C . SER A 1 384 ? -1.782 -3.967 12.703 1.00 46.81 384 SER A C 1
ATOM 3050 O O . SER A 1 384 ? -0.744 -3.773 12.072 1.00 46.81 384 SER A O 1
ATOM 3052 N N . VAL A 1 385 ? -2.541 -5.055 12.567 1.00 45.75 385 VAL A N 1
ATOM 3053 C CA . VAL A 1 385 ? -2.347 -6.240 11.708 1.00 45.75 385 VAL A CA 1
ATOM 3054 C C . VAL A 1 385 ? -1.515 -5.973 10.433 1.00 45.75 385 VAL A C 1
ATOM 3056 O O . VAL A 1 385 ? -0.501 -6.638 10.224 1.00 45.75 385 VAL A O 1
ATOM 3059 N N . ASN A 1 386 ? -1.818 -4.894 9.702 1.00 51.75 386 ASN A N 1
ATOM 3060 C CA . ASN A 1 386 ? -1.063 -4.369 8.554 1.00 51.75 386 ASN A CA 1
ATOM 3061 C C . ASN A 1 386 ? 0.472 -4.283 8.723 1.00 51.75 386 ASN A C 1
ATOM 3063 O O . ASN A 1 386 ? 1.203 -4.471 7.751 1.00 51.75 386 ASN A O 1
ATOM 3067 N N . ALA A 1 387 ? 0.995 -3.921 9.898 1.00 56.62 387 ALA A N 1
ATOM 3068 C CA . ALA A 1 387 ? 2.433 -3.781 10.139 1.00 56.62 387 ALA A CA 1
ATOM 3069 C C . ALA A 1 387 ? 3.112 -5.151 10.255 1.00 56.62 387 ALA A C 1
ATOM 3071 O O . ALA A 1 387 ? 4.107 -5.398 9.573 1.00 56.62 387 ALA A O 1
ATOM 3072 N N . LEU A 1 388 ? 2.532 -6.049 11.060 1.00 61.53 388 LEU A N 1
ATOM 3073 C CA . LEU A 1 388 ? 2.982 -7.434 11.198 1.00 61.53 388 LEU A CA 1
ATOM 3074 C C . LEU A 1 388 ? 2.924 -8.164 9.853 1.00 61.53 388 LEU A C 1
ATOM 3076 O O . LEU A 1 388 ? 3.871 -8.856 9.497 1.00 61.53 388 LEU A O 1
ATOM 3080 N N . GLU A 1 389 ? 1.862 -7.952 9.079 1.00 62.22 389 GLU A N 1
ATOM 3081 C CA . GLU A 1 389 ? 1.713 -8.530 7.744 1.00 62.22 389 GLU A CA 1
ATOM 3082 C C . GLU A 1 389 ? 2.709 -7.928 6.750 1.00 62.22 389 GLU A C 1
ATOM 3084 O O . GLU A 1 389 ? 3.339 -8.674 6.008 1.00 62.22 389 GLU A O 1
ATOM 3089 N N . SER A 1 390 ? 2.953 -6.611 6.774 1.00 69.69 390 SER A N 1
ATOM 3090 C CA . SER A 1 390 ? 4.000 -5.997 5.936 1.00 69.69 390 SER A CA 1
ATOM 3091 C C . SER A 1 390 ? 5.382 -6.596 6.232 1.00 69.69 390 SER A C 1
ATOM 3093 O O . SER A 1 390 ? 6.154 -6.819 5.303 1.00 69.69 390 SER A O 1
ATOM 3095 N N . PHE A 1 391 ? 5.673 -6.912 7.503 1.00 75.75 391 PHE A N 1
ATOM 3096 C CA . PHE A 1 391 ? 6.855 -7.692 7.866 1.00 75.75 391 PHE A CA 1
ATOM 3097 C C . PHE A 1 391 ? 6.774 -9.122 7.326 1.00 75.75 391 PHE A C 1
ATOM 3099 O O . PHE A 1 391 ? 7.626 -9.482 6.528 1.00 75.75 391 PHE A O 1
ATOM 3106 N N . GLN A 1 392 ? 5.754 -9.915 7.662 1.00 74.19 392 GLN A N 1
ATOM 3107 C CA . GLN A 1 392 ? 5.604 -11.302 7.183 1.00 74.19 392 GLN A CA 1
ATOM 3108 C C . GLN A 1 392 ? 5.747 -11.438 5.658 1.00 74.19 392 GLN A C 1
ATOM 3110 O O . GLN A 1 392 ? 6.368 -12.379 5.179 1.00 74.19 392 GLN A O 1
ATOM 3115 N N . CYS A 1 393 ? 5.208 -10.487 4.894 1.00 71.25 393 CYS A N 1
ATOM 3116 C CA . CYS A 1 393 ? 5.196 -10.519 3.432 1.00 71.25 393 CYS A CA 1
ATOM 3117 C C . CYS A 1 393 ? 6.517 -10.084 2.776 1.00 71.25 393 CYS A C 1
ATOM 3119 O O . CYS A 1 393 ? 6.686 -10.328 1.587 1.00 71.25 393 CYS A O 1
ATOM 3121 N N . GLY A 1 394 ? 7.399 -9.392 3.504 1.00 79.06 394 GLY A N 1
ATOM 3122 C CA . GLY A 1 394 ? 8.626 -8.790 2.965 1.00 79.06 394 GLY A CA 1
ATOM 3123 C C . GLY A 1 394 ? 9.879 -9.021 3.818 1.00 79.06 394 GLY A C 1
ATOM 3124 O O . GLY A 1 394 ? 10.938 -8.460 3.550 1.00 79.06 394 GLY A O 1
ATOM 3125 N N . TRP A 1 395 ? 9.792 -9.853 4.856 1.00 85.25 395 TRP A N 1
ATOM 3126 C CA . TRP A 1 395 ? 10.934 -10.252 5.679 1.00 85.25 395 TRP A CA 1
ATOM 3127 C C . TRP A 1 395 ? 11.919 -11.100 4.876 1.00 85.25 395 TRP A C 1
ATOM 3129 O O . TRP A 1 395 ? 13.127 -10.861 4.910 1.00 85.25 395 TRP A O 1
ATOM 3139 N N . CYS A 1 396 ? 11.380 -12.040 4.099 1.00 83.88 396 CYS A N 1
ATOM 3140 C CA . CYS A 1 396 ? 12.106 -12.898 3.171 1.00 83.88 396 CYS A CA 1
ATOM 3141 C C . CYS A 1 396 ? 12.965 -12.094 2.177 1.00 83.88 396 CYS A C 1
ATOM 3143 O O . CYS A 1 396 ? 14.127 -12.453 1.994 1.00 83.88 396 CYS A O 1
ATOM 3145 N N . ASP A 1 397 ? 12.471 -10.963 1.652 1.00 83.19 397 ASP A N 1
ATOM 3146 C CA . ASP A 1 397 ? 13.202 -10.062 0.737 1.00 83.19 397 ASP A CA 1
ATOM 3147 C C . ASP A 1 397 ? 14.500 -9.482 1.318 1.00 83.19 397 ASP A C 1
ATOM 3149 O O . ASP A 1 397 ? 15.412 -9.122 0.563 1.00 83.19 397 ASP A O 1
ATOM 3153 N N . LEU A 1 398 ? 14.567 -9.300 2.640 1.00 87.12 398 LEU A N 1
ATOM 3154 C CA . LEU A 1 398 ? 15.709 -8.699 3.328 1.00 87.12 398 LEU A CA 1
ATOM 3155 C C . LEU A 1 398 ? 16.855 -9.708 3.478 1.00 87.12 398 LEU A C 1
ATOM 3157 O O . LEU A 1 398 ? 16.635 -10.897 3.714 1.00 87.12 398 LEU A O 1
ATOM 3161 N N . LEU A 1 399 ? 18.090 -9.214 3.384 1.00 89.69 399 LEU A N 1
ATOM 3162 C CA . LEU A 1 399 ? 19.287 -9.948 3.803 1.00 89.69 399 LEU A CA 1
ATOM 3163 C C . LEU A 1 399 ? 19.277 -10.086 5.341 1.00 89.69 399 LEU A C 1
ATOM 3165 O O . LEU A 1 399 ? 18.821 -9.156 6.012 1.00 89.69 399 LEU A O 1
ATOM 3169 N N . PRO A 1 400 ? 19.820 -11.158 5.943 1.00 88.62 400 PRO A N 1
ATOM 3170 C CA . PRO A 1 400 ? 19.867 -11.302 7.401 1.00 88.62 400 PRO A CA 1
ATOM 3171 C C . PRO A 1 400 ? 20.411 -10.091 8.191 1.00 88.62 400 PRO A C 1
ATOM 3173 O O . PRO A 1 400 ? 19.754 -9.710 9.157 1.00 88.62 400 PRO A O 1
ATOM 3176 N N . PRO A 1 401 ? 21.475 -9.367 7.780 1.00 84.94 401 PRO A N 1
ATOM 3177 C CA . PRO A 1 401 ? 21.894 -8.153 8.491 1.00 84.94 401 PRO A CA 1
ATOM 3178 C C . PRO A 1 401 ? 20.918 -6.982 8.332 1.00 84.94 401 PRO A C 1
ATOM 3180 O O . PRO A 1 401 ? 20.793 -6.157 9.234 1.00 84.94 401 PRO A O 1
ATOM 3183 N N . GLU A 1 402 ? 20.211 -6.895 7.199 1.00 90.56 402 GLU A N 1
ATOM 3184 C CA . GLU A 1 402 ? 19.157 -5.893 7.007 1.00 90.56 402 GLU A CA 1
ATOM 3185 C C . GLU A 1 402 ? 17.984 -6.192 7.952 1.00 90.56 402 GLU A C 1
ATOM 3187 O O . GLU A 1 402 ? 17.497 -5.283 8.622 1.00 90.56 402 GLU A O 1
ATOM 3192 N N . ARG A 1 403 ? 17.577 -7.467 8.072 1.00 90.06 403 ARG A N 1
ATOM 3193 C CA . ARG A 1 403 ? 16.590 -7.928 9.065 1.00 90.06 403 ARG A CA 1
ATOM 3194 C C . ARG A 1 403 ? 17.034 -7.569 10.482 1.00 90.06 403 ARG A C 1
ATOM 3196 O O . ARG A 1 403 ? 16.260 -7.002 11.247 1.00 90.06 403 ARG A O 1
ATOM 3203 N N . GLU A 1 404 ? 18.287 -7.844 10.824 1.00 88.19 404 GLU A N 1
ATOM 3204 C CA . GLU A 1 404 ? 18.846 -7.536 12.139 1.00 88.19 404 GLU A CA 1
ATOM 3205 C C . GLU A 1 404 ? 18.872 -6.033 12.459 1.00 88.19 404 GLU A C 1
ATOM 3207 O O . GLU A 1 404 ? 18.495 -5.661 13.571 1.00 88.19 404 GLU A O 1
ATOM 3212 N N . ASP A 1 405 ? 19.234 -5.155 11.513 1.00 88.44 405 ASP A N 1
ATOM 3213 C CA . ASP A 1 405 ? 19.154 -3.699 11.726 1.00 88.44 405 ASP A CA 1
ATOM 3214 C C . ASP A 1 405 ? 17.697 -3.202 11.786 1.00 88.44 405 ASP A C 1
ATOM 3216 O O . ASP A 1 405 ? 17.411 -2.239 12.497 1.00 88.44 405 ASP A O 1
ATOM 3220 N N . VAL A 1 406 ? 16.733 -3.879 11.140 1.00 89.88 406 VAL A N 1
ATOM 3221 C CA . VAL A 1 406 ? 15.303 -3.594 11.370 1.00 89.88 406 VAL A CA 1
ATOM 3222 C C . VAL A 1 406 ? 14.936 -3.892 12.818 1.00 89.88 406 VAL A C 1
ATOM 3224 O O . VAL A 1 406 ? 14.350 -3.025 13.469 1.00 89.88 406 VAL A O 1
ATOM 3227 N N . VAL A 1 407 ? 15.281 -5.075 13.344 1.00 90.38 407 VAL A N 1
ATOM 3228 C CA . VAL A 1 407 ? 14.966 -5.396 14.747 1.00 90.38 407 VAL A CA 1
ATOM 3229 C C . VAL A 1 407 ? 15.693 -4.431 15.684 1.00 90.38 407 VAL A C 1
ATOM 3231 O O . VAL A 1 407 ? 15.066 -3.886 16.586 1.00 90.38 407 VAL A O 1
ATOM 3234 N N . GLY A 1 408 ? 16.966 -4.119 15.421 1.00 89.81 408 GLY A N 1
ATOM 3235 C CA . GLY A 1 408 ? 17.719 -3.106 16.166 1.00 89.81 408 GLY A CA 1
ATOM 3236 C C . GLY A 1 408 ? 17.050 -1.726 16.149 1.00 89.81 408 GLY A C 1
ATOM 3237 O O . GLY A 1 408 ? 17.011 -1.048 17.170 1.00 89.81 408 GLY A O 1
ATOM 3238 N N . ARG A 1 409 ? 16.446 -1.310 15.027 1.00 90.00 409 ARG A N 1
ATOM 3239 C CA . ARG A 1 409 ? 15.657 -0.065 14.929 1.00 90.00 409 ARG A CA 1
ATOM 3240 C C . ARG A 1 409 ? 14.342 -0.121 15.692 1.00 90.00 409 ARG A C 1
ATOM 3242 O O . ARG A 1 409 ? 14.018 0.862 16.353 1.00 90.00 409 ARG A O 1
ATOM 3249 N N . LEU A 1 410 ? 13.620 -1.236 15.647 1.00 89.50 410 LEU A N 1
ATOM 3250 C CA . LEU A 1 410 ? 12.389 -1.417 16.420 1.00 89.50 410 LEU A CA 1
ATOM 3251 C C . LEU A 1 410 ? 12.667 -1.402 17.931 1.00 89.50 410 LEU A C 1
ATOM 3253 O O . LEU A 1 410 ? 12.007 -0.669 18.663 1.00 89.50 410 LEU A O 1
ATOM 3257 N N . VAL A 1 411 ? 13.688 -2.136 18.382 1.00 92.06 411 VAL A N 1
ATOM 3258 C CA . VAL A 1 411 ? 14.115 -2.186 19.790 1.00 92.06 411 VAL A CA 1
ATOM 3259 C C . VAL A 1 411 ? 14.614 -0.823 20.265 1.00 92.06 411 VAL A C 1
ATOM 3261 O O . VAL A 1 411 ? 14.147 -0.333 21.285 1.00 92.06 411 VAL A O 1
ATOM 3264 N N . SER A 1 412 ? 15.469 -0.152 19.490 1.00 91.56 412 SER A N 1
ATOM 3265 C CA . SER A 1 412 ? 15.948 1.200 19.803 1.00 91.56 412 SER A CA 1
ATOM 3266 C C . SER A 1 412 ? 14.799 2.191 20.009 1.00 91.56 412 SER A C 1
ATOM 3268 O O . SER A 1 412 ? 14.770 2.947 20.979 1.00 91.56 412 SER A O 1
ATOM 3270 N N . ARG A 1 413 ? 13.776 2.147 19.143 1.00 89.50 413 ARG A N 1
ATOM 3271 C CA . ARG A 1 413 ? 12.575 2.977 19.304 1.00 89.50 413 ARG A CA 1
ATOM 3272 C C . ARG A 1 413 ? 11.753 2.583 20.530 1.00 89.50 413 ARG A C 1
ATOM 3274 O O . ARG A 1 413 ? 11.267 3.483 21.205 1.00 89.50 413 ARG A O 1
ATOM 3281 N N . PHE A 1 414 ? 11.629 1.294 20.850 1.00 89.81 414 PHE A N 1
ATOM 3282 C CA . PHE A 1 414 ? 11.003 0.839 22.096 1.00 89.81 414 PHE A CA 1
ATOM 3283 C C . PHE A 1 414 ? 11.726 1.391 23.335 1.00 89.81 414 PHE A C 1
ATOM 3285 O O . PHE A 1 414 ? 11.084 2.006 24.182 1.00 89.81 414 PHE A O 1
ATOM 3292 N N . CYS A 1 415 ? 13.055 1.287 23.398 1.00 92.25 415 CYS A N 1
ATOM 3293 C CA . CYS A 1 415 ? 13.849 1.820 24.506 1.00 92.25 415 CYS A CA 1
ATOM 3294 C C . CYS A 1 415 ? 13.732 3.346 24.648 1.00 92.25 415 CYS A C 1
ATOM 3296 O O . CYS A 1 415 ? 13.652 3.847 25.766 1.00 92.25 415 CYS A O 1
ATOM 3298 N N . LEU A 1 416 ? 13.672 4.091 23.538 1.00 88.81 416 LEU A N 1
ATOM 3299 C CA . LEU A 1 416 ? 13.423 5.539 23.564 1.00 88.81 416 LEU A CA 1
ATOM 3300 C C . LEU A 1 416 ? 12.013 5.876 24.086 1.00 88.81 416 LEU A C 1
ATOM 3302 O O . LEU A 1 416 ? 11.873 6.802 24.883 1.00 88.81 416 LEU A O 1
ATOM 3306 N N . MET A 1 417 ? 10.984 5.113 23.697 1.00 86.38 417 MET A N 1
ATOM 3307 C CA . MET A 1 417 ? 9.618 5.299 24.208 1.00 86.38 417 MET A CA 1
ATOM 3308 C C . MET A 1 417 ? 9.513 5.005 25.710 1.00 86.38 417 MET A C 1
ATOM 3310 O O . MET A 1 417 ? 8.886 5.782 26.429 1.00 86.38 417 MET A O 1
ATOM 3314 N N . GLU A 1 418 ? 10.156 3.937 26.194 1.00 87.62 418 GLU A N 1
ATOM 3315 C CA . GLU A 1 418 ? 10.251 3.623 27.629 1.00 87.62 418 GLU A CA 1
ATOM 3316 C C . GLU A 1 418 ? 11.052 4.690 28.396 1.00 87.62 418 GLU A C 1
ATOM 3318 O O . GLU A 1 418 ? 10.675 5.058 29.506 1.00 87.62 418 GLU A O 1
ATOM 3323 N N . ALA A 1 419 ? 12.079 5.285 27.778 1.00 86.56 419 ALA A N 1
ATOM 3324 C CA . ALA A 1 419 ? 12.782 6.462 28.299 1.00 86.56 419 ALA A CA 1
ATOM 3325 C C . ALA A 1 419 ? 11.932 7.755 28.283 1.00 86.56 419 ALA A C 1
ATOM 3327 O O . ALA A 1 419 ? 12.396 8.810 28.717 1.00 86.56 419 ALA A O 1
ATOM 3328 N N . GLY A 1 420 ? 10.690 7.713 27.787 1.00 84.94 420 GLY A N 1
ATOM 3329 C CA . GLY A 1 420 ? 9.800 8.872 27.680 1.00 84.94 420 GLY A CA 1
ATOM 3330 C C . GLY A 1 420 ? 10.149 9.844 26.546 1.00 84.94 420 GLY A C 1
ATOM 3331 O O . GLY A 1 420 ? 9.520 10.900 26.446 1.00 84.94 420 GLY A O 1
ATOM 3332 N N . ILE A 1 421 ? 11.111 9.496 25.686 1.00 84.50 421 ILE A N 1
ATOM 3333 C CA . ILE A 1 421 ? 11.532 10.295 24.533 1.00 84.50 421 ILE A CA 1
ATOM 3334 C C . ILE A 1 421 ? 10.505 10.111 23.414 1.00 84.50 421 ILE A C 1
ATOM 3336 O O . ILE A 1 421 ? 10.199 8.990 23.004 1.00 84.50 421 ILE A O 1
ATOM 3340 N N . ASP A 1 422 ? 9.964 11.221 22.911 1.00 81.44 422 ASP A N 1
ATOM 3341 C CA . ASP A 1 422 ? 8.979 11.181 21.834 1.00 81.44 422 ASP A CA 1
ATOM 3342 C C . ASP A 1 422 ? 9.651 10.793 20.509 1.00 81.44 422 ASP A C 1
ATOM 3344 O O . ASP A 1 422 ? 10.644 11.392 20.090 1.00 81.44 422 ASP A O 1
ATOM 3348 N N . VAL A 1 423 ? 9.120 9.760 19.856 1.00 78.25 423 VAL A N 1
ATOM 3349 C CA . VAL A 1 423 ? 9.620 9.252 18.576 1.00 78.25 423 VAL A CA 1
ATOM 3350 C C . VAL A 1 423 ? 8.464 9.139 17.593 1.00 78.25 423 VAL A C 1
ATOM 3352 O O . VAL A 1 423 ? 7.445 8.518 17.882 1.00 78.25 423 VAL A O 1
ATOM 3355 N N . GLY A 1 424 ? 8.633 9.735 16.412 1.00 72.19 424 GLY A N 1
ATOM 3356 C CA . GLY A 1 424 ? 7.637 9.693 15.344 1.00 72.19 424 GLY A CA 1
ATOM 3357 C C . GLY A 1 424 ? 7.268 8.260 14.947 1.00 72.19 424 GLY A C 1
ATOM 3358 O O . GLY A 1 424 ? 8.125 7.453 14.567 1.00 72.19 424 GLY A O 1
ATOM 3359 N N . TRP A 1 425 ? 5.979 7.936 15.064 1.00 68.62 425 TRP A N 1
ATOM 3360 C CA . TRP A 1 425 ? 5.420 6.597 14.853 1.00 68.62 425 TRP A CA 1
ATOM 3361 C C . TRP A 1 425 ? 5.589 6.101 13.412 1.00 68.62 425 TRP A C 1
ATOM 3363 O O . TRP A 1 425 ? 5.701 4.899 13.171 1.00 68.62 425 TRP A O 1
ATOM 3373 N N . GLU A 1 426 ? 5.676 7.016 12.448 1.00 66.44 426 GLU A N 1
ATOM 3374 C CA . GLU A 1 426 ? 5.942 6.733 11.038 1.00 66.44 426 GLU A CA 1
ATOM 3375 C C . GLU A 1 426 ? 7.289 6.026 10.802 1.00 66.44 426 GLU A C 1
ATOM 3377 O O . GLU A 1 426 ? 7.432 5.280 9.830 1.00 66.44 426 GLU A O 1
ATOM 3382 N N . MET A 1 427 ? 8.249 6.176 11.724 1.00 65.62 427 MET A N 1
ATOM 3383 C CA . MET A 1 427 ? 9.543 5.485 11.682 1.00 65.62 427 MET A CA 1
ATOM 3384 C C . MET A 1 427 ? 9.467 3.997 12.069 1.00 65.62 427 MET A C 1
ATOM 3386 O O . MET A 1 427 ? 10.459 3.284 11.926 1.00 65.62 427 MET A O 1
ATOM 3390 N N . LEU A 1 428 ? 8.313 3.509 12.544 1.00 72.69 428 LEU A N 1
ATOM 3391 C CA . LEU A 1 428 ? 8.070 2.085 12.826 1.00 72.69 428 LEU A CA 1
ATOM 3392 C C . LEU A 1 428 ? 7.469 1.329 11.628 1.00 72.69 428 LEU A C 1
ATOM 3394 O O . LEU A 1 428 ? 7.324 0.108 11.671 1.00 72.69 428 LEU A O 1
ATOM 3398 N N . GLY A 1 429 ? 7.107 2.028 10.547 1.00 75.44 429 GLY A N 1
ATOM 3399 C CA . GLY A 1 429 ? 6.519 1.403 9.364 1.00 75.44 429 GLY A CA 1
ATOM 3400 C C . GLY A 1 429 ? 7.530 0.565 8.576 1.00 75.44 429 GLY A C 1
ATOM 3401 O O . GLY A 1 429 ? 8.623 1.045 8.268 1.00 75.44 429 GLY A O 1
ATOM 3402 N N . TYR A 1 430 ? 7.134 -0.648 8.162 1.00 76.69 430 TYR A N 1
ATOM 3403 C CA . TYR A 1 430 ? 7.943 -1.574 7.346 1.00 76.69 430 TYR A CA 1
ATOM 3404 C C . TYR A 1 430 ? 8.674 -0.872 6.190 1.00 76.69 430 TYR A C 1
ATOM 3406 O O . TYR A 1 430 ? 9.879 -1.036 6.027 1.00 76.69 430 TYR A O 1
ATOM 3414 N N . THR A 1 431 ? 7.977 -0.028 5.422 1.00 75.19 431 THR A N 1
ATOM 3415 C CA . THR A 1 431 ? 8.553 0.690 4.274 1.00 75.19 431 THR A CA 1
ATOM 3416 C C . THR A 1 431 ? 9.625 1.708 4.672 1.00 75.19 431 THR A C 1
ATOM 3418 O O . THR A 1 431 ? 10.592 1.886 3.933 1.00 75.19 431 THR A O 1
ATOM 3421 N N . TRP A 1 432 ? 9.477 2.384 5.818 1.00 81.38 432 TRP A N 1
ATOM 3422 C CA . TRP A 1 432 ? 10.489 3.319 6.323 1.00 81.38 432 TRP A CA 1
ATOM 3423 C C . TRP A 1 432 ? 11.718 2.552 6.806 1.00 81.38 432 TRP A C 1
ATOM 3425 O O . TRP A 1 432 ? 12.830 2.838 6.371 1.00 81.38 432 TRP A O 1
ATOM 3435 N N . LEU A 1 433 ? 11.502 1.514 7.618 1.00 81.06 433 LEU A N 1
ATOM 3436 C CA . LEU A 1 433 ? 12.563 0.656 8.139 1.00 81.06 433 LEU A CA 1
ATOM 3437 C C . LEU A 1 433 ? 13.334 -0.022 7.003 1.00 81.06 433 LEU A C 1
ATOM 3439 O O . LEU A 1 433 ? 14.554 0.076 6.963 1.00 81.06 433 LEU A O 1
ATOM 3443 N N . CYS A 1 434 ? 12.643 -0.581 6.008 1.00 81.81 434 CYS A N 1
ATOM 3444 C CA . CYS A 1 434 ? 13.271 -1.145 4.816 1.00 81.81 434 CYS A CA 1
ATOM 3445 C C . CYS A 1 434 ? 14.109 -0.129 4.040 1.00 81.81 434 CYS A C 1
ATOM 3447 O O . CYS A 1 434 ? 15.198 -0.477 3.607 1.00 81.81 434 CYS A O 1
ATOM 3449 N N . ARG A 1 435 ? 13.657 1.120 3.870 1.00 81.75 435 ARG A N 1
ATOM 3450 C CA . ARG A 1 435 ? 14.483 2.167 3.236 1.00 81.75 435 ARG A CA 1
ATOM 3451 C C . ARG A 1 435 ? 15.691 2.559 4.087 1.00 81.75 435 ARG A C 1
ATOM 3453 O O . ARG A 1 435 ? 16.702 2.962 3.528 1.00 81.75 435 ARG A O 1
ATOM 3460 N N . ALA A 1 436 ? 15.581 2.459 5.409 1.00 81.44 436 ALA A N 1
ATOM 3461 C CA . ALA A 1 436 ? 16.647 2.803 6.341 1.00 81.44 436 ALA A CA 1
ATOM 3462 C C . ALA A 1 436 ? 17.707 1.695 6.506 1.00 81.44 436 ALA A C 1
ATOM 3464 O O . ALA A 1 436 ? 18.830 2.015 6.894 1.00 81.44 436 ALA A O 1
ATOM 3465 N N . VAL A 1 437 ? 17.363 0.427 6.227 1.00 83.94 437 VAL A N 1
ATOM 3466 C CA . VAL A 1 437 ? 18.295 -0.720 6.297 1.00 83.94 437 VAL A CA 1
ATOM 3467 C C . VAL A 1 437 ? 18.789 -1.211 4.940 1.00 83.94 437 VAL A C 1
ATOM 3469 O O . VAL A 1 437 ? 19.918 -1.690 4.861 1.00 83.94 437 VAL A O 1
ATOM 3472 N N . LYS A 1 438 ? 17.964 -1.141 3.879 1.00 81.56 438 LYS A N 1
ATOM 3473 C CA . LYS A 1 438 ? 18.337 -1.689 2.571 1.00 81.56 438 LYS A CA 1
ATOM 3474 C C . LYS A 1 438 ? 19.517 -0.892 2.055 1.00 81.56 438 LYS A C 1
ATOM 3476 O O . LYS A 1 438 ? 19.407 0.315 1.833 1.00 81.56 438 LYS A O 1
ATOM 3481 N N . ARG A 1 439 ? 20.642 -1.578 1.854 1.00 70.62 439 ARG A N 1
ATOM 3482 C CA . ARG A 1 439 ? 21.846 -0.958 1.305 1.00 70.62 439 ARG A CA 1
ATOM 3483 C C . ARG A 1 439 ? 21.493 -0.394 -0.069 1.00 70.62 439 ARG A C 1
ATOM 3485 O O . ARG A 1 439 ? 21.075 -1.138 -0.958 1.00 70.62 439 ARG A O 1
ATOM 3492 N N . ALA A 1 440 ? 21.619 0.922 -0.232 1.00 56.81 440 ALA A N 1
ATOM 3493 C CA . ALA A 1 440 ? 21.520 1.537 -1.546 1.00 56.81 440 ALA A CA 1
ATOM 3494 C C . ALA A 1 440 ? 22.636 0.940 -2.411 1.00 56.81 440 ALA A C 1
ATOM 3496 O O . ALA A 1 440 ? 23.802 1.022 -2.023 1.00 56.81 440 ALA A O 1
ATOM 3497 N N . SER A 1 441 ? 22.287 0.312 -3.539 1.00 51.53 441 SER A N 1
ATOM 3498 C CA . SER A 1 441 ? 23.282 -0.272 -4.442 1.00 51.53 441 SER A CA 1
ATOM 3499 C C . SER A 1 441 ? 24.298 0.801 -4.824 1.00 51.53 441 SER A C 1
ATOM 3501 O O . SER A 1 441 ? 23.942 1.841 -5.384 1.00 51.53 441 SER A O 1
ATOM 3503 N N . SER A 1 442 ? 25.555 0.564 -4.455 1.00 43.38 442 SER A N 1
ATOM 3504 C CA . SER A 1 442 ? 26.647 1.516 -4.594 1.00 43.38 442 SER A CA 1
ATOM 3505 C C . SER A 1 442 ? 26.951 1.745 -6.075 1.00 43.38 442 SER A C 1
ATOM 3507 O O . SER A 1 442 ? 27.648 0.971 -6.724 1.00 43.38 442 SER A O 1
ATOM 3509 N N . SER A 1 443 ? 26.436 2.873 -6.563 1.00 43.03 443 SER A N 1
ATOM 3510 C CA . SER A 1 443 ? 26.439 3.361 -7.943 1.00 43.03 443 SER A CA 1
ATOM 3511 C C . SER A 1 443 ? 25.424 2.717 -8.908 1.00 43.03 443 SER A C 1
ATOM 3513 O O . SER A 1 443 ? 25.542 1.535 -9.234 1.00 43.03 443 SER A O 1
ATOM 3515 N N . PRO A 1 444 ? 24.507 3.509 -9.508 1.00 47.47 444 PRO A N 1
ATOM 3516 C CA . PRO A 1 444 ? 23.675 3.058 -10.627 1.00 47.47 444 PRO A CA 1
ATOM 3517 C C . PRO A 1 444 ? 24.469 2.828 -11.929 1.00 47.47 444 PRO A C 1
ATOM 3519 O O . PRO A 1 444 ? 23.898 2.349 -12.903 1.00 47.47 444 PRO A O 1
ATOM 3522 N N . THR A 1 445 ? 25.769 3.156 -11.975 1.00 45.47 445 THR A N 1
ATOM 3523 C CA . THR A 1 445 ? 26.624 2.909 -13.154 1.00 45.47 445 THR A CA 1
ATOM 3524 C C . THR A 1 445 ? 27.155 1.479 -13.246 1.00 45.47 445 THR A C 1
ATOM 3526 O O . THR A 1 445 ? 27.553 1.064 -14.329 1.00 45.47 445 THR A O 1
ATOM 3529 N N . ASN A 1 446 ? 27.127 0.706 -12.154 1.00 47.12 446 ASN A N 1
ATOM 3530 C CA . ASN A 1 446 ? 27.487 -0.712 -12.152 1.00 47.12 446 ASN A CA 1
ATOM 3531 C C . ASN A 1 446 ? 26.226 -1.567 -11.997 1.00 47.12 446 ASN A C 1
ATOM 3533 O O . ASN A 1 446 ? 25.959 -2.129 -10.934 1.00 47.12 446 ASN A O 1
ATOM 3537 N N . VAL A 1 447 ? 25.467 -1.713 -13.090 1.00 53.22 447 VAL A N 1
ATOM 3538 C CA . VAL A 1 447 ? 24.421 -2.744 -13.205 1.00 53.22 447 VAL A CA 1
ATOM 3539 C C . VAL A 1 447 ? 25.101 -4.110 -13.332 1.00 53.22 447 VAL A C 1
ATOM 3541 O O . VAL A 1 447 ? 25.177 -4.714 -14.401 1.00 53.22 447 VAL A O 1
ATOM 3544 N N . ARG A 1 448 ? 25.644 -4.584 -12.208 1.00 61.44 448 ARG A N 1
ATOM 3545 C CA . ARG A 1 448 ? 26.214 -5.921 -12.057 1.00 61.44 448 ARG A CA 1
ATOM 3546 C C . ARG A 1 448 ? 25.141 -6.936 -12.462 1.00 61.44 448 ARG A C 1
ATOM 3548 O O . ARG A 1 448 ? 24.003 -6.824 -11.989 1.00 61.44 448 ARG A O 1
ATOM 3555 N N . PRO A 1 449 ? 25.442 -7.926 -13.320 1.00 74.19 449 PRO A N 1
ATOM 3556 C CA . PRO A 1 449 ? 24.449 -8.892 -13.759 1.00 74.19 449 PRO A CA 1
ATOM 3557 C C . PRO A 1 449 ? 24.169 -9.903 -12.638 1.00 74.19 449 PRO A C 1
ATOM 3559 O O . PRO A 1 449 ? 24.534 -11.067 -12.734 1.00 74.19 449 PRO A O 1
ATOM 3562 N N . ALA A 1 450 ? 23.441 -9.490 -11.596 1.00 82.69 450 ALA A N 1
ATOM 3563 C CA . ALA A 1 450 ? 22.995 -10.361 -10.502 1.00 82.69 450 ALA A CA 1
ATOM 3564 C C . ALA A 1 450 ? 22.154 -11.561 -10.998 1.00 82.69 450 ALA A C 1
ATOM 3566 O O . ALA A 1 450 ? 21.982 -12.539 -10.284 1.00 82.69 450 ALA A O 1
ATOM 3567 N N . ALA A 1 451 ? 21.640 -11.501 -12.234 1.00 83.94 451 ALA A N 1
ATOM 3568 C CA . ALA A 1 451 ? 21.025 -12.635 -12.924 1.00 83.94 451 ALA A CA 1
ATOM 3569 C C . ALA A 1 451 ? 22.045 -13.672 -13.444 1.00 83.94 451 ALA A C 1
ATOM 3571 O O . ALA A 1 451 ? 21.721 -14.851 -13.499 1.00 83.94 451 ALA A O 1
ATOM 3572 N N . ALA A 1 452 ? 23.257 -13.259 -13.827 1.00 86.88 452 ALA A N 1
ATOM 3573 C CA . ALA A 1 452 ? 24.349 -14.177 -14.150 1.00 86.88 452 ALA A CA 1
ATOM 3574 C C . ALA A 1 452 ? 24.922 -14.811 -12.874 1.00 86.88 452 ALA A C 1
ATOM 3576 O O . ALA A 1 452 ? 25.154 -16.011 -12.848 1.00 86.88 452 ALA A O 1
ATOM 3577 N N . GLU A 1 453 ? 25.057 -14.032 -11.797 1.00 89.75 453 GLU A N 1
ATOM 3578 C CA . GLU A 1 453 ? 25.531 -14.546 -10.504 1.00 89.75 453 GLU A CA 1
ATOM 3579 C C . GLU A 1 453 ? 24.528 -15.505 -9.859 1.00 89.75 453 GLU A C 1
ATOM 3581 O O . GLU A 1 453 ? 24.935 -16.518 -9.298 1.00 89.75 453 GLU A O 1
ATOM 3586 N N . LEU A 1 454 ? 23.222 -15.241 -10.004 1.00 91.81 454 LEU A N 1
ATOM 3587 C CA . LEU A 1 454 ? 22.191 -16.198 -9.608 1.00 91.81 454 LEU A CA 1
ATOM 3588 C C . LEU A 1 454 ? 22.315 -17.502 -10.406 1.00 91.81 454 LEU A C 1
ATOM 3590 O O . LEU A 1 454 ? 22.352 -18.557 -9.792 1.00 91.81 454 LEU A O 1
ATOM 3594 N N . LYS A 1 455 ? 22.473 -17.440 -11.736 1.00 90.56 455 LYS A N 1
ATOM 3595 C CA . LYS A 1 455 ? 22.682 -18.632 -12.581 1.00 90.56 455 LYS A CA 1
ATOM 3596 C C . LYS A 1 455 ? 23.937 -19.427 -12.223 1.00 90.56 455 LYS A C 1
ATOM 3598 O O . LYS A 1 455 ? 23.947 -20.648 -12.328 1.00 90.56 455 LYS A O 1
ATOM 3603 N N . GLU A 1 456 ? 25.002 -18.744 -11.825 1.00 92.19 456 GLU A N 1
ATOM 3604 C CA . GLU A 1 456 ? 26.235 -19.383 -11.368 1.00 92.19 456 GLU A CA 1
ATOM 3605 C C . GLU A 1 456 ? 26.018 -20.103 -10.029 1.00 92.19 456 GLU A C 1
ATOM 3607 O O . GLU A 1 456 ? 26.424 -21.251 -9.879 1.00 92.19 456 GLU A O 1
ATOM 3612 N N . ILE A 1 457 ? 25.300 -19.479 -9.088 1.00 91.31 457 ILE A N 1
ATOM 3613 C CA . ILE A 1 457 ? 24.909 -20.110 -7.818 1.00 91.31 457 ILE A CA 1
ATOM 3614 C C . ILE A 1 457 ? 23.934 -21.274 -8.058 1.00 91.31 457 ILE A C 1
ATOM 3616 O O . ILE A 1 457 ? 24.117 -22.331 -7.467 1.00 91.31 457 ILE A O 1
ATOM 3620 N N . GLU A 1 458 ? 22.953 -21.134 -8.954 1.00 93.50 458 GLU A N 1
ATOM 3621 C CA . GLU A 1 458 ? 22.053 -22.216 -9.384 1.00 93.50 458 GLU A CA 1
ATOM 3622 C C . GLU A 1 458 ? 22.844 -23.413 -9.935 1.00 93.50 458 GLU A C 1
ATOM 3624 O O . GLU A 1 458 ? 22.561 -24.552 -9.565 1.00 93.50 458 GLU A O 1
ATOM 3629 N N . ALA A 1 459 ? 23.866 -23.169 -10.764 1.00 92.56 459 ALA A N 1
ATOM 3630 C CA . ALA A 1 459 ? 24.733 -24.214 -11.305 1.00 92.56 459 ALA A CA 1
ATOM 3631 C C . ALA A 1 459 ? 25.611 -24.877 -10.227 1.00 92.56 459 ALA A C 1
ATOM 3633 O O . ALA A 1 459 ? 25.751 -26.097 -10.222 1.00 92.56 459 ALA A O 1
ATOM 3634 N N . LEU A 1 460 ? 26.165 -24.107 -9.283 1.00 90.94 460 LEU A N 1
ATOM 3635 C CA . LEU A 1 460 ? 26.938 -24.650 -8.157 1.00 90.94 460 LEU A CA 1
ATOM 3636 C C . LEU A 1 460 ? 26.057 -25.488 -7.215 1.00 90.94 460 LEU A C 1
ATOM 3638 O O . LEU A 1 460 ? 26.454 -26.580 -6.813 1.00 90.94 460 LEU A O 1
ATOM 3642 N N . VAL A 1 461 ? 24.842 -25.020 -6.916 1.00 90.81 461 VAL A N 1
ATOM 3643 C CA . VAL A 1 461 ? 23.825 -25.756 -6.145 1.00 90.81 461 VAL A CA 1
ATOM 3644 C C . VAL A 1 461 ? 23.419 -27.045 -6.863 1.00 90.81 461 VAL A C 1
ATOM 3646 O O . VAL A 1 461 ? 23.299 -28.086 -6.221 1.00 90.81 461 VAL A O 1
ATOM 3649 N N . GLU A 1 462 ? 23.257 -27.016 -8.186 1.00 91.06 462 GLU A N 1
ATOM 3650 C CA . GLU A 1 462 ? 22.965 -28.209 -8.986 1.00 91.06 462 GLU A CA 1
ATOM 3651 C C . GLU A 1 462 ? 24.118 -29.227 -8.944 1.00 91.06 462 GLU A C 1
ATOM 3653 O O . GLU A 1 462 ? 23.881 -30.400 -8.662 1.00 91.06 462 GLU A O 1
ATOM 3658 N N . CYS A 1 463 ? 25.370 -28.787 -9.117 1.00 90.06 463 CYS A N 1
ATOM 3659 C CA . CYS A 1 463 ? 26.553 -29.641 -8.966 1.00 90.06 463 CYS A CA 1
ATOM 3660 C C . CYS A 1 463 ? 26.643 -30.270 -7.565 1.00 90.06 463 CYS A C 1
ATOM 3662 O O . CYS A 1 463 ? 26.937 -31.460 -7.441 1.00 90.06 463 CYS A O 1
ATOM 3664 N N . LEU A 1 464 ? 26.356 -29.499 -6.509 1.00 85.81 464 LEU A N 1
ATOM 3665 C CA . LEU A 1 464 ? 26.303 -30.012 -5.138 1.00 85.81 464 LEU A CA 1
ATOM 3666 C C . LEU A 1 464 ? 25.221 -31.088 -4.987 1.00 85.81 464 LEU A C 1
ATOM 3668 O O . LEU A 1 464 ? 25.522 -32.168 -4.482 1.00 85.81 464 LEU A O 1
ATOM 3672 N N . VAL A 1 465 ? 23.998 -30.850 -5.472 1.00 87.31 465 VAL A N 1
ATOM 3673 C CA . VAL A 1 465 ? 22.898 -31.833 -5.415 1.00 87.31 465 VAL A CA 1
ATOM 3674 C C . VAL A 1 465 ? 23.245 -33.113 -6.179 1.00 87.31 465 VAL A C 1
ATOM 3676 O O . VAL A 1 465 ? 22.974 -34.204 -5.682 1.00 87.31 465 VAL A O 1
ATOM 3679 N N . GLN A 1 466 ? 23.892 -33.002 -7.341 1.00 88.25 466 GLN A N 1
ATOM 3680 C CA . GLN A 1 466 ? 24.340 -34.154 -8.133 1.00 88.25 466 GLN A CA 1
ATOM 3681 C C . GLN A 1 466 ? 25.482 -34.942 -7.465 1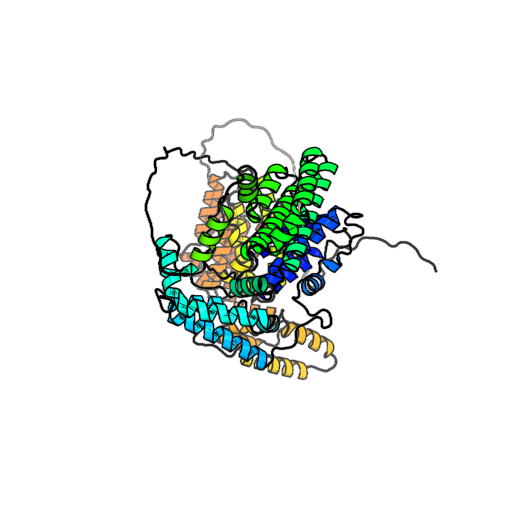.00 88.25 466 GLN A C 1
ATOM 3683 O O . GLN A 1 466 ? 25.602 -36.145 -7.689 1.00 88.25 466 GLN A O 1
ATOM 3688 N N . SER A 1 467 ? 26.300 -34.296 -6.625 1.00 86.44 467 SER A N 1
ATOM 3689 C CA . SER A 1 467 ? 27.404 -34.946 -5.902 1.00 86.44 467 SER A CA 1
ATOM 3690 C C . SER A 1 467 ? 26.965 -35.850 -4.737 1.00 86.44 467 SER A C 1
ATOM 3692 O O . SER A 1 467 ? 27.743 -36.692 -4.285 1.00 86.44 467 SER A O 1
ATOM 3694 N N . VAL A 1 468 ? 25.734 -35.693 -4.236 1.00 85.94 468 VAL A N 1
ATOM 3695 C CA . VAL A 1 468 ? 25.254 -36.375 -3.024 1.00 85.94 468 VAL A CA 1
ATOM 3696 C C . VAL A 1 468 ? 24.479 -37.658 -3.383 1.00 85.94 468 VAL A C 1
ATOM 3698 O O . VAL A 1 468 ? 23.681 -37.652 -4.322 1.00 85.94 468 VAL A O 1
ATOM 3701 N N . PRO A 1 469 ? 24.654 -38.777 -2.643 1.00 88.88 469 PRO A N 1
ATOM 3702 C CA . PRO A 1 469 ? 23.997 -40.046 -2.961 1.00 88.88 469 PRO A CA 1
ATOM 3703 C C . PRO A 1 469 ? 22.469 -39.951 -3.081 1.00 88.88 469 PRO A C 1
ATOM 3705 O O . PRO A 1 469 ? 21.799 -39.355 -2.236 1.00 88.88 469 PRO A O 1
ATOM 3708 N N . HIS A 1 470 ? 21.902 -40.641 -4.080 1.00 82.44 470 HIS A N 1
ATOM 3709 C CA . HIS A 1 470 ? 20.463 -40.631 -4.389 1.00 82.44 470 HIS A CA 1
ATOM 3710 C C . HIS A 1 470 ? 19.542 -41.001 -3.211 1.00 82.44 470 HIS A C 1
ATOM 3712 O O . HIS A 1 470 ? 18.382 -40.593 -3.197 1.00 82.44 470 HIS A O 1
ATOM 3718 N N . ALA A 1 471 ? 20.049 -41.702 -2.190 1.00 82.94 471 ALA A N 1
ATOM 3719 C CA . ALA A 1 471 ? 19.332 -41.969 -0.940 1.00 82.94 471 ALA A CA 1
ATOM 3720 C C . ALA A 1 471 ? 18.854 -40.692 -0.207 1.00 82.94 471 ALA A C 1
ATOM 3722 O O . ALA A 1 471 ? 17.941 -40.763 0.612 1.00 82.94 471 ALA A O 1
ATOM 3723 N N . HIS A 1 472 ? 19.434 -39.525 -0.513 1.00 86.94 472 HIS A N 1
ATOM 3724 C CA . HIS A 1 472 ? 19.072 -38.229 0.068 1.00 86.94 472 HIS A CA 1
ATOM 3725 C C . HIS A 1 472 ? 18.340 -37.287 -0.906 1.00 86.94 472 HIS A C 1
ATOM 3727 O O . HIS A 1 472 ? 18.104 -36.129 -0.564 1.00 86.94 472 HIS A O 1
ATOM 3733 N N . ALA A 1 473 ? 17.942 -37.763 -2.095 1.00 80.94 473 ALA A N 1
ATOM 3734 C CA . ALA A 1 473 ? 17.366 -36.929 -3.158 1.00 80.94 473 ALA A CA 1
ATOM 3735 C C . ALA A 1 473 ? 16.151 -36.091 -2.711 1.00 80.94 473 ALA A C 1
ATOM 3737 O O . ALA A 1 473 ? 16.051 -34.923 -3.078 1.00 80.94 473 ALA A O 1
ATOM 3738 N N . ALA A 1 474 ? 15.262 -36.644 -1.877 1.00 78.56 474 ALA A N 1
ATOM 3739 C CA . ALA A 1 474 ? 14.105 -35.909 -1.355 1.00 78.56 474 ALA A CA 1
ATOM 3740 C C . ALA A 1 474 ? 14.522 -34.740 -0.439 1.00 78.56 474 ALA A C 1
ATOM 3742 O O . ALA A 1 474 ? 14.067 -33.614 -0.623 1.00 78.56 474 ALA A O 1
ATOM 3743 N N . THR A 1 475 ? 15.447 -34.983 0.496 1.00 81.81 475 THR A N 1
ATOM 3744 C CA . THR A 1 475 ? 15.987 -33.954 1.400 1.00 81.81 475 THR A CA 1
ATOM 3745 C C . THR A 1 475 ? 16.713 -32.851 0.628 1.00 81.81 475 THR A C 1
ATOM 3747 O O . THR A 1 475 ? 16.566 -31.675 0.951 1.00 81.81 475 THR A O 1
ATOM 3750 N N . LEU A 1 476 ? 17.466 -33.220 -0.414 1.00 84.12 476 LEU A N 1
ATOM 3751 C CA . LEU A 1 476 ? 18.165 -32.279 -1.293 1.00 84.12 476 LEU A CA 1
ATOM 3752 C C . LEU A 1 476 ? 17.204 -31.445 -2.139 1.00 84.12 476 LEU A C 1
ATOM 3754 O O . LEU A 1 476 ? 17.456 -30.260 -2.325 1.00 84.12 476 LEU A O 1
ATOM 3758 N N . ALA A 1 477 ? 16.105 -32.030 -2.624 1.00 82.00 477 ALA A N 1
ATOM 3759 C CA . ALA A 1 477 ? 15.079 -31.300 -3.360 1.00 82.00 477 ALA A CA 1
ATOM 3760 C C . ALA A 1 477 ? 14.429 -30.224 -2.476 1.00 82.00 477 ALA A C 1
ATOM 3762 O O . ALA A 1 477 ? 14.406 -29.059 -2.866 1.00 82.00 477 ALA A O 1
ATOM 3763 N N . THR A 1 478 ? 14.007 -30.579 -1.256 1.00 84.00 478 THR A N 1
ATOM 3764 C CA . THR A 1 478 ? 13.459 -29.617 -0.282 1.00 84.00 478 THR A CA 1
ATOM 3765 C C . THR A 1 478 ? 14.486 -28.557 0.128 1.00 84.00 478 THR A C 1
ATOM 3767 O O . THR A 1 478 ? 14.147 -27.380 0.233 1.00 84.00 478 THR A O 1
ATOM 3770 N N . TRP A 1 479 ? 15.755 -28.939 0.324 1.00 89.38 479 TRP A N 1
ATOM 3771 C CA . TRP A 1 479 ? 16.826 -27.977 0.600 1.00 89.38 479 TRP A CA 1
ATOM 3772 C C . TRP A 1 479 ? 17.027 -27.008 -0.569 1.00 89.38 479 TRP A C 1
ATOM 3774 O O . TRP A 1 479 ? 17.027 -25.803 -0.348 1.00 89.38 479 TRP A O 1
ATOM 3784 N N . LYS A 1 480 ? 17.135 -27.508 -1.806 1.00 90.19 480 LYS A N 1
ATOM 3785 C CA . LYS A 1 480 ? 17.307 -26.696 -3.019 1.00 90.19 480 LYS A CA 1
ATOM 3786 C C . LYS A 1 480 ? 16.132 -25.739 -3.232 1.00 90.19 480 LYS A C 1
ATOM 3788 O O . LYS A 1 480 ? 16.356 -24.578 -3.565 1.00 90.19 480 LYS A O 1
ATOM 3793 N N . GLU A 1 481 ? 14.905 -26.208 -3.017 1.00 87.50 481 GLU A N 1
ATOM 3794 C CA . GLU A 1 481 ? 13.686 -25.396 -3.100 1.00 87.50 481 GLU A CA 1
ATOM 3795 C C . GLU A 1 481 ? 13.704 -24.248 -2.079 1.00 87.50 481 GLU A C 1
ATOM 3797 O O . GLU A 1 481 ? 13.499 -23.097 -2.455 1.00 87.50 481 GLU A O 1
ATOM 3802 N N . GLY A 1 482 ? 14.055 -24.516 -0.817 1.00 85.31 482 GLY A N 1
ATOM 3803 C CA . GLY A 1 482 ? 14.229 -23.460 0.190 1.00 85.31 482 GLY A CA 1
ATOM 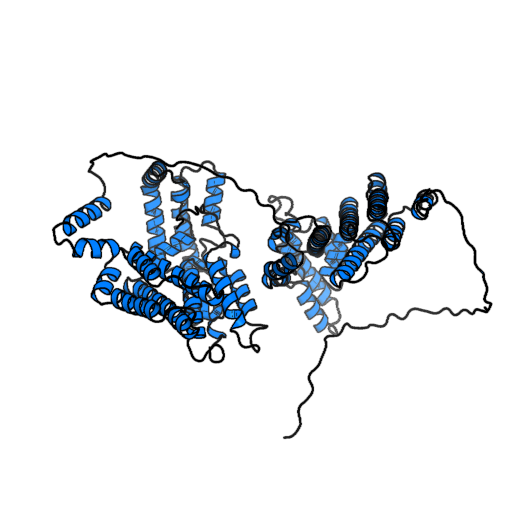3804 C C . GLY A 1 482 ? 15.435 -22.545 -0.074 1.00 85.31 482 GLY A C 1
ATOM 3805 O O . GLY A 1 482 ? 15.390 -21.351 0.212 1.00 85.31 482 GLY A O 1
ATOM 3806 N N . PHE A 1 483 ? 16.517 -23.084 -0.643 1.00 90.25 483 PHE A N 1
ATOM 3807 C CA . PHE A 1 483 ? 17.760 -22.357 -0.903 1.00 90.25 483 PHE A CA 1
ATOM 3808 C C . PHE A 1 483 ? 17.652 -21.393 -2.089 1.00 90.25 483 PHE A C 1
ATOM 3810 O O . PHE A 1 483 ? 18.255 -20.324 -2.045 1.00 90.25 483 PHE A O 1
ATOM 3817 N N . LEU A 1 484 ? 16.896 -21.745 -3.133 1.00 91.00 484 LEU A N 1
ATOM 3818 C CA . LEU A 1 484 ? 16.695 -20.928 -4.341 1.00 91.00 484 LEU A CA 1
ATOM 3819 C C . LEU A 1 484 ? 15.303 -20.267 -4.412 1.00 91.00 484 LEU A C 1
ATOM 3821 O O . LEU A 1 484 ? 15.047 -19.485 -5.325 1.00 91.00 484 LEU A O 1
ATOM 3825 N N . GLY A 1 485 ? 14.405 -20.571 -3.470 1.00 86.88 485 GLY A N 1
ATOM 3826 C CA . GLY A 1 485 ? 13.078 -19.963 -3.363 1.00 86.88 485 GLY A CA 1
ATOM 3827 C C . GLY A 1 485 ? 13.082 -18.552 -2.764 1.00 86.88 485 GLY A C 1
ATOM 3828 O O . GLY A 1 485 ? 14.128 -17.978 -2.457 1.00 86.88 485 GLY A O 1
ATOM 3829 N N . ASP A 1 486 ? 11.884 -17.999 -2.553 1.00 80.81 486 ASP A N 1
ATOM 3830 C CA . ASP A 1 486 ? 11.673 -16.605 -2.121 1.00 80.81 486 ASP A CA 1
ATOM 3831 C C . ASP A 1 486 ? 12.366 -16.252 -0.787 1.00 80.81 486 ASP A C 1
ATOM 3833 O O . ASP A 1 486 ? 12.839 -15.129 -0.589 1.00 80.81 486 ASP A O 1
ATOM 3837 N N . GLU A 1 487 ? 12.469 -17.214 0.135 1.00 81.50 487 GLU A N 1
ATOM 3838 C CA . GLU A 1 487 ? 13.174 -17.040 1.412 1.00 81.50 487 GLU A CA 1
ATOM 3839 C C . GLU A 1 487 ? 14.703 -17.162 1.278 1.00 81.50 487 GLU A C 1
ATOM 3841 O O . GLU A 1 487 ? 15.435 -16.599 2.096 1.00 81.50 487 GLU A O 1
ATOM 3846 N N . GLY A 1 488 ? 15.185 -17.822 0.222 1.00 89.12 488 GLY A N 1
ATOM 3847 C CA . GLY A 1 488 ? 16.581 -18.167 -0.035 1.00 89.12 488 GLY A CA 1
ATOM 3848 C C . GLY A 1 488 ? 17.362 -17.117 -0.833 1.00 89.12 488 GLY A C 1
ATOM 3849 O O . GLY A 1 488 ? 17.283 -15.914 -0.569 1.00 89.12 488 GLY A O 1
ATOM 3850 N N . VAL A 1 489 ? 18.181 -17.560 -1.786 1.00 90.69 489 VAL A N 1
ATOM 3851 C CA . VAL A 1 489 ? 19.034 -16.715 -2.630 1.00 90.69 489 VAL A CA 1
ATOM 3852 C C . VAL A 1 489 ? 18.232 -16.156 -3.800 1.00 90.69 489 VAL A C 1
ATOM 3854 O O . VAL A 1 489 ? 18.018 -16.822 -4.805 1.00 90.69 489 VAL A O 1
ATOM 3857 N N . THR A 1 490 ? 17.844 -14.885 -3.705 1.00 90.69 490 THR A N 1
ATOM 3858 C CA . THR A 1 490 ? 17.135 -14.192 -4.788 1.00 90.69 490 THR A CA 1
ATOM 3859 C C . THR A 1 490 ? 18.045 -13.204 -5.518 1.00 90.69 490 THR A C 1
ATOM 3861 O O . THR A 1 490 ? 18.951 -12.602 -4.931 1.00 90.69 490 THR A O 1
ATOM 3864 N N . ARG A 1 491 ? 17.749 -12.932 -6.798 1.00 87.81 491 ARG A N 1
ATOM 3865 C CA . ARG A 1 491 ? 18.412 -11.868 -7.584 1.00 87.81 491 ARG A CA 1
ATOM 3866 C C . ARG A 1 491 ? 18.415 -10.521 -6.847 1.00 87.81 491 ARG A C 1
ATOM 3868 O O . ARG A 1 491 ? 19.387 -9.773 -6.932 1.00 87.81 491 ARG A O 1
ATOM 3875 N N . GLY A 1 492 ? 17.334 -10.217 -6.124 1.00 86.31 492 GLY A N 1
ATOM 3876 C CA . GLY A 1 492 ? 17.197 -8.990 -5.342 1.00 86.31 492 GLY A CA 1
ATOM 3877 C C . GLY A 1 492 ? 18.185 -8.904 -4.177 1.00 86.31 492 GLY A C 1
ATOM 3878 O O . GLY A 1 492 ? 18.705 -7.818 -3.920 1.00 86.31 492 GLY A O 1
ATOM 3879 N N . LYS A 1 493 ? 18.468 -10.023 -3.496 1.00 89.44 493 LYS A N 1
ATOM 3880 C CA . LYS A 1 493 ? 19.483 -10.113 -2.434 1.00 89.44 493 LYS A CA 1
ATOM 3881 C C . LYS A 1 493 ? 20.895 -9.958 -2.999 1.00 89.44 493 LYS A C 1
ATOM 3883 O O . LYS A 1 493 ? 21.620 -9.080 -2.542 1.00 89.44 493 LYS A O 1
ATOM 3888 N N . LEU A 1 494 ? 21.238 -10.711 -4.048 1.00 88.75 494 LEU A N 1
ATOM 3889 C CA . LEU A 1 494 ? 22.556 -10.643 -4.701 1.00 88.75 494 LEU A CA 1
ATOM 3890 C C . LEU A 1 494 ? 22.890 -9.227 -5.207 1.00 88.75 494 LEU A C 1
ATOM 3892 O O . LEU A 1 494 ? 23.998 -8.742 -5.008 1.00 88.75 494 LEU A O 1
ATOM 3896 N N . HIS A 1 495 ? 21.911 -8.504 -5.765 1.00 86.38 495 HIS A N 1
ATOM 3897 C CA . HIS A 1 495 ? 22.078 -7.112 -6.215 1.00 86.38 495 HIS A CA 1
ATOM 3898 C C . HIS A 1 495 ? 22.405 -6.105 -5.084 1.00 86.38 495 HIS A C 1
ATOM 3900 O O . HIS A 1 495 ? 22.818 -4.973 -5.353 1.00 86.38 495 HIS A O 1
ATOM 3906 N N . ARG A 1 496 ? 22.206 -6.478 -3.812 1.00 86.62 496 ARG A N 1
ATOM 3907 C CA . ARG A 1 496 ? 22.544 -5.651 -2.635 1.00 86.62 496 ARG A CA 1
ATOM 3908 C C . ARG A 1 496 ? 23.817 -6.109 -1.912 1.00 86.62 496 ARG A C 1
ATOM 3910 O O . ARG A 1 496 ? 24.202 -5.482 -0.927 1.00 86.62 496 ARG A O 1
ATOM 3917 N N . MET A 1 497 ? 24.475 -7.160 -2.405 1.00 87.31 497 MET A N 1
ATOM 3918 C CA . MET A 1 497 ? 25.754 -7.648 -1.889 1.00 87.31 497 MET A CA 1
ATOM 3919 C C . MET A 1 497 ? 26.935 -6.993 -2.607 1.00 87.31 497 MET A C 1
ATOM 3921 O O . MET A 1 497 ? 26.942 -6.828 -3.831 1.00 87.31 497 MET A O 1
ATOM 3925 N N . ALA A 1 498 ? 27.979 -6.679 -1.847 1.00 85.06 498 ALA A N 1
ATOM 3926 C CA . ALA A 1 498 ? 29.260 -6.258 -2.388 1.00 85.06 498 ALA A CA 1
ATOM 3927 C C . ALA A 1 498 ? 29.938 -7.400 -3.184 1.00 85.06 498 ALA A C 1
ATOM 3929 O O . ALA A 1 498 ? 29.619 -8.580 -2.993 1.00 85.06 498 ALA A O 1
ATOM 3930 N N . PRO A 1 499 ? 30.905 -7.097 -4.072 1.00 84.50 499 PRO A N 1
ATOM 3931 C CA . PRO A 1 499 ? 31.662 -8.115 -4.803 1.00 84.50 499 PRO A CA 1
ATOM 3932 C C . PRO A 1 499 ? 32.315 -9.170 -3.907 1.00 84.50 499 PRO A C 1
ATOM 3934 O O . PRO A 1 499 ? 32.123 -10.359 -4.147 1.00 84.50 499 PRO A O 1
ATOM 3937 N N . MET A 1 500 ? 32.987 -8.740 -2.834 1.00 84.62 500 MET A N 1
ATOM 3938 C CA . MET A 1 500 ? 33.637 -9.634 -1.867 1.00 84.62 500 MET A CA 1
ATOM 3939 C C . MET A 1 500 ? 32.639 -10.504 -1.091 1.00 84.62 500 MET A C 1
ATOM 3941 O O . MET A 1 500 ? 32.912 -11.673 -0.850 1.00 84.62 500 MET A O 1
ATOM 3945 N N . GLU A 1 501 ? 31.464 -9.965 -0.752 1.00 88.19 501 GLU A N 1
ATOM 3946 C CA . GLU A 1 501 ? 30.403 -10.721 -0.071 1.00 88.19 501 GLU A CA 1
ATOM 3947 C C . GLU A 1 501 ? 29.849 -11.824 -0.978 1.00 88.19 501 GLU A C 1
ATOM 3949 O O . GLU A 1 501 ? 29.646 -12.948 -0.539 1.00 88.19 501 GLU A O 1
ATOM 3954 N N . CYS A 1 502 ? 29.639 -11.531 -2.262 1.00 86.19 502 CYS A N 1
ATOM 3955 C CA . CYS A 1 502 ? 29.174 -12.527 -3.227 1.00 86.19 502 CYS A CA 1
ATOM 3956 C C . CYS A 1 502 ? 30.243 -13.596 -3.534 1.00 86.19 502 CYS A C 1
ATOM 3958 O O . CYS A 1 502 ? 29.884 -14.753 -3.729 1.00 86.19 502 CYS A O 1
ATOM 3960 N N . ALA A 1 503 ? 31.534 -13.241 -3.533 1.00 86.94 503 ALA A N 1
ATOM 3961 C CA . ALA A 1 503 ? 32.625 -14.212 -3.650 1.00 86.94 503 ALA A CA 1
ATOM 3962 C C . ALA A 1 503 ? 32.659 -15.162 -2.439 1.00 86.94 503 ALA A C 1
ATOM 3964 O O . ALA A 1 503 ? 32.453 -16.360 -2.605 1.00 86.94 503 ALA A O 1
ATOM 3965 N N . ALA A 1 504 ? 32.753 -14.618 -1.220 1.00 87.44 504 ALA A N 1
ATOM 3966 C CA . ALA A 1 504 ? 32.746 -15.415 0.010 1.00 87.44 504 ALA A CA 1
ATOM 3967 C C . ALA A 1 504 ? 31.467 -16.265 0.171 1.00 87.44 504 ALA A C 1
ATOM 3969 O O . ALA A 1 504 ? 31.508 -17.358 0.726 1.00 87.44 504 ALA A O 1
ATOM 3970 N N . PHE A 1 505 ? 30.323 -15.797 -0.342 1.00 88.94 505 PHE A N 1
ATOM 3971 C CA . PHE A 1 505 ? 29.085 -16.579 -0.367 1.00 88.94 505 PHE A CA 1
ATOM 3972 C C . PHE A 1 505 ? 29.176 -17.826 -1.256 1.00 88.94 505 PHE A C 1
ATOM 3974 O O . PHE A 1 505 ? 28.612 -18.857 -0.897 1.00 88.94 505 PHE A O 1
ATOM 3981 N N . LYS A 1 506 ? 29.876 -17.744 -2.396 1.00 87.31 506 LYS A N 1
ATOM 3982 C CA . LYS A 1 506 ? 30.116 -18.889 -3.288 1.00 87.31 506 LYS A CA 1
ATOM 3983 C C . LYS A 1 506 ? 31.089 -19.889 -2.663 1.00 87.31 506 LYS A C 1
ATOM 3985 O O . LYS A 1 506 ? 30.836 -21.089 -2.727 1.00 87.31 506 LYS A O 1
ATOM 3990 N N . ASP A 1 507 ? 32.145 -19.395 -2.020 1.00 86.38 507 ASP A N 1
ATOM 3991 C CA . ASP A 1 507 ? 33.157 -20.231 -1.360 1.00 86.38 507 ASP A CA 1
ATOM 3992 C C . ASP A 1 507 ? 32.563 -21.049 -0.194 1.00 86.38 507 ASP A C 1
ATOM 3994 O O . ASP A 1 507 ? 32.955 -22.189 0.046 1.00 86.38 507 ASP A O 1
ATOM 3998 N N . GLU A 1 508 ? 31.565 -20.499 0.506 1.00 86.00 508 GLU A N 1
ATOM 3999 C CA . GLU A 1 508 ? 30.955 -21.115 1.691 1.00 86.00 508 GLU A CA 1
ATOM 4000 C C . GLU A 1 508 ? 29.754 -22.043 1.394 1.00 86.00 508 GLU A C 1
ATOM 4002 O O . GLU A 1 508 ? 29.211 -22.607 2.344 1.00 86.00 508 GLU A O 1
ATOM 4007 N N . LEU A 1 509 ? 29.328 -22.235 0.129 1.00 83.88 509 LEU A N 1
ATOM 4008 C CA . LEU A 1 509 ? 28.036 -22.846 -0.289 1.00 83.88 509 LEU A CA 1
ATOM 4009 C C . LEU A 1 509 ? 27.634 -24.193 0.358 1.00 83.88 509 LEU A C 1
ATOM 4011 O O . LEU A 1 509 ? 26.467 -24.572 0.291 1.00 83.88 509 LEU A O 1
ATOM 4015 N N . ALA A 1 510 ? 28.549 -24.904 1.016 1.00 75.19 510 ALA A N 1
ATOM 4016 C CA . ALA A 1 510 ? 28.305 -26.165 1.719 1.00 75.19 510 ALA A CA 1
ATOM 4017 C C . ALA A 1 510 ? 27.419 -26.069 2.992 1.00 75.19 510 ALA A C 1
ATOM 4019 O O . ALA A 1 510 ? 27.210 -27.082 3.663 1.00 75.19 510 ALA A O 1
ATOM 4020 N N . LYS A 1 511 ? 26.908 -24.888 3.381 1.00 75.56 511 LYS A N 1
ATOM 4021 C CA . LYS A 1 511 ? 26.090 -24.728 4.608 1.00 75.56 511 LYS A CA 1
ATOM 4022 C C . LYS A 1 511 ? 24.613 -25.101 4.425 1.00 75.56 511 LYS A C 1
ATOM 4024 O O . LYS A 1 511 ? 24.045 -24.910 3.354 1.00 75.56 511 LYS A O 1
ATOM 4029 N N . PRO A 1 512 ? 23.931 -25.537 5.505 1.00 72.06 512 PRO A N 1
ATOM 4030 C CA . PRO A 1 512 ? 22.572 -26.077 5.423 1.00 72.06 512 PRO A CA 1
ATOM 4031 C C . PRO A 1 512 ? 21.463 -25.066 5.087 1.00 72.06 512 PRO A C 1
ATOM 4033 O O . PRO A 1 512 ? 20.342 -25.497 4.836 1.00 72.06 512 PRO A O 1
ATOM 4036 N N . SER A 1 513 ? 21.709 -23.750 5.072 1.00 84.56 513 SER A N 1
ATOM 4037 C CA . SER A 1 513 ? 20.706 -22.771 4.620 1.00 84.56 513 SER A CA 1
ATOM 4038 C C . SER A 1 513 ? 21.329 -21.494 4.051 1.00 84.56 513 SER A C 1
ATOM 4040 O O . SER A 1 513 ? 22.412 -21.079 4.473 1.00 84.56 513 SER A O 1
ATOM 4042 N N . ALA A 1 514 ? 20.609 -20.838 3.134 1.00 84.56 514 ALA A N 1
ATOM 4043 C CA . ALA A 1 514 ? 21.012 -19.563 2.543 1.00 84.56 514 ALA A CA 1
ATOM 4044 C C . ALA A 1 514 ? 21.146 -18.442 3.593 1.00 84.56 514 ALA A C 1
ATOM 4046 O O . ALA A 1 514 ? 22.102 -17.672 3.549 1.00 84.56 514 ALA A O 1
ATOM 4047 N N . ASP A 1 515 ? 20.251 -18.380 4.584 1.00 83.44 515 ASP A N 1
ATOM 4048 C CA . ASP A 1 515 ? 20.356 -17.398 5.670 1.00 83.44 515 ASP A CA 1
ATOM 4049 C C . ASP A 1 515 ? 21.585 -17.653 6.559 1.00 83.44 515 ASP A C 1
ATOM 4051 O O . ASP A 1 515 ? 22.276 -16.704 6.923 1.00 83.44 515 ASP A O 1
ATOM 4055 N N . SER A 1 516 ? 21.934 -18.916 6.843 1.00 83.50 516 SER A N 1
ATOM 4056 C CA . SER A 1 516 ? 23.175 -19.253 7.561 1.00 83.50 516 SER A CA 1
ATOM 4057 C C . SER A 1 516 ? 24.432 -18.858 6.776 1.00 83.50 516 SER A C 1
ATOM 4059 O O . SER A 1 516 ? 25.412 -18.414 7.382 1.00 83.50 516 SER A O 1
ATOM 4061 N N . LEU A 1 517 ? 24.416 -18.992 5.443 1.00 86.12 517 LEU A N 1
ATOM 4062 C CA . LEU A 1 517 ? 25.489 -18.492 4.577 1.00 86.12 517 LEU A CA 1
ATOM 4063 C C . LEU A 1 517 ? 25.599 -16.977 4.660 1.00 86.12 517 LEU A C 1
ATOM 4065 O O . LEU A 1 517 ? 26.665 -16.476 5.003 1.00 86.12 517 LEU A O 1
ATOM 4069 N N . PHE A 1 518 ? 24.504 -16.254 4.404 1.00 86.44 518 PHE A N 1
ATOM 4070 C CA . PHE A 1 518 ? 24.494 -14.797 4.475 1.00 86.44 518 PHE A CA 1
ATOM 4071 C C . PHE A 1 518 ? 24.990 -14.322 5.849 1.00 86.44 518 PHE A C 1
ATOM 4073 O O . PHE A 1 518 ? 25.948 -13.556 5.902 1.00 86.44 518 PHE A O 1
ATOM 4080 N N . SER A 1 519 ? 24.425 -14.809 6.959 1.00 85.75 519 SER A N 1
ATOM 4081 C CA . SER A 1 519 ? 24.886 -14.439 8.306 1.00 85.75 519 SER A CA 1
ATOM 4082 C C . SER A 1 519 ? 26.369 -14.752 8.536 1.00 85.75 519 SER A C 1
ATOM 4084 O O . SER A 1 519 ? 27.063 -13.924 9.122 1.00 85.75 519 SER A O 1
ATOM 4086 N N . THR A 1 520 ? 26.896 -15.879 8.036 1.00 86.19 520 THR A N 1
ATOM 4087 C CA . THR A 1 520 ? 28.350 -16.134 8.086 1.00 86.19 520 THR A CA 1
ATOM 4088 C C . THR A 1 520 ? 29.107 -15.059 7.308 1.00 86.19 520 THR A C 1
ATOM 4090 O O . THR A 1 520 ? 29.921 -14.348 7.881 1.00 86.19 520 THR A O 1
ATOM 4093 N N . VAL A 1 521 ? 28.823 -14.909 6.014 1.00 87.56 521 VAL A N 1
ATOM 4094 C CA . VAL A 1 521 ? 29.523 -13.988 5.108 1.00 87.56 521 VAL A CA 1
ATOM 4095 C C . VAL A 1 521 ? 29.536 -12.566 5.664 1.00 87.56 521 VAL A C 1
ATOM 4097 O O . VAL A 1 521 ? 30.585 -11.929 5.711 1.00 87.56 521 VAL A O 1
ATOM 4100 N N . PHE A 1 522 ? 28.390 -12.079 6.139 1.00 86.50 522 PHE A N 1
ATOM 4101 C CA . PHE A 1 522 ? 28.266 -10.729 6.674 1.00 86.50 522 PHE A CA 1
ATOM 4102 C C . PHE A 1 522 ? 28.905 -10.541 8.051 1.00 86.50 522 PHE A C 1
ATOM 4104 O O . PHE A 1 522 ? 29.319 -9.424 8.338 1.00 86.50 522 PHE A O 1
ATOM 4111 N N . THR A 1 523 ? 29.001 -11.576 8.894 1.00 84.75 523 THR A N 1
ATOM 4112 C CA . THR A 1 523 ? 29.783 -11.485 10.141 1.00 84.75 523 THR A CA 1
ATOM 4113 C C . THR A 1 523 ? 31.279 -11.520 9.834 1.00 84.75 523 THR A C 1
ATOM 4115 O O . THR A 1 523 ? 31.996 -10.612 10.233 1.00 84.75 523 THR A O 1
ATOM 4118 N N . THR A 1 524 ? 31.758 -12.477 9.035 1.00 85.12 524 THR A N 1
ATOM 4119 C CA . THR A 1 524 ? 33.175 -12.578 8.636 1.00 85.12 524 THR A CA 1
ATOM 4120 C C . THR A 1 524 ? 33.695 -11.311 7.947 1.00 85.12 524 THR A C 1
ATOM 4122 O O . THR A 1 524 ? 34.842 -10.927 8.162 1.00 85.12 524 THR A O 1
ATOM 4125 N N . LEU A 1 525 ? 32.860 -10.645 7.142 1.00 86.75 525 LEU A N 1
ATOM 4126 C CA . LEU A 1 525 ? 33.210 -9.410 6.430 1.00 86.75 525 LEU A CA 1
ATOM 4127 C C . LEU A 1 525 ? 32.801 -8.124 7.170 1.00 86.75 525 LEU A C 1
ATOM 4129 O O . LEU A 1 525 ? 32.969 -7.036 6.617 1.00 86.75 525 LEU A O 1
ATOM 4133 N N . GLN A 1 526 ? 32.277 -8.211 8.399 1.00 88.25 526 GLN A N 1
ATOM 4134 C CA . GLN A 1 526 ? 31.890 -7.025 9.160 1.00 88.25 526 GLN A CA 1
ATOM 4135 C C . GLN A 1 526 ? 33.120 -6.187 9.518 1.00 88.25 526 GLN A C 1
ATOM 4137 O O . GLN A 1 526 ? 34.069 -6.666 10.144 1.00 88.25 526 GLN A O 1
ATOM 4142 N N . THR A 1 527 ? 33.096 -4.902 9.164 1.00 91.25 527 THR A N 1
ATOM 4143 C CA . THR A 1 527 ? 34.196 -4.005 9.530 1.00 91.25 527 THR A CA 1
ATOM 4144 C C . THR A 1 527 ? 34.201 -3.728 11.042 1.00 91.25 527 THR A C 1
ATOM 4146 O O . THR A 1 527 ? 33.130 -3.661 11.655 1.00 91.25 527 THR A O 1
ATOM 4149 N N . PRO A 1 528 ? 35.369 -3.478 11.671 1.00 93.19 528 PRO A N 1
ATOM 4150 C CA . PRO A 1 528 ? 35.442 -3.162 13.101 1.00 93.19 528 PRO A CA 1
ATOM 4151 C C . PRO A 1 528 ? 34.525 -1.998 13.513 1.00 93.19 528 PRO A C 1
ATOM 4153 O O . PRO A 1 528 ? 33.883 -2.051 14.563 1.00 93.19 528 PRO A O 1
ATOM 4156 N N . HIS A 1 529 ? 34.399 -0.980 12.652 1.00 91.81 529 HIS A N 1
ATOM 4157 C CA . HIS A 1 529 ? 33.504 0.161 12.857 1.00 91.81 529 HIS A CA 1
ATOM 4158 C C . HIS A 1 529 ? 32.017 -0.216 12.805 1.00 91.81 529 HIS A C 1
ATOM 4160 O O . HIS A 1 529 ? 31.227 0.328 13.576 1.00 91.81 529 HIS A O 1
ATOM 4166 N N . GLU A 1 530 ? 31.608 -1.147 11.939 1.00 90.44 530 GLU A N 1
ATOM 4167 C CA . GLU A 1 530 ? 30.229 -1.644 11.921 1.00 90.44 530 GLU A CA 1
ATOM 4168 C C . GLU A 1 530 ? 29.908 -2.459 13.173 1.00 90.44 530 GLU A C 1
ATOM 4170 O O . GLU A 1 530 ? 28.851 -2.232 13.768 1.00 90.44 530 GLU A O 1
ATOM 4175 N N . SER A 1 531 ? 30.821 -3.334 13.616 1.00 93.19 531 SER A N 1
ATOM 4176 C CA . SER A 1 531 ? 30.680 -4.056 14.888 1.00 93.19 531 SER A CA 1
ATOM 4177 C C . SER A 1 531 ? 30.538 -3.078 16.056 1.00 93.19 531 SER A C 1
ATOM 4179 O O . SER A 1 531 ? 29.580 -3.176 16.826 1.00 93.19 531 SER A O 1
ATOM 4181 N N . PHE A 1 532 ? 31.425 -2.077 16.149 1.00 94.81 532 PHE A N 1
ATOM 4182 C CA . PHE A 1 532 ? 31.367 -1.071 17.211 1.00 94.81 532 PHE A CA 1
ATOM 4183 C C . PHE A 1 532 ? 30.076 -0.247 17.162 1.00 94.81 532 PHE A C 1
ATOM 4185 O O . PHE A 1 532 ? 29.474 0.015 18.200 1.00 94.81 532 PHE A O 1
ATOM 4192 N N . ARG A 1 533 ? 29.583 0.116 15.970 1.00 92.94 533 ARG A N 1
ATOM 4193 C CA . ARG A 1 533 ? 28.307 0.833 15.806 1.00 92.94 533 ARG A CA 1
ATOM 4194 C C . ARG A 1 533 ? 27.111 0.013 16.302 1.00 92.94 533 ARG A C 1
ATOM 4196 O O . ARG A 1 533 ? 26.185 0.582 16.871 1.00 92.94 533 ARG A O 1
ATOM 4203 N N . ILE A 1 534 ? 27.101 -1.306 16.092 1.00 92.38 534 ILE A N 1
ATOM 4204 C CA . ILE A 1 534 ? 26.029 -2.179 16.600 1.00 92.38 534 ILE A CA 1
ATOM 4205 C C . ILE A 1 534 ? 26.151 -2.354 18.120 1.00 92.38 534 ILE A C 1
ATOM 4207 O O . ILE A 1 534 ? 25.139 -2.273 18.819 1.00 92.38 534 ILE A O 1
ATOM 4211 N N . PHE A 1 535 ? 27.368 -2.550 18.634 1.00 95.88 535 PHE A N 1
ATOM 4212 C CA . PHE A 1 535 ? 27.649 -2.648 20.069 1.00 95.88 535 PHE A CA 1
ATOM 4213 C C . PHE A 1 535 ? 27.215 -1.379 20.818 1.00 95.88 535 PHE A C 1
ATOM 4215 O O . PHE A 1 535 ? 26.320 -1.435 21.660 1.00 95.88 535 PHE A O 1
ATOM 4222 N N . SER A 1 536 ? 27.782 -0.228 20.446 1.00 95.38 536 SER A N 1
ATOM 4223 C CA . SER A 1 536 ? 27.546 1.066 21.098 1.00 95.38 536 SER A CA 1
ATOM 4224 C C . SER A 1 536 ? 26.074 1.470 21.085 1.00 95.38 536 SER A C 1
ATOM 4226 O O . SER A 1 536 ? 25.539 1.914 22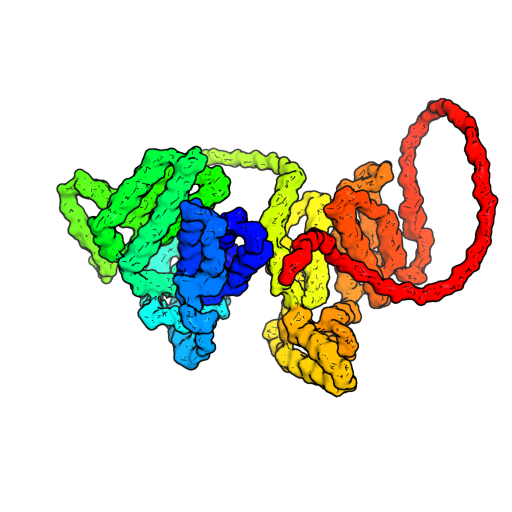.100 1.00 95.38 536 SER A O 1
ATOM 4228 N N . ARG A 1 537 ? 25.382 1.224 19.967 1.00 94.94 537 ARG A N 1
ATOM 4229 C CA . ARG A 1 537 ? 23.931 1.370 19.875 1.00 94.94 537 ARG A CA 1
ATOM 4230 C C . ARG A 1 537 ? 23.196 0.478 20.875 1.00 94.94 537 ARG A C 1
ATOM 4232 O O . ARG A 1 537 ? 22.347 0.978 21.601 1.00 94.94 537 ARG A O 1
ATOM 4239 N N . SER A 1 538 ? 23.511 -0.817 20.911 1.00 96.25 538 SER A N 1
ATOM 4240 C CA . SER A 1 538 ? 22.800 -1.780 21.765 1.00 96.25 538 SER A CA 1
ATOM 4241 C C . SER A 1 538 ? 22.957 -1.437 23.251 1.00 96.25 538 SER A C 1
ATOM 4243 O O . SER A 1 538 ? 21.998 -1.511 24.015 1.00 96.25 538 SER A O 1
ATOM 4245 N N . VAL A 1 539 ? 24.153 -0.992 23.645 1.00 96.81 539 VAL A N 1
ATOM 4246 C CA . VAL A 1 539 ? 24.457 -0.509 24.999 1.00 96.81 539 VAL A CA 1
ATOM 4247 C C . VAL A 1 539 ? 23.755 0.826 25.295 1.00 96.81 539 VAL A C 1
ATOM 4249 O O . VAL A 1 539 ? 23.170 0.988 26.363 1.00 96.81 539 VAL A O 1
ATOM 4252 N N . GLY A 1 540 ? 23.729 1.767 24.347 1.00 95.88 540 GLY A N 1
ATOM 4253 C CA . GLY A 1 540 ? 22.994 3.030 24.489 1.00 95.88 540 GLY A CA 1
ATOM 4254 C C . GLY A 1 540 ? 21.478 2.836 24.629 1.00 95.88 540 GLY A C 1
ATOM 4255 O O . GLY A 1 540 ? 20.857 3.435 25.506 1.00 95.88 540 GLY A O 1
ATOM 4256 N N . ASP A 1 541 ? 20.888 1.956 23.815 1.00 96.19 541 ASP A N 1
ATOM 4257 C CA . ASP A 1 541 ? 19.474 1.576 23.893 1.00 96.19 541 ASP A CA 1
ATOM 4258 C C . ASP A 1 541 ? 19.159 0.869 25.227 1.00 96.19 541 ASP A C 1
ATOM 4260 O O . ASP A 1 541 ? 18.151 1.186 25.864 1.00 96.19 541 ASP A O 1
ATOM 4264 N N . LEU A 1 542 ? 20.054 0.001 25.722 1.00 96.56 542 LEU A N 1
ATOM 4265 C CA . LEU A 1 542 ? 19.941 -0.606 27.054 1.00 96.56 542 LEU A CA 1
ATOM 4266 C C . LEU A 1 542 ? 19.912 0.477 28.143 1.00 96.56 542 LEU A C 1
ATOM 4268 O O . LEU A 1 542 ? 19.008 0.498 28.973 1.00 96.56 542 LEU A O 1
ATOM 4272 N N . PHE A 1 543 ? 20.845 1.429 28.123 1.00 96.19 543 PHE A N 1
ATOM 4273 C CA . PHE A 1 543 ? 20.865 2.512 29.107 1.00 96.19 543 PHE A CA 1
ATOM 4274 C C . PHE A 1 543 ? 19.669 3.467 29.005 1.00 96.19 543 PHE A C 1
ATOM 4276 O O . PHE A 1 543 ? 19.310 4.085 30.005 1.00 96.19 543 PHE A O 1
ATOM 4283 N N . ASN A 1 544 ? 19.042 3.603 27.834 1.00 94.62 544 ASN A N 1
ATOM 4284 C CA . ASN A 1 544 ? 17.781 4.336 27.699 1.00 94.62 544 ASN A CA 1
ATOM 4285 C C . ASN A 1 544 ? 16.631 3.573 28.382 1.00 94.62 544 ASN A C 1
ATOM 4287 O O . ASN A 1 544 ? 15.869 4.174 29.135 1.00 94.62 544 ASN A O 1
ATOM 4291 N N . LEU A 1 545 ? 16.556 2.247 28.213 1.00 93.94 545 LEU A N 1
ATOM 4292 C CA . LEU A 1 545 ? 15.551 1.398 28.869 1.00 93.94 545 LEU A CA 1
ATOM 4293 C C . LEU A 1 545 ? 15.619 1.468 30.407 1.00 93.94 545 LEU A C 1
ATOM 4295 O O . LEU A 1 545 ? 14.586 1.459 31.073 1.00 93.94 545 LEU A O 1
ATOM 4299 N N . TYR A 1 546 ? 16.824 1.567 30.976 1.00 94.62 546 TYR A N 1
ATOM 4300 C CA . TYR A 1 546 ? 17.028 1.671 32.427 1.00 94.62 546 TYR A CA 1
ATOM 4301 C C . TYR A 1 546 ? 16.855 3.094 32.989 1.00 94.62 546 TYR A C 1
ATOM 4303 O O . TYR A 1 546 ? 16.879 3.256 34.207 1.00 94.62 546 TYR A O 1
ATOM 4311 N N . HIS A 1 547 ? 16.661 4.128 32.162 1.00 92.19 547 HIS A N 1
ATOM 4312 C CA . HIS A 1 547 ? 16.682 5.534 32.600 1.00 92.19 547 HIS A CA 1
ATOM 4313 C C . HIS A 1 547 ? 15.665 5.856 33.718 1.00 92.19 547 HIS A C 1
ATOM 4315 O O . HIS A 1 547 ? 15.987 6.584 34.657 1.00 92.19 547 HIS A O 1
ATOM 4321 N N . TRP A 1 548 ? 14.470 5.256 33.669 1.00 85.31 548 TRP A N 1
ATOM 4322 C CA . TRP A 1 548 ? 13.405 5.426 34.675 1.00 85.31 548 TRP A CA 1
ATOM 4323 C C . TRP A 1 548 ? 13.242 4.239 35.638 1.00 85.31 548 TRP A C 1
ATOM 4325 O O . TRP A 1 548 ? 12.250 4.174 36.362 1.00 85.31 548 TRP A O 1
ATOM 4335 N N . VAL A 1 549 ? 14.188 3.293 35.656 1.00 86.88 549 VAL A N 1
ATOM 4336 C CA . VAL A 1 549 ? 14.136 2.098 36.516 1.00 86.88 549 VAL A CA 1
ATOM 4337 C C . VAL A 1 549 ? 15.309 2.127 37.502 1.00 86.88 549 VAL A C 1
ATOM 4339 O O . VAL A 1 549 ? 16.323 1.468 37.252 1.00 86.88 549 VAL A O 1
ATOM 4342 N N . PRO A 1 550 ? 15.213 2.908 38.598 1.00 82.88 550 PRO A N 1
ATOM 4343 C CA . PRO A 1 550 ? 16.278 2.998 39.586 1.00 82.88 550 PRO A CA 1
ATOM 4344 C C . PRO A 1 550 ? 16.553 1.649 40.250 1.00 82.88 550 PRO A C 1
ATOM 4346 O O . PRO A 1 550 ? 15.644 0.849 40.492 1.00 82.88 550 PRO A O 1
ATOM 4349 N N . ARG A 1 551 ? 17.829 1.395 40.558 1.00 80.50 551 ARG A N 1
ATOM 4350 C CA . ARG A 1 551 ? 18.257 0.194 41.285 1.00 80.50 551 ARG A CA 1
ATOM 4351 C C . ARG A 1 551 ? 17.609 0.142 42.673 1.00 80.50 551 ARG A C 1
ATOM 4353 O O . ARG A 1 551 ? 17.365 1.166 43.309 1.00 80.50 551 ARG A O 1
ATOM 4360 N N . LEU A 1 552 ? 17.332 -1.072 43.151 1.00 80.25 552 LEU A N 1
ATOM 4361 C CA . LEU A 1 552 ? 16.638 -1.297 44.420 1.00 80.25 552 LEU A CA 1
ATOM 4362 C C . LEU A 1 552 ? 17.405 -0.649 45.588 1.00 80.25 552 LEU A C 1
ATOM 4364 O O . LEU A 1 552 ? 18.507 -1.076 45.918 1.00 80.25 552 LEU A O 1
ATOM 4368 N N . GLY A 1 553 ? 16.798 0.362 46.216 1.00 84.12 553 GLY A N 1
ATOM 4369 C CA . GLY A 1 553 ? 17.385 1.108 47.335 1.00 84.12 553 GLY A CA 1
ATOM 4370 C C . GLY A 1 553 ? 18.246 2.318 46.948 1.00 84.12 553 GLY A C 1
ATOM 4371 O O . GLY A 1 553 ? 18.702 3.024 47.844 1.00 84.12 553 GLY A O 1
ATOM 4372 N N . GLU A 1 554 ? 18.447 2.601 45.658 1.00 88.69 554 GLU A N 1
ATOM 4373 C CA . GLU A 1 554 ? 19.175 3.790 45.192 1.00 88.69 554 GLU A CA 1
ATOM 4374 C C . GLU A 1 554 ? 18.226 4.964 44.904 1.00 88.69 554 GLU A C 1
ATOM 4376 O O . GLU A 1 554 ? 17.059 4.788 44.547 1.00 88.69 554 GLU A O 1
ATOM 4381 N N . SER A 1 555 ? 18.727 6.194 45.055 1.00 92.12 555 SER A N 1
ATOM 4382 C CA . SER A 1 555 ? 17.988 7.383 44.621 1.00 92.12 555 SER A CA 1
ATOM 4383 C C . SER A 1 555 ? 18.034 7.514 43.096 1.00 92.12 555 SER A C 1
ATOM 4385 O O . SER A 1 555 ? 19.002 7.098 42.460 1.00 92.12 555 SER A O 1
ATOM 4387 N N . GLN A 1 556 ? 17.026 8.160 42.498 1.00 91.19 556 GLN A N 1
ATOM 4388 C CA . GLN A 1 556 ? 17.016 8.421 41.051 1.00 91.19 556 GLN A CA 1
ATOM 4389 C C . GLN A 1 556 ? 18.264 9.200 40.593 1.00 91.19 556 GLN A C 1
ATOM 4391 O O . GLN A 1 556 ? 18.742 8.975 39.489 1.00 91.19 556 GLN A O 1
ATOM 4396 N N . VAL A 1 557 ? 18.813 10.083 41.439 1.00 92.75 557 VAL A N 1
ATOM 4397 C CA . VAL A 1 557 ? 20.046 10.832 41.139 1.00 92.75 557 VAL A CA 1
ATOM 4398 C C . VAL A 1 557 ? 21.250 9.890 41.080 1.00 92.75 557 VAL A C 1
ATOM 4400 O O . VAL A 1 557 ? 21.923 9.849 40.057 1.00 92.75 557 VAL A O 1
ATOM 4403 N N . ALA A 1 558 ? 21.459 9.066 42.112 1.00 91.00 558 ALA A N 1
ATOM 4404 C CA . ALA A 1 558 ? 22.572 8.112 42.158 1.00 91.00 558 ALA A CA 1
ATOM 4405 C C . ALA A 1 558 ? 22.504 7.073 41.019 1.00 91.00 558 ALA A C 1
ATOM 4407 O O . ALA A 1 558 ? 23.526 6.686 40.457 1.00 91.00 558 ALA A O 1
ATOM 4408 N N . HIS A 1 559 ? 21.295 6.657 40.632 1.00 92.62 559 HIS A N 1
ATOM 4409 C CA . HIS A 1 559 ? 21.085 5.760 39.494 1.00 92.62 559 HIS A CA 1
ATOM 4410 C C . HIS A 1 559 ? 21.425 6.414 38.144 1.00 92.62 559 HIS A C 1
ATOM 4412 O O . HIS A 1 559 ? 21.997 5.762 37.271 1.00 92.62 559 HIS A O 1
ATOM 4418 N N . LEU A 1 560 ? 21.106 7.700 37.965 1.00 92.69 560 LEU A N 1
ATOM 4419 C CA . LEU A 1 560 ? 21.489 8.451 36.765 1.00 92.69 560 LEU A CA 1
ATOM 4420 C C . LEU A 1 560 ? 23.005 8.694 36.712 1.00 92.69 560 LEU A C 1
ATOM 4422 O O . LEU A 1 560 ? 23.607 8.458 35.669 1.00 92.69 560 LEU A O 1
ATOM 4426 N N . GLU A 1 561 ? 23.636 9.045 37.836 1.00 93.19 561 GLU A N 1
ATOM 4427 C CA . GLU A 1 561 ? 25.101 9.133 37.956 1.00 93.19 561 GLU A CA 1
ATOM 4428 C C . GLU A 1 561 ? 25.779 7.795 37.609 1.00 93.19 561 GLU A C 1
ATOM 4430 O O . GLU A 1 561 ? 26.780 7.768 36.890 1.00 93.19 561 GLU A O 1
ATOM 4435 N N . TYR A 1 562 ? 25.205 6.668 38.050 1.00 93.69 562 TYR A N 1
ATOM 4436 C CA . TYR A 1 562 ? 25.680 5.332 37.688 1.00 93.69 562 TYR A CA 1
ATOM 4437 C C . TYR A 1 562 ? 25.530 5.039 36.184 1.00 93.69 562 TYR A C 1
ATOM 4439 O O . TYR A 1 562 ? 26.451 4.497 35.570 1.00 93.69 562 TYR A O 1
ATOM 4447 N N . LEU A 1 563 ? 24.398 5.407 35.572 1.00 93.81 563 LEU A N 1
ATOM 4448 C CA . LEU A 1 563 ? 24.179 5.264 34.127 1.00 93.81 563 LEU A CA 1
ATOM 4449 C C . LEU A 1 563 ? 25.160 6.112 33.308 1.00 93.81 563 LEU A C 1
ATOM 4451 O O . LEU A 1 563 ? 25.682 5.622 32.307 1.00 93.81 563 LEU A O 1
ATOM 4455 N N . ASP A 1 564 ? 25.440 7.345 33.727 1.00 93.94 564 ASP A N 1
ATOM 4456 C CA . ASP A 1 564 ? 26.402 8.222 33.055 1.00 93.94 564 ASP A CA 1
ATOM 4457 C C . ASP A 1 564 ? 27.844 7.717 33.220 1.00 93.94 564 ASP A C 1
ATOM 4459 O O . ASP A 1 564 ? 28.610 7.717 32.253 1.00 93.94 564 ASP A O 1
ATOM 4463 N N . HIS A 1 565 ? 28.203 7.181 34.393 1.00 93.19 565 HIS A N 1
ATOM 4464 C CA . HIS A 1 565 ? 29.492 6.513 34.591 1.00 93.19 565 HIS A CA 1
ATOM 4465 C C . HIS A 1 565 ? 29.630 5.269 33.698 1.00 93.19 565 HIS A C 1
ATOM 4467 O O . HIS A 1 565 ? 30.618 5.132 32.979 1.00 93.19 565 HIS A O 1
ATOM 4473 N N . ALA A 1 566 ? 28.611 4.403 33.656 1.00 93.94 566 ALA A N 1
ATOM 4474 C CA . ALA A 1 566 ? 28.600 3.213 32.806 1.00 93.94 566 ALA A CA 1
ATOM 4475 C C . ALA A 1 566 ? 28.628 3.552 31.300 1.00 93.94 566 ALA A C 1
ATOM 4477 O O . ALA A 1 566 ? 29.277 2.846 30.525 1.00 93.94 566 ALA A O 1
ATOM 4478 N N . ARG A 1 567 ? 27.994 4.659 30.877 1.00 94.88 567 ARG A N 1
ATOM 4479 C CA . ARG A 1 567 ? 28.147 5.228 29.524 1.00 94.88 567 ARG A CA 1
ATOM 4480 C C . ARG A 1 567 ? 29.589 5.655 29.266 1.00 94.88 567 ARG A C 1
ATOM 4482 O O . ARG A 1 567 ? 30.145 5.262 28.247 1.00 94.88 567 ARG A O 1
ATOM 4489 N N . GLY A 1 568 ? 30.212 6.392 30.185 1.00 91.88 568 GLY A N 1
ATOM 4490 C CA . GLY A 1 568 ? 31.623 6.781 30.078 1.00 91.88 568 GLY A CA 1
ATOM 4491 C C . GLY A 1 568 ? 32.575 5.582 29.967 1.00 91.88 568 GLY A C 1
ATOM 4492 O O . GLY A 1 568 ? 33.516 5.614 29.176 1.00 91.88 568 GLY A O 1
ATOM 4493 N N . THR A 1 569 ? 32.305 4.497 30.695 1.00 91.06 569 THR A N 1
ATOM 4494 C CA . THR A 1 569 ? 33.135 3.282 30.670 1.00 91.06 569 THR A CA 1
ATOM 4495 C C . THR A 1 569 ? 32.912 2.390 29.450 1.00 91.06 569 THR A C 1
ATOM 4497 O O . THR A 1 569 ? 33.857 1.745 29.031 1.00 91.06 569 THR A O 1
ATOM 4500 N N . LEU A 1 570 ? 31.716 2.322 28.857 1.00 92.50 570 LEU A N 1
ATOM 4501 C CA . LEU A 1 570 ? 31.477 1.436 27.700 1.00 92.50 570 LEU A CA 1
ATOM 4502 C C . LEU A 1 570 ? 31.457 2.153 26.342 1.00 92.50 570 LEU A C 1
ATOM 4504 O O . LEU A 1 570 ? 31.531 1.489 25.310 1.00 92.50 570 LEU A O 1
ATOM 4508 N N . LEU A 1 571 ? 31.315 3.484 26.324 1.00 92.94 571 LEU A N 1
ATOM 4509 C CA . LEU A 1 571 ? 31.059 4.278 25.113 1.00 92.94 571 LEU A CA 1
ATOM 4510 C C . LEU A 1 571 ? 31.987 5.499 24.957 1.00 92.94 571 LEU A C 1
ATOM 4512 O O . LEU A 1 571 ? 31.699 6.364 24.132 1.00 92.94 571 LEU A O 1
ATOM 4516 N N . SER A 1 572 ? 33.075 5.604 25.728 1.00 91.38 572 SER A N 1
ATOM 4517 C CA . SER A 1 572 ? 34.083 6.657 25.516 1.00 91.38 572 SER A CA 1
ATOM 4518 C C . SER A 1 572 ? 34.930 6.408 24.265 1.00 91.38 572 SER A C 1
ATOM 4520 O O . SER A 1 572 ? 35.080 5.274 23.815 1.00 91.38 572 SER A O 1
ATOM 4522 N N . ASP A 1 573 ? 35.554 7.464 23.736 1.00 89.50 573 ASP A N 1
ATOM 4523 C CA . ASP A 1 573 ? 36.433 7.378 22.559 1.00 89.50 573 ASP A CA 1
ATOM 4524 C C . ASP A 1 573 ? 37.637 6.439 22.774 1.00 89.50 573 ASP A C 1
ATOM 4526 O O . ASP A 1 573 ? 38.094 5.780 21.839 1.00 89.50 573 ASP A O 1
ATOM 4530 N N . ALA A 1 574 ? 38.133 6.335 24.013 1.00 87.44 574 ALA A N 1
ATOM 4531 C CA . ALA A 1 574 ? 39.208 5.412 24.378 1.00 87.44 574 ALA A CA 1
ATOM 4532 C C . ALA A 1 574 ? 38.763 3.943 24.280 1.00 87.44 574 ALA A C 1
ATOM 4534 O O . ALA A 1 574 ? 39.496 3.104 23.765 1.00 87.44 574 ALA A O 1
ATOM 4535 N N . GLU A 1 575 ? 37.542 3.641 24.715 1.00 86.81 575 GLU A N 1
ATOM 4536 C CA . GLU A 1 575 ? 36.968 2.292 24.668 1.00 86.81 575 GLU A CA 1
ATOM 4537 C C . GLU A 1 575 ? 36.459 1.943 23.265 1.00 86.81 575 GLU A C 1
ATOM 4539 O O . GLU A 1 575 ? 36.581 0.801 22.825 1.00 86.81 575 GLU A O 1
ATOM 4544 N N . ALA A 1 576 ? 36.021 2.940 22.490 1.00 88.44 576 ALA A N 1
ATOM 4545 C CA . ALA A 1 576 ? 35.826 2.805 21.052 1.00 88.44 576 ALA A CA 1
ATOM 4546 C C . ALA A 1 576 ? 37.130 2.389 20.350 1.00 88.44 576 ALA A C 1
ATOM 4548 O O . ALA A 1 576 ? 37.130 1.438 19.568 1.00 88.44 576 ALA A O 1
ATOM 4549 N N . ALA A 1 577 ? 38.255 3.046 20.656 1.00 89.50 577 ALA A N 1
ATOM 4550 C CA . ALA A 1 577 ? 39.562 2.673 20.117 1.00 89.50 577 ALA A CA 1
ATOM 4551 C C . ALA A 1 577 ? 39.982 1.253 20.549 1.00 89.50 577 ALA A C 1
ATOM 4553 O O . ALA A 1 577 ? 40.375 0.455 19.697 1.00 89.50 577 ALA A O 1
ATOM 4554 N N . SER A 1 578 ? 39.828 0.903 21.831 1.00 88.88 578 SER A N 1
ATOM 4555 C CA . SER A 1 578 ? 40.109 -0.445 22.353 1.00 88.88 578 SER A CA 1
ATOM 4556 C C . SER A 1 578 ? 39.262 -1.528 21.676 1.00 88.88 578 SER A C 1
ATOM 4558 O O . SER A 1 578 ? 39.797 -2.552 21.251 1.00 88.88 578 SER A O 1
ATOM 4560 N N . PHE A 1 579 ? 37.961 -1.288 21.487 1.00 93.00 579 PHE A N 1
ATOM 4561 C CA . PHE A 1 579 ? 37.050 -2.216 20.812 1.00 93.00 579 PHE A CA 1
ATOM 4562 C C . PHE A 1 579 ? 37.457 -2.473 19.354 1.00 93.00 579 PHE A C 1
ATOM 4564 O O . PHE A 1 579 ? 37.366 -3.601 18.862 1.00 93.00 579 PHE A O 1
ATOM 4571 N N . LEU A 1 580 ? 37.911 -1.438 18.638 1.00 93.00 580 LEU A N 1
ATOM 4572 C CA . LEU A 1 580 ? 38.361 -1.576 17.249 1.00 93.00 580 LEU A CA 1
ATOM 4573 C C . LEU A 1 580 ? 39.607 -2.473 17.132 1.00 93.00 580 LEU A C 1
ATOM 4575 O O . LEU A 1 580 ? 39.734 -3.171 16.125 1.00 93.00 580 LEU A O 1
ATOM 4579 N N . LEU A 1 581 ? 40.464 -2.506 18.162 1.00 93.81 581 LEU A N 1
ATOM 4580 C CA . LEU A 1 581 ? 41.683 -3.325 18.230 1.00 93.81 581 LEU A CA 1
ATOM 4581 C C . LEU A 1 581 ? 41.448 -4.801 18.597 1.00 93.81 581 LEU A C 1
ATOM 4583 O O . LEU A 1 581 ? 42.344 -5.615 18.385 1.00 93.81 581 LEU A O 1
ATOM 4587 N N . LEU A 1 582 ? 40.270 -5.165 19.118 1.00 92.25 582 LEU A N 1
ATOM 4588 C CA . LEU A 1 582 ? 39.920 -6.563 19.404 1.00 92.25 582 LEU A CA 1
ATOM 4589 C C . LEU A 1 582 ? 40.015 -7.439 18.139 1.00 92.25 582 LEU A C 1
ATOM 4591 O O . LEU A 1 582 ? 39.848 -6.965 17.014 1.00 92.25 582 LEU A O 1
ATOM 4595 N N . ASP A 1 583 ? 40.217 -8.747 18.294 1.00 93.31 583 ASP A N 1
ATOM 4596 C CA . ASP A 1 583 ? 40.060 -9.672 17.170 1.00 93.31 583 ASP A CA 1
ATOM 4597 C C . ASP A 1 583 ? 38.579 -9.807 16.744 1.00 93.31 583 ASP A C 1
ATOM 4599 O O . ASP A 1 583 ? 37.650 -9.369 17.433 1.00 93.31 583 ASP A O 1
ATOM 4603 N N . ALA A 1 584 ? 38.338 -10.399 15.570 1.00 89.94 584 ALA A N 1
ATOM 4604 C CA . ALA A 1 584 ? 36.985 -10.527 15.030 1.00 89.94 584 ALA A CA 1
ATOM 4605 C C . ALA A 1 584 ? 36.064 -11.400 15.904 1.00 89.94 584 ALA A C 1
ATOM 4607 O O . ALA A 1 584 ? 34.880 -11.090 16.027 1.00 89.94 584 ALA A O 1
ATOM 4608 N N . ALA A 1 585 ? 36.589 -12.449 16.547 1.00 90.25 585 ALA A N 1
ATOM 4609 C CA . ALA A 1 585 ? 35.792 -13.322 17.403 1.00 90.25 585 ALA A CA 1
ATOM 4610 C C . ALA A 1 585 ? 35.359 -12.592 18.685 1.00 90.25 585 ALA A C 1
ATOM 4612 O O . ALA A 1 585 ? 34.183 -12.653 19.049 1.00 90.25 585 ALA A O 1
ATOM 4613 N N . LYS A 1 586 ? 36.260 -11.824 19.312 1.00 92.81 586 LYS A N 1
ATOM 4614 C CA . LYS A 1 586 ? 35.946 -10.983 20.480 1.00 92.81 586 LYS A CA 1
ATOM 4615 C C . LYS A 1 586 ? 34.952 -9.873 20.147 1.00 92.81 586 LYS A C 1
ATOM 4617 O O . LYS A 1 586 ? 33.970 -9.718 20.873 1.00 92.81 586 LYS A O 1
ATOM 4622 N N . ARG A 1 587 ? 35.104 -9.170 19.013 1.00 94.75 587 ARG A N 1
ATOM 4623 C CA . ARG A 1 587 ? 34.097 -8.184 18.559 1.00 94.75 587 ARG A CA 1
ATOM 4624 C C . ARG A 1 587 ? 32.717 -8.816 18.361 1.00 94.75 587 ARG A C 1
ATOM 4626 O O . ARG A 1 587 ? 31.721 -8.239 18.797 1.00 94.75 587 ARG A O 1
ATOM 4633 N N . HIS A 1 588 ? 32.639 -9.999 17.747 1.00 90.44 588 HIS A N 1
ATOM 4634 C CA . HIS A 1 588 ? 31.367 -10.707 17.570 1.00 90.44 588 HIS A CA 1
ATOM 4635 C C . HIS A 1 588 ? 30.760 -11.163 18.901 1.00 90.44 588 HIS A C 1
ATOM 4637 O O . HIS A 1 588 ? 29.561 -10.975 19.103 1.00 90.44 588 HIS A O 1
ATOM 4643 N N . ALA A 1 589 ? 31.568 -11.687 19.828 1.00 92.50 589 ALA A N 1
ATOM 4644 C CA . ALA A 1 589 ? 31.116 -12.047 21.170 1.00 92.50 589 ALA A CA 1
ATOM 4645 C C . ALA A 1 589 ? 30.557 -10.828 21.928 1.00 92.50 589 ALA A C 1
ATOM 4647 O O . ALA A 1 589 ? 29.469 -10.908 22.499 1.00 92.50 589 ALA A O 1
ATOM 4648 N N . ALA A 1 590 ? 31.237 -9.679 21.860 1.00 95.25 590 ALA A N 1
ATOM 4649 C CA . ALA A 1 590 ? 30.789 -8.438 22.488 1.00 95.25 590 ALA A CA 1
ATOM 4650 C C . ALA A 1 590 ? 29.472 -7.909 21.891 1.00 95.25 590 ALA A C 1
ATOM 4652 O O . ALA A 1 590 ? 28.548 -7.564 22.631 1.00 95.25 590 ALA A O 1
ATOM 4653 N N . VAL A 1 591 ? 29.340 -7.898 20.558 1.00 94.69 591 VAL A N 1
ATOM 4654 C CA . VAL A 1 591 ? 28.090 -7.521 19.868 1.00 94.69 591 VAL A CA 1
ATOM 4655 C C . VAL A 1 591 ? 26.944 -8.472 20.225 1.00 94.69 591 VAL A C 1
ATOM 4657 O O . VAL A 1 591 ? 25.829 -8.014 20.492 1.00 94.69 591 VAL A O 1
ATOM 4660 N N . ALA A 1 592 ? 27.200 -9.782 20.243 1.00 92.50 592 ALA A N 1
ATOM 4661 C CA . ALA A 1 592 ? 26.202 -10.792 20.580 1.00 92.50 592 ALA A CA 1
ATOM 4662 C C . ALA A 1 592 ? 25.721 -10.649 22.032 1.00 92.50 592 ALA A C 1
ATOM 4664 O O . ALA A 1 592 ? 24.513 -10.666 22.272 1.00 92.50 592 ALA A O 1
ATOM 4665 N N . LEU A 1 593 ? 26.638 -10.429 22.981 1.00 95.81 593 LEU A N 1
ATOM 4666 C CA . LEU A 1 593 ? 26.315 -10.219 24.391 1.00 95.81 593 LEU A CA 1
ATOM 4667 C C . LEU A 1 593 ? 25.496 -8.939 24.605 1.00 95.81 593 LEU A C 1
ATOM 4669 O O . LEU A 1 593 ? 24.435 -8.992 25.227 1.00 95.81 593 LEU A O 1
ATOM 4673 N N . ALA A 1 594 ? 25.932 -7.808 24.037 1.00 96.38 594 ALA A N 1
ATOM 4674 C CA . ALA A 1 594 ? 25.221 -6.532 24.142 1.00 96.38 594 ALA A CA 1
ATOM 4675 C C . ALA A 1 594 ? 23.791 -6.616 23.593 1.00 96.38 594 ALA A C 1
ATOM 4677 O O . ALA A 1 594 ? 22.847 -6.140 24.227 1.00 96.38 594 ALA A O 1
ATOM 4678 N N . ARG A 1 595 ? 23.607 -7.276 22.443 1.00 95.06 595 ARG A N 1
ATOM 4679 C CA . ARG A 1 595 ? 22.275 -7.504 21.870 1.00 95.06 595 ARG A CA 1
ATOM 4680 C C . ARG A 1 595 ? 21.451 -8.469 22.710 1.00 95.06 595 ARG A C 1
ATOM 4682 O O . ARG A 1 595 ? 20.292 -8.169 22.971 1.00 95.06 595 ARG A O 1
ATOM 4689 N N . GLY A 1 596 ? 22.029 -9.583 23.160 1.00 95.19 596 GLY A N 1
ATOM 4690 C CA . GLY A 1 596 ? 21.354 -10.551 24.026 1.00 95.19 596 GLY A CA 1
ATOM 4691 C C . GLY A 1 596 ? 20.800 -9.892 25.290 1.00 95.19 596 GLY A C 1
ATOM 4692 O O . GLY A 1 596 ? 19.601 -9.968 25.544 1.00 95.19 596 GLY A O 1
ATOM 4693 N N . ARG A 1 597 ? 21.635 -9.131 26.011 1.00 96.75 597 ARG A N 1
ATOM 4694 C CA . ARG A 1 597 ? 21.217 -8.395 27.215 1.00 96.75 597 ARG A CA 1
ATOM 4695 C C . ARG A 1 597 ? 20.165 -7.323 26.940 1.00 96.75 597 ARG A C 1
ATOM 4697 O O . ARG A 1 597 ? 19.234 -7.187 27.731 1.00 96.75 597 ARG A O 1
ATOM 4704 N N . LEU A 1 598 ? 20.251 -6.619 25.810 1.00 96.38 598 LEU A N 1
ATOM 4705 C CA . LEU A 1 598 ? 19.209 -5.685 25.380 1.00 96.38 598 LEU A CA 1
ATOM 4706 C C . LEU A 1 598 ? 17.867 -6.392 25.118 1.00 96.38 598 LEU A C 1
ATOM 4708 O O . LEU A 1 598 ? 16.836 -5.937 25.614 1.00 96.38 598 LEU A O 1
ATOM 4712 N N . PHE A 1 599 ? 17.863 -7.507 24.381 1.00 93.88 599 PHE A N 1
ATOM 4713 C CA . PHE A 1 599 ? 16.646 -8.279 24.110 1.00 93.88 599 PHE A CA 1
ATOM 4714 C C . PHE A 1 599 ? 16.044 -8.884 25.383 1.00 93.88 599 PHE A C 1
ATOM 4716 O O . PHE A 1 599 ? 14.830 -8.789 25.571 1.00 93.88 599 PHE A O 1
ATOM 4723 N N . ASP A 1 600 ? 16.868 -9.445 26.271 1.00 94.31 600 ASP A N 1
ATOM 4724 C CA . ASP A 1 600 ? 16.434 -9.986 27.564 1.00 94.31 600 ASP A CA 1
ATOM 4725 C C . ASP A 1 600 ? 15.798 -8.894 28.435 1.00 94.31 600 ASP A C 1
ATOM 4727 O O . ASP A 1 600 ? 14.709 -9.093 28.980 1.00 94.31 600 ASP A O 1
ATOM 4731 N N . ALA A 1 601 ? 16.424 -7.715 28.523 1.00 94.50 601 ALA A N 1
ATOM 4732 C CA . ALA A 1 601 ? 15.888 -6.583 29.273 1.00 94.50 601 ALA A CA 1
ATOM 4733 C C . ALA A 1 601 ? 14.573 -6.066 28.663 1.00 94.50 601 ALA A C 1
ATOM 4735 O O . ALA A 1 601 ? 13.594 -5.890 29.389 1.00 94.50 601 ALA A O 1
ATOM 4736 N N . CYS A 1 602 ? 14.492 -5.909 27.336 1.00 93.44 602 CYS A N 1
ATOM 4737 C CA . CYS A 1 602 ? 13.254 -5.505 26.658 1.00 93.44 602 CYS A CA 1
ATOM 4738 C C . CYS A 1 602 ? 12.124 -6.519 26.871 1.00 93.44 602 CYS A C 1
ATOM 4740 O O . CYS A 1 602 ? 11.008 -6.135 27.210 1.00 93.44 602 CYS A O 1
ATOM 4742 N N . LYS A 1 603 ? 12.408 -7.819 26.732 1.00 92.12 603 LYS A N 1
ATOM 4743 C CA . LYS A 1 603 ? 11.439 -8.901 26.958 1.00 92.12 603 LYS A CA 1
ATOM 4744 C C . LYS A 1 603 ? 10.948 -8.924 28.406 1.00 92.12 603 LYS A C 1
ATOM 4746 O O . LYS A 1 603 ? 9.754 -9.089 28.643 1.00 92.12 603 LYS A O 1
ATOM 4751 N N . THR A 1 604 ? 11.855 -8.729 29.362 1.00 91.31 604 THR A N 1
ATOM 4752 C CA . THR A 1 604 ? 11.533 -8.637 30.793 1.00 91.31 604 THR A CA 1
ATOM 4753 C C . THR A 1 604 ? 10.644 -7.423 31.073 1.00 91.31 604 THR A C 1
ATOM 4755 O O . THR A 1 604 ? 9.608 -7.566 31.722 1.00 91.31 604 THR A O 1
ATOM 4758 N N . ARG A 1 605 ? 10.975 -6.259 30.493 1.00 89.81 605 ARG A N 1
ATOM 4759 C CA . ARG A 1 605 ? 10.176 -5.029 30.593 1.00 89.81 605 ARG A CA 1
ATOM 4760 C C . ARG A 1 605 ? 8.776 -5.186 30.003 1.00 89.81 605 ARG A C 1
ATOM 4762 O O . ARG A 1 605 ? 7.815 -4.788 30.648 1.00 89.81 605 ARG A O 1
ATOM 4769 N N . MET A 1 606 ? 8.656 -5.775 28.811 1.00 87.38 606 MET A N 1
ATOM 4770 C CA . MET A 1 606 ? 7.374 -6.019 28.128 1.00 87.38 606 MET A CA 1
ATOM 4771 C C . MET A 1 606 ? 6.463 -7.009 28.868 1.00 87.38 606 MET A C 1
ATOM 4773 O O . MET A 1 606 ? 5.266 -7.052 28.597 1.00 87.38 606 MET A O 1
ATOM 4777 N N . ALA A 1 607 ? 7.024 -7.813 29.772 1.00 88.50 607 ALA A N 1
ATOM 4778 C CA . ALA A 1 607 ? 6.289 -8.704 30.663 1.00 88.50 607 ALA A CA 1
ATOM 4779 C C . ALA A 1 607 ? 6.019 -8.079 32.051 1.00 88.50 607 ALA A C 1
ATOM 4781 O O . ALA A 1 607 ? 5.636 -8.804 32.965 1.00 88.50 607 ALA A O 1
ATOM 4782 N N . ASP A 1 608 ? 6.269 -6.770 32.213 1.00 85.75 608 ASP A N 1
ATOM 4783 C CA . ASP A 1 608 ? 6.180 -6.000 33.466 1.00 85.75 608 ASP A CA 1
ATOM 4784 C C . ASP A 1 608 ? 6.940 -6.626 34.658 1.00 85.75 608 ASP A C 1
ATOM 4786 O O . ASP A 1 608 ? 6.603 -6.424 35.824 1.00 85.75 608 ASP A O 1
ATOM 4790 N N . ASN A 1 609 ? 8.016 -7.362 34.362 1.00 88.50 609 ASN A N 1
ATOM 4791 C CA . ASN A 1 609 ? 8.900 -7.963 35.358 1.00 88.50 609 ASN A CA 1
ATOM 4792 C C . ASN A 1 609 ? 10.045 -7.017 35.758 1.00 88.50 609 ASN A C 1
ATOM 4794 O O . ASN A 1 609 ? 10.416 -6.097 35.024 1.00 88.50 609 ASN A O 1
ATOM 4798 N N . VAL A 1 610 ? 10.652 -7.289 36.918 1.00 88.38 610 VAL A N 1
ATOM 4799 C CA . VAL A 1 610 ? 11.851 -6.584 37.398 1.00 88.38 610 VAL A CA 1
ATOM 4800 C C . VAL A 1 610 ? 13.011 -6.817 36.427 1.00 88.38 610 VAL A C 1
ATOM 4802 O O . VAL A 1 610 ? 13.355 -7.962 36.136 1.00 88.38 610 VAL A O 1
ATOM 4805 N N . LEU A 1 611 ? 13.614 -5.732 35.933 1.00 90.88 611 LEU A N 1
ATOM 4806 C CA . LEU A 1 611 ? 14.758 -5.795 35.023 1.00 90.88 611 LEU A CA 1
ATOM 4807 C C . LEU A 1 611 ? 15.968 -6.509 35.661 1.00 90.88 611 LEU A C 1
ATOM 4809 O O . LEU A 1 611 ? 16.177 -6.384 36.871 1.00 90.88 611 LEU A O 1
ATOM 4813 N N . PRO A 1 612 ? 16.815 -7.200 34.869 1.00 89.50 612 PRO A N 1
ATOM 4814 C CA . PRO A 1 612 ? 18.056 -7.780 35.379 1.00 89.50 612 PRO A CA 1
ATOM 4815 C C . PRO A 1 612 ? 18.973 -6.727 36.022 1.00 89.50 612 PRO A C 1
ATOM 4817 O O . PRO A 1 612 ? 18.934 -5.547 35.663 1.00 89.50 612 PRO A O 1
ATOM 4820 N N . GLY A 1 613 ? 19.836 -7.150 36.948 1.00 91.12 613 GLY A N 1
ATOM 4821 C CA . GLY A 1 613 ? 20.764 -6.254 37.642 1.00 91.12 613 GLY A CA 1
ATOM 4822 C C . GLY A 1 613 ? 21.705 -5.532 36.673 1.00 91.12 613 GLY A C 1
ATOM 4823 O O . GLY A 1 613 ? 22.569 -6.158 36.062 1.00 91.12 613 GLY A O 1
ATOM 4824 N N . LEU A 1 614 ? 21.556 -4.207 36.554 1.00 92.75 614 LEU A N 1
ATOM 4825 C CA . LEU A 1 614 ? 22.329 -3.395 35.608 1.00 92.75 614 LEU A CA 1
ATOM 4826 C C . LEU A 1 614 ? 23.844 -3.528 35.825 1.00 92.75 614 LEU A C 1
ATOM 4828 O O . LEU A 1 614 ? 24.589 -3.617 34.855 1.00 92.75 614 LEU A O 1
ATOM 4832 N N . SER A 1 615 ? 24.294 -3.607 37.080 1.00 91.94 615 SER A N 1
ATOM 4833 C CA . SER A 1 615 ? 25.709 -3.788 37.420 1.00 91.94 615 SER A CA 1
ATOM 4834 C C . SER A 1 615 ? 26.286 -5.112 36.921 1.00 91.94 615 SER A C 1
ATOM 4836 O O . SER A 1 615 ? 27.425 -5.137 36.464 1.00 91.94 615 SER A O 1
ATOM 4838 N N . THR A 1 616 ? 25.501 -6.193 36.933 1.00 93.88 616 THR A N 1
ATOM 4839 C CA . THR A 1 616 ? 25.892 -7.480 36.343 1.00 93.88 616 THR A CA 1
ATOM 4840 C C . THR A 1 616 ? 26.055 -7.355 34.830 1.00 93.88 616 THR A C 1
ATOM 4842 O O . THR A 1 616 ? 27.064 -7.801 34.295 1.00 93.88 616 THR A O 1
ATOM 4845 N N . ILE A 1 617 ? 25.119 -6.686 34.143 1.00 95.06 617 ILE A N 1
ATOM 4846 C CA . ILE A 1 617 ? 25.216 -6.476 32.690 1.00 95.06 617 ILE A CA 1
ATOM 4847 C C . ILE A 1 617 ? 26.431 -5.607 32.336 1.00 95.06 617 ILE A C 1
ATOM 4849 O O . ILE A 1 617 ? 27.199 -5.973 31.452 1.00 95.06 617 ILE A O 1
ATOM 4853 N N . VAL A 1 618 ? 26.636 -4.480 33.026 1.00 95.06 618 VAL A N 1
ATOM 4854 C CA . VAL A 1 618 ? 27.788 -3.591 32.788 1.00 95.06 618 VAL A CA 1
ATOM 4855 C C . VAL A 1 618 ? 29.103 -4.341 33.011 1.00 95.06 618 VAL A C 1
ATOM 4857 O O . VAL A 1 618 ? 29.984 -4.270 32.163 1.00 95.06 618 VAL A O 1
ATOM 4860 N N . HIS A 1 619 ? 29.211 -5.127 34.087 1.00 92.69 619 HIS A N 1
ATOM 4861 C CA . HIS A 1 619 ? 30.381 -5.964 34.358 1.00 92.69 619 HIS A CA 1
ATOM 4862 C C . HIS A 1 619 ? 30.668 -6.960 33.222 1.00 92.69 619 HIS A C 1
ATOM 4864 O O . HIS A 1 619 ? 31.792 -7.030 32.732 1.00 92.69 619 HIS A O 1
ATOM 4870 N N . GLU A 1 620 ? 29.664 -7.726 32.785 1.00 94.81 620 GLU A N 1
ATOM 4871 C CA . GLU A 1 620 ? 29.803 -8.681 31.678 1.00 94.81 620 GLU A CA 1
ATOM 4872 C C . GLU A 1 620 ? 30.224 -8.003 30.363 1.00 94.81 620 GLU A C 1
ATOM 4874 O O . GLU A 1 620 ? 31.060 -8.537 29.633 1.00 94.81 620 GLU A O 1
ATOM 4879 N N . LEU A 1 621 ? 29.680 -6.814 30.081 1.00 95.50 621 LEU A N 1
ATOM 4880 C CA . LEU A 1 621 ? 30.040 -6.023 28.905 1.00 95.50 621 LEU A CA 1
ATOM 4881 C C . LEU A 1 621 ? 31.486 -5.521 28.977 1.00 95.50 621 LEU A C 1
ATOM 4883 O O . LEU A 1 621 ? 32.205 -5.669 27.995 1.00 95.50 621 LEU A O 1
ATOM 4887 N N . CYS A 1 622 ? 31.943 -5.022 30.129 1.00 92.81 622 CYS A N 1
ATOM 4888 C CA . CYS A 1 622 ? 33.347 -4.649 30.319 1.00 92.81 622 CYS A CA 1
ATOM 4889 C C . CYS A 1 622 ? 34.280 -5.858 30.129 1.00 92.81 622 CYS A C 1
ATOM 4891 O O . CYS A 1 622 ? 35.294 -5.758 29.446 1.00 92.81 622 CYS A O 1
ATOM 4893 N N . VAL A 1 623 ? 33.938 -7.024 30.693 1.00 91.31 623 VAL A N 1
ATOM 4894 C CA . VAL A 1 623 ? 34.769 -8.238 30.578 1.00 91.31 623 VAL A CA 1
ATOM 4895 C C . VAL A 1 623 ? 34.948 -8.683 29.123 1.00 91.31 623 VAL A C 1
ATOM 4897 O O . VAL A 1 623 ? 36.040 -9.117 28.767 1.00 91.31 623 VAL A O 1
ATOM 4900 N N . VAL A 1 624 ? 33.923 -8.560 28.270 1.00 92.06 624 VAL A N 1
ATOM 4901 C CA . VAL A 1 624 ? 34.024 -8.965 26.853 1.00 92.06 624 VAL A CA 1
ATOM 4902 C C . VAL A 1 624 ? 34.670 -7.902 25.948 1.00 92.06 624 VAL A C 1
ATOM 4904 O O . VAL A 1 624 ? 35.144 -8.250 24.867 1.00 92.06 624 VAL A O 1
ATOM 4907 N N . THR A 1 625 ? 34.715 -6.625 26.355 1.00 90.62 625 THR A N 1
ATOM 4908 C CA . THR A 1 625 ? 35.402 -5.561 25.593 1.00 90.62 625 THR A CA 1
ATOM 4909 C C . THR A 1 625 ? 36.856 -5.334 25.999 1.00 90.62 625 THR A C 1
ATOM 4911 O O . THR A 1 625 ? 37.603 -4.725 25.233 1.00 90.62 625 THR A O 1
ATOM 4914 N N . LEU A 1 626 ? 37.287 -5.827 27.163 1.00 85.56 626 LEU A N 1
ATOM 4915 C CA . LEU A 1 626 ? 38.665 -5.680 27.628 1.00 85.56 626 LEU A CA 1
ATOM 4916 C C . LEU A 1 626 ? 39.661 -6.451 26.750 1.00 85.56 626 LEU A C 1
ATOM 4918 O O . LEU A 1 626 ? 39.565 -7.662 26.547 1.00 85.56 626 LEU A O 1
ATOM 4922 N N . HIS A 1 627 ? 40.691 -5.744 26.288 1.00 72.50 627 HIS A N 1
ATOM 4923 C CA . HIS A 1 627 ? 41.845 -6.361 25.648 1.00 72.50 627 HIS A CA 1
ATOM 4924 C C . HIS A 1 627 ? 42.746 -7.003 26.718 1.00 72.50 627 HIS A C 1
ATOM 4926 O O . HIS A 1 627 ? 43.135 -6.341 27.678 1.00 72.50 627 HIS A O 1
ATOM 4932 N N . GLU A 1 628 ? 43.161 -8.260 26.522 1.00 66.38 628 GLU A N 1
ATOM 4933 C CA . GLU A 1 628 ? 43.929 -9.084 27.491 1.00 66.38 628 GLU A CA 1
ATOM 4934 C C . GLU A 1 628 ? 45.282 -8.498 27.951 1.00 66.38 628 GLU A C 1
ATOM 4936 O O . GLU A 1 628 ? 45.908 -9.033 28.860 1.00 66.38 628 GLU A O 1
ATOM 4941 N N . ASN A 1 629 ? 45.721 -7.387 27.353 1.00 56.53 629 ASN A N 1
ATOM 4942 C CA . ASN A 1 629 ? 46.987 -6.716 27.650 1.00 56.53 629 ASN A CA 1
ATOM 4943 C C . ASN A 1 629 ? 46.819 -5.481 28.560 1.00 56.53 629 ASN A C 1
ATOM 4945 O O . ASN A 1 629 ? 47.805 -4.805 28.850 1.00 56.53 629 ASN A O 1
ATOM 4949 N N . VAL A 1 630 ? 45.595 -5.158 28.998 1.00 54.34 630 VAL A N 1
ATOM 4950 C CA . VAL A 1 630 ? 45.327 -4.058 29.938 1.00 54.34 630 VAL A CA 1
ATOM 4951 C C . VAL A 1 630 ? 45.268 -4.615 31.370 1.00 54.34 630 VAL A C 1
ATOM 4953 O O . VAL A 1 630 ? 44.437 -5.484 31.641 1.00 54.34 630 VAL A O 1
ATOM 4956 N N . PRO A 1 631 ? 46.105 -4.139 32.315 1.00 50.59 631 PRO A N 1
ATOM 4957 C CA . PRO A 1 631 ? 46.038 -4.577 33.708 1.00 50.59 631 PRO A CA 1
ATOM 4958 C C . PRO A 1 631 ? 44.662 -4.280 34.322 1.00 50.59 631 PRO A C 1
ATOM 4960 O O . PRO A 1 631 ? 44.225 -3.132 34.352 1.00 50.59 631 PRO A O 1
ATOM 4963 N N . GLN A 1 632 ? 43.993 -5.304 34.859 1.00 48.72 632 GLN A N 1
ATOM 4964 C CA . GLN A 1 632 ? 42.607 -5.226 35.362 1.00 48.72 632 GLN A CA 1
ATOM 4965 C C . GLN A 1 632 ? 42.405 -4.307 36.591 1.00 48.72 632 GLN A C 1
ATOM 4967 O O . GLN A 1 632 ? 41.285 -4.142 37.070 1.00 48.72 632 GLN A O 1
ATOM 4972 N N . THR A 1 633 ? 43.471 -3.718 37.135 1.00 43.56 633 THR A N 1
ATOM 4973 C CA . THR A 1 633 ? 43.534 -3.202 38.511 1.00 43.56 633 THR A CA 1
ATOM 4974 C C . THR A 1 633 ? 43.096 -1.748 38.721 1.00 43.56 633 THR A C 1
ATOM 4976 O O . THR A 1 633 ? 43.049 -1.323 39.869 1.00 43.56 633 THR A O 1
ATOM 4979 N N . SER A 1 634 ? 42.763 -0.969 37.682 1.00 48.66 634 SER A N 1
ATOM 4980 C CA . SER A 1 634 ? 42.365 0.449 37.848 1.00 48.66 634 SER A CA 1
ATOM 4981 C C . SER A 1 634 ? 40.869 0.729 37.647 1.00 48.66 634 SER A C 1
ATOM 4983 O O . SER A 1 634 ? 40.289 1.517 38.394 1.00 48.66 634 SER A O 1
ATOM 4985 N N . ALA A 1 635 ? 40.216 0.086 36.675 1.00 47.94 635 ALA A N 1
ATOM 4986 C CA . ALA A 1 635 ? 38.799 0.332 36.388 1.00 47.94 635 ALA A CA 1
ATOM 4987 C C . ALA A 1 635 ? 37.861 -0.298 37.440 1.00 47.94 635 ALA A C 1
ATOM 4989 O O . ALA A 1 635 ? 36.878 0.317 37.853 1.00 47.94 635 ALA A O 1
ATOM 4990 N N . PHE A 1 636 ? 38.180 -1.509 37.912 1.00 44.69 636 PHE A N 1
ATOM 4991 C CA . PHE A 1 636 ? 37.276 -2.333 38.726 1.00 44.69 636 PHE A CA 1
ATOM 4992 C C . PHE A 1 636 ? 37.023 -1.814 40.150 1.00 44.69 636 PHE A C 1
ATOM 4994 O O . PHE A 1 636 ? 35.881 -1.849 40.614 1.00 44.69 636 PHE A O 1
ATOM 5001 N N . ASP A 1 637 ? 38.041 -1.274 40.827 1.00 53.31 637 ASP A N 1
ATOM 5002 C CA . ASP A 1 637 ? 37.908 -0.736 42.195 1.00 53.31 637 ASP A CA 1
ATOM 5003 C C . ASP A 1 637 ? 36.986 0.494 42.275 1.00 53.31 637 ASP A C 1
ATOM 5005 O O . ASP A 1 637 ? 36.484 0.841 43.349 1.00 53.31 637 ASP A O 1
ATOM 5009 N N . THR A 1 638 ? 36.725 1.143 41.136 1.00 52.84 638 THR A N 1
ATOM 5010 C CA . THR A 1 638 ? 35.821 2.296 41.042 1.00 52.84 638 THR A CA 1
ATOM 5011 C C . THR A 1 638 ? 34.350 1.864 41.078 1.00 52.84 638 THR A C 1
ATOM 5013 O O . THR A 1 638 ? 33.540 2.518 41.731 1.00 52.84 638 THR A O 1
ATOM 5016 N N . PHE A 1 639 ? 34.004 0.731 40.453 1.00 44.62 639 PHE A N 1
ATOM 5017 C CA . PHE A 1 639 ? 32.614 0.270 40.299 1.00 44.62 639 PHE A CA 1
ATOM 5018 C C . PHE A 1 639 ? 32.014 -0.402 41.541 1.00 44.62 639 PHE A C 1
ATOM 5020 O O . PHE A 1 639 ? 30.800 -0.357 41.728 1.00 44.62 639 PHE A O 1
ATOM 5027 N N . ASN A 1 640 ? 32.840 -1.023 42.388 1.00 47.56 640 ASN A N 1
ATOM 5028 C CA . ASN A 1 640 ? 32.380 -1.757 43.577 1.00 47.56 640 ASN A CA 1
ATOM 5029 C C . ASN A 1 640 ? 32.449 -0.945 44.882 1.00 47.56 640 ASN A C 1
ATOM 5031 O O . ASN A 1 640 ? 32.144 -1.475 45.953 1.00 47.56 640 ASN A O 1
ATOM 5035 N N . ARG A 1 641 ? 32.827 0.341 44.837 1.00 46.25 641 ARG A N 1
ATOM 5036 C CA . ARG A 1 641 ? 32.744 1.209 46.019 1.00 46.25 641 ARG A CA 1
ATOM 5037 C C . ARG A 1 641 ? 31.289 1.618 46.273 1.00 46.25 641 ARG A C 1
ATOM 5039 O O . ARG A 1 641 ? 30.731 2.342 45.451 1.00 46.25 641 ARG A O 1
ATOM 5046 N N . PRO A 1 642 ? 30.678 1.256 47.419 1.00 39.88 642 PRO A N 1
ATOM 5047 C CA . PRO A 1 642 ? 29.404 1.850 47.800 1.00 39.88 642 PRO A CA 1
ATOM 5048 C C . PRO A 1 642 ? 29.590 3.361 47.962 1.00 39.88 642 PRO A C 1
ATOM 5050 O O . PRO A 1 642 ? 30.577 3.810 48.558 1.00 39.88 642 PRO A O 1
ATOM 5053 N N . ALA A 1 643 ? 28.639 4.142 47.443 1.00 40.16 643 ALA A N 1
ATOM 5054 C CA . ALA A 1 643 ? 28.642 5.591 47.581 1.00 40.16 643 ALA A CA 1
ATOM 5055 C C . ALA A 1 643 ? 28.725 5.960 49.070 1.00 40.16 643 ALA A C 1
ATOM 5057 O O . ALA A 1 643 ? 27.798 5.714 49.846 1.00 40.16 643 ALA A O 1
ATOM 5058 N N . ARG A 1 644 ? 29.863 6.529 49.491 1.00 36.81 644 ARG A N 1
ATOM 5059 C CA . ARG A 1 644 ? 30.050 7.007 50.864 1.00 36.81 644 ARG A CA 1
ATOM 5060 C C . ARG A 1 644 ? 29.205 8.259 51.067 1.00 36.81 644 ARG A C 1
ATOM 5062 O O . ARG A 1 644 ? 29.703 9.375 50.959 1.00 36.81 644 ARG A O 1
ATOM 5069 N N . HIS A 1 645 ? 27.937 8.065 51.411 1.00 36.72 645 HIS A N 1
ATOM 5070 C CA . HIS A 1 645 ? 27.109 9.113 51.985 1.00 36.72 645 HIS A CA 1
ATOM 5071 C C . HIS A 1 645 ? 27.707 9.541 53.331 1.00 36.72 645 HIS A C 1
ATOM 5073 O O . HIS A 1 645 ? 27.422 8.958 54.375 1.00 36.72 645 HIS A O 1
ATOM 5079 N N . THR A 1 646 ? 28.541 10.581 53.311 1.00 35.72 646 THR A N 1
ATOM 5080 C CA . THR A 1 646 ? 28.934 11.336 54.505 1.00 35.72 646 THR A CA 1
ATOM 5081 C C . THR A 1 646 ? 27.739 12.131 55.024 1.00 35.72 646 THR A C 1
ATOM 5083 O O . THR A 1 646 ? 27.658 13.343 54.844 1.00 35.72 646 THR A O 1
ATOM 5086 N N . PHE A 1 647 ? 26.815 11.440 55.689 1.00 34.38 647 PHE A N 1
ATOM 5087 C CA . PHE A 1 647 ? 25.906 12.054 56.649 1.00 34.38 647 PHE A CA 1
ATOM 5088 C C . PHE A 1 647 ? 26.468 11.849 58.054 1.00 34.38 647 PHE A C 1
ATOM 5090 O O . PHE A 1 647 ? 26.802 10.732 58.450 1.00 34.38 647 PHE A O 1
ATOM 5097 N N . GLY A 1 648 ? 26.610 12.948 58.795 1.00 32.56 648 GLY A N 1
ATOM 5098 C CA . GLY A 1 648 ? 27.068 12.906 60.179 1.00 32.56 648 GLY A CA 1
ATOM 5099 C C . GLY A 1 648 ? 26.066 12.162 61.059 1.00 32.56 648 GLY A C 1
ATOM 5100 O O . GLY A 1 648 ? 24.870 12.447 61.020 1.00 32.56 648 GLY A O 1
ATOM 5101 N N . ALA A 1 649 ? 26.561 11.227 61.867 1.00 32.25 649 ALA A N 1
ATOM 5102 C CA . ALA A 1 649 ? 25.766 10.615 62.922 1.00 32.25 649 ALA A CA 1
ATOM 5103 C C . ALA A 1 649 ? 25.387 11.657 63.988 1.00 32.25 649 ALA A C 1
ATOM 5105 O O . ALA A 1 649 ? 26.153 12.584 64.267 1.00 32.25 649 ALA A O 1
ATOM 5106 N N . PRO A 1 650 ? 24.265 11.431 64.678 1.00 38.88 650 PRO A N 1
ATOM 5107 C CA . PRO A 1 650 ? 24.363 11.351 66.130 1.00 38.88 650 PRO A CA 1
ATOM 5108 C C . PRO A 1 650 ? 23.906 9.988 66.665 1.00 38.88 650 PRO A C 1
ATOM 5110 O O . PRO A 1 650 ? 22.975 9.361 66.164 1.00 38.88 650 PRO A O 1
ATOM 5113 N N . HIS A 1 651 ? 24.581 9.537 67.722 1.00 33.38 651 HIS A N 1
ATOM 5114 C CA . HIS A 1 651 ? 24.208 8.358 68.502 1.00 33.38 651 HIS A CA 1
ATOM 5115 C C . HIS A 1 651 ? 22.799 8.486 69.107 1.00 33.38 651 HIS A C 1
ATOM 5117 O O . HIS A 1 651 ? 22.491 9.524 69.686 1.00 33.38 651 HIS A O 1
ATOM 5123 N N . ALA A 1 652 ? 22.043 7.381 69.165 1.00 32.25 652 ALA A N 1
ATOM 5124 C CA . ALA A 1 652 ? 21.863 6.632 70.422 1.00 32.25 652 ALA A CA 1
ATOM 5125 C C . ALA A 1 652 ? 20.973 5.376 70.280 1.00 32.25 652 ALA A C 1
ATOM 5127 O O . ALA A 1 652 ? 20.108 5.305 69.417 1.00 32.25 652 ALA A O 1
ATOM 5128 N N . ALA A 1 653 ? 21.151 4.471 71.254 1.00 31.20 653 ALA A N 1
ATOM 5129 C CA . ALA A 1 653 ? 20.290 3.355 71.682 1.00 31.20 653 ALA A CA 1
ATOM 5130 C C . ALA A 1 653 ? 20.620 1.928 71.177 1.00 31.20 653 ALA A C 1
ATOM 5132 O O . ALA A 1 653 ? 20.520 1.580 70.007 1.00 31.20 653 ALA A O 1
ATOM 5133 N N . ARG A 1 654 ? 20.992 1.098 72.162 1.00 32.69 654 ARG A N 1
ATOM 5134 C CA . ARG A 1 654 ? 21.200 -0.362 72.134 1.00 32.69 654 ARG A CA 1
ATOM 5135 C C . ARG A 1 654 ? 19.887 -1.124 71.871 1.00 32.69 654 ARG A C 1
ATOM 5137 O O . ARG A 1 654 ? 18.842 -0.621 72.269 1.00 32.69 654 ARG A O 1
ATOM 5144 N N . ILE A 1 655 ? 19.976 -2.397 71.456 1.00 33.38 655 ILE A N 1
ATOM 5145 C CA . ILE A 1 655 ? 19.681 -3.576 72.316 1.00 33.38 655 ILE A CA 1
ATOM 5146 C C . ILE A 1 655 ? 20.040 -4.912 71.611 1.00 33.38 655 ILE A C 1
ATOM 5148 O O . ILE A 1 655 ? 19.646 -5.141 70.478 1.00 33.38 655 ILE A O 1
ATOM 5152 N N . ALA A 1 656 ? 20.793 -5.745 72.346 1.00 30.06 656 ALA A N 1
ATOM 5153 C CA . ALA A 1 656 ? 20.914 -7.219 72.366 1.00 30.06 656 ALA A CA 1
ATOM 5154 C C . ALA A 1 656 ? 20.969 -8.105 71.085 1.00 30.06 656 ALA A C 1
ATOM 5156 O O . ALA A 1 656 ? 20.033 -8.186 70.297 1.00 30.06 656 ALA A O 1
ATOM 5157 N N . GLU A 1 657 ? 22.033 -8.922 71.028 1.00 35.28 657 GLU A N 1
ATOM 5158 C CA . GLU A 1 657 ? 22.101 -10.284 70.442 1.00 35.28 657 GLU A CA 1
ATOM 5159 C C . GLU A 1 657 ? 21.339 -11.319 71.344 1.00 35.28 657 GLU A C 1
ATOM 5161 O O . GLU A 1 657 ? 20.724 -10.864 72.315 1.00 35.28 657 GLU A O 1
ATOM 5166 N N . PRO A 1 658 ? 21.401 -12.677 71.188 1.00 51.47 658 PRO A N 1
ATOM 5167 C CA . PRO A 1 658 ? 22.105 -13.533 70.201 1.00 51.47 658 PRO A CA 1
ATOM 5168 C C . PRO A 1 658 ? 21.310 -14.759 69.667 1.00 51.47 658 PRO A C 1
ATOM 5170 O O . PRO A 1 658 ? 20.183 -15.018 70.082 1.00 51.47 658 PRO A O 1
ATOM 5173 N N . GLY A 1 659 ? 21.933 -15.594 68.810 1.00 28.67 659 GLY A N 1
ATOM 5174 C CA . GLY A 1 659 ? 21.418 -16.952 68.542 1.00 28.67 659 GLY A CA 1
ATOM 5175 C C . GLY A 1 659 ? 22.094 -17.810 67.452 1.00 28.67 659 GLY A C 1
ATOM 5176 O O . GLY A 1 659 ? 21.562 -17.870 66.356 1.00 28.67 659 GLY A O 1
ATOM 5177 N N . ASN A 1 660 ? 23.157 -18.554 67.818 1.00 31.28 660 ASN A N 1
ATOM 5178 C CA . ASN A 1 660 ? 23.605 -19.880 67.296 1.00 31.28 660 ASN A CA 1
ATOM 5179 C C . ASN A 1 660 ? 23.887 -20.093 65.773 1.00 31.28 660 ASN A C 1
ATOM 5181 O O . ASN A 1 660 ? 23.114 -19.702 64.914 1.00 31.28 660 ASN A O 1
ATOM 5185 N N . ARG A 1 661 ? 25.045 -20.662 65.355 1.00 32.84 661 ARG A N 1
ATOM 5186 C CA . ARG A 1 661 ? 25.447 -22.110 65.384 1.00 32.84 661 ARG A CA 1
ATOM 5187 C C . ARG A 1 661 ? 24.400 -23.005 64.679 1.00 32.84 661 ARG A C 1
ATOM 5189 O O . ARG A 1 661 ? 23.248 -22.931 65.069 1.00 32.84 661 ARG A O 1
ATOM 5196 N N . GLN A 1 662 ? 24.636 -23.913 63.724 1.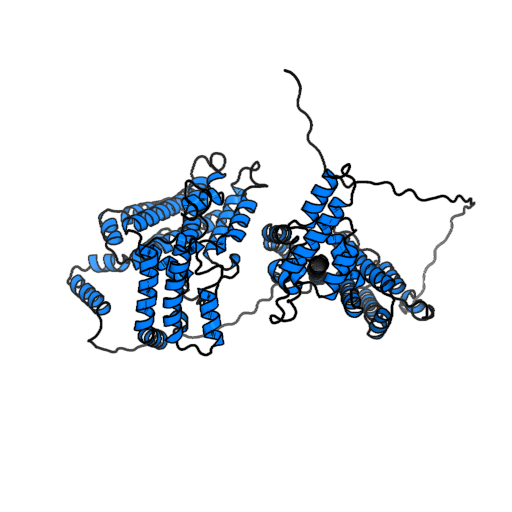00 32.31 662 GLN A N 1
ATOM 5197 C CA . GLN A 1 662 ? 25.778 -24.675 63.155 1.00 32.31 662 GLN A CA 1
ATOM 5198 C C . GLN A 1 662 ? 25.262 -25.295 61.803 1.00 32.31 662 GLN A C 1
ATOM 5200 O O . GLN A 1 662 ? 24.060 -25.220 61.562 1.00 32.31 662 GLN A O 1
ATOM 5205 N N . ASP A 1 663 ? 25.996 -25.919 60.865 1.00 31.98 663 ASP A N 1
ATOM 5206 C CA . ASP A 1 663 ? 27.419 -26.296 60.725 1.00 31.98 663 ASP A CA 1
ATOM 5207 C C . ASP A 1 663 ? 27.801 -26.565 59.234 1.00 31.98 663 ASP A C 1
ATOM 5209 O O . ASP A 1 663 ? 26.962 -26.460 58.340 1.00 31.98 663 ASP A O 1
ATOM 5213 N N . LEU A 1 664 ? 29.055 -26.970 58.978 1.00 37.56 664 LEU A N 1
ATOM 5214 C CA . LEU A 1 664 ? 29.556 -27.671 57.766 1.00 37.56 664 LEU A CA 1
ATOM 5215 C C . LEU A 1 664 ? 29.766 -29.177 58.103 1.00 37.56 664 LEU A C 1
ATOM 5217 O O . LEU A 1 664 ? 29.928 -29.454 59.295 1.00 37.56 664 LEU A O 1
ATOM 5221 N N . PRO A 1 665 ? 29.805 -30.171 57.165 1.00 45.78 665 PRO A N 1
ATOM 5222 C CA . PRO A 1 665 ? 30.965 -30.383 56.267 1.00 45.78 665 PRO A CA 1
ATOM 5223 C C . PRO A 1 665 ? 30.605 -31.126 54.921 1.00 45.78 665 PRO A C 1
ATOM 5225 O O . PRO A 1 665 ? 29.543 -30.823 54.383 1.00 45.78 665 PRO A O 1
ATOM 5228 N N . PRO A 1 666 ? 31.459 -31.935 54.230 1.00 45.31 666 PRO A N 1
ATOM 5229 C CA . PRO A 1 666 ? 32.030 -31.472 52.955 1.00 45.31 666 PRO A CA 1
ATOM 5230 C C . PRO A 1 666 ? 31.977 -32.452 51.747 1.00 45.31 666 PRO A C 1
ATOM 5232 O O . PRO A 1 666 ? 31.730 -33.642 51.887 1.00 45.31 666 PRO A O 1
ATOM 5235 N N . SER A 1 667 ? 32.339 -31.925 50.566 1.00 33.44 667 SER A N 1
ATOM 5236 C CA . SER A 1 667 ? 33.062 -32.571 49.437 1.00 33.44 667 SER A CA 1
ATOM 5237 C C . SER A 1 667 ? 32.681 -33.974 48.913 1.00 33.44 667 SER A C 1
ATOM 5239 O O . SER A 1 667 ? 32.809 -34.965 49.625 1.00 33.44 667 SER A O 1
ATOM 5241 N N . THR A 1 668 ? 32.535 -34.108 47.585 1.00 29.78 668 THR A N 1
ATOM 5242 C CA . THR A 1 668 ? 33.480 -34.893 46.739 1.00 29.78 668 THR A CA 1
ATOM 5243 C C . THR A 1 668 ? 33.248 -34.685 45.231 1.00 29.78 668 THR A C 1
ATOM 5245 O O . THR A 1 668 ? 32.206 -34.189 44.812 1.00 29.78 668 THR A O 1
ATOM 5248 N N . HIS A 1 669 ? 34.265 -35.010 44.423 1.00 30.34 669 HIS A N 1
ATOM 5249 C CA . HIS A 1 669 ? 34.300 -34.834 42.965 1.00 30.34 669 HIS A CA 1
ATOM 5250 C C . HIS A 1 669 ? 33.472 -35.872 42.190 1.00 30.34 669 HIS A C 1
ATOM 5252 O O . HIS A 1 669 ? 33.442 -37.042 42.564 1.00 30.34 669 HIS A O 1
ATOM 5258 N N . SER A 1 670 ? 32.988 -35.487 41.005 1.00 27.17 670 SER A N 1
ATOM 5259 C CA . SER A 1 670 ? 33.024 -36.358 39.822 1.00 27.17 670 SER A CA 1
ATOM 5260 C C . SER A 1 670 ? 32.993 -35.521 38.538 1.00 27.17 670 SER A C 1
ATOM 5262 O O . SER A 1 670 ? 32.124 -34.670 38.359 1.00 27.17 670 SER A O 1
ATOM 5264 N N . GLU A 1 671 ? 33.959 -35.748 37.653 1.00 32.12 671 GLU A N 1
ATOM 5265 C CA . GLU A 1 671 ? 33.893 -35.315 36.256 1.00 32.12 671 GLU A CA 1
ATOM 5266 C C . GLU A 1 671 ? 32.993 -36.289 35.481 1.00 32.12 671 GLU A C 1
ATOM 5268 O O . GLU A 1 671 ? 33.108 -37.485 35.726 1.00 32.12 671 GLU A O 1
ATOM 5273 N N . HIS A 1 672 ? 32.215 -35.829 34.490 1.00 29.34 672 HIS A N 1
ATOM 5274 C CA . HIS A 1 672 ? 32.204 -36.423 33.136 1.00 29.34 672 HIS A CA 1
ATOM 5275 C C . HIS A 1 672 ? 31.173 -35.796 32.175 1.00 29.34 672 HIS A C 1
ATOM 5277 O O . HIS A 1 672 ? 29.969 -35.876 32.384 1.00 29.34 672 HIS A O 1
ATOM 5283 N N . SER A 1 673 ? 31.714 -35.350 31.036 1.00 26.11 673 SER A N 1
ATOM 5284 C CA . SER A 1 673 ? 31.190 -35.494 29.667 1.00 26.11 673 SER A CA 1
ATOM 5285 C C . SER A 1 673 ? 29.897 -34.794 29.207 1.00 26.11 673 SER A C 1
ATOM 5287 O O . SER A 1 673 ? 28.952 -34.524 29.940 1.00 26.11 673 SER A O 1
ATOM 5289 N N . MET A 1 674 ? 29.889 -34.505 27.903 1.00 30.53 674 MET A N 1
ATOM 5290 C CA . MET A 1 674 ? 28.846 -33.777 27.184 1.00 30.53 674 MET A CA 1
ATOM 5291 C C . MET A 1 674 ? 27.671 -34.679 26.790 1.00 30.53 674 MET A C 1
ATOM 5293 O O . MET A 1 674 ? 27.866 -35.772 26.263 1.00 30.53 674 MET A O 1
ATOM 5297 N N . GLY A 1 675 ? 26.453 -34.150 26.918 1.00 25.36 675 GLY A N 1
ATOM 5298 C CA . GLY A 1 675 ? 25.232 -34.738 26.370 1.00 25.36 675 GLY A CA 1
ATOM 5299 C C . GLY A 1 675 ? 24.256 -33.648 25.936 1.00 25.36 675 GLY A C 1
ATOM 5300 O O . GLY A 1 675 ? 23.382 -33.254 26.703 1.00 25.36 675 GLY A O 1
ATOM 5301 N N . VAL A 1 676 ? 24.418 -33.130 24.714 1.00 27.83 676 VAL A N 1
ATOM 5302 C CA . VAL A 1 676 ? 23.449 -32.199 24.114 1.00 27.83 676 VAL A CA 1
ATOM 5303 C C . VAL A 1 676 ? 22.287 -33.016 23.564 1.00 27.83 676 VAL A C 1
ATOM 5305 O O . VAL A 1 676 ? 22.380 -33.543 22.456 1.00 27.83 676 VAL A O 1
ATOM 5308 N N . ASP A 1 677 ? 21.196 -33.109 24.324 1.00 26.75 677 ASP A N 1
ATOM 5309 C CA . ASP A 1 677 ? 19.960 -33.736 23.852 1.00 26.75 677 ASP A CA 1
ATOM 5310 C C . ASP A 1 677 ? 18.867 -32.698 23.553 1.00 26.75 677 ASP A C 1
ATOM 5312 O O . ASP A 1 677 ? 18.718 -31.674 24.228 1.00 26.75 677 ASP A O 1
ATOM 5316 N N . ARG A 1 678 ? 18.129 -32.932 22.468 1.00 33.88 678 ARG A N 1
ATOM 5317 C CA . ARG A 1 678 ? 17.253 -31.944 21.826 1.00 33.88 678 ARG A CA 1
ATOM 5318 C C . ARG A 1 678 ? 15.921 -31.822 22.565 1.00 33.88 678 ARG A C 1
ATOM 5320 O O . ARG A 1 678 ? 15.210 -32.808 22.734 1.00 33.88 678 ARG A O 1
ATOM 5327 N N . ARG A 1 679 ? 15.488 -30.592 22.869 1.00 28.17 679 ARG A N 1
ATOM 5328 C CA . ARG A 1 679 ? 14.084 -30.300 23.217 1.00 28.17 679 ARG A CA 1
ATOM 5329 C C . ARG A 1 679 ? 13.474 -29.242 22.300 1.00 28.17 679 ARG A C 1
ATOM 5331 O O . ARG A 1 679 ? 14.042 -28.177 22.086 1.00 28.17 679 ARG A O 1
ATOM 5338 N N . GLN A 1 680 ? 12.306 -29.582 21.760 1.00 33.25 680 GLN A N 1
ATOM 5339 C CA . GLN A 1 680 ? 11.455 -28.737 20.920 1.00 33.25 680 GLN A CA 1
ATOM 5340 C C . GLN A 1 680 ? 10.732 -27.652 21.743 1.00 33.25 680 GLN A C 1
ATOM 5342 O O . GLN A 1 680 ? 10.461 -27.877 22.926 1.00 33.25 680 GLN A O 1
ATOM 5347 N N . PRO A 1 681 ? 10.275 -26.554 21.112 1.00 30.59 681 PRO A N 1
ATOM 5348 C CA . PRO A 1 681 ? 9.218 -25.704 21.643 1.00 30.59 681 PRO A CA 1
ATOM 5349 C C . PRO A 1 681 ? 7.849 -26.005 20.996 1.00 30.59 681 PRO A C 1
ATOM 5351 O O . PRO A 1 681 ? 7.557 -25.603 19.876 1.00 30.59 681 PRO A O 1
ATOM 5354 N N . PHE A 1 682 ? 7.027 -26.722 21.760 1.00 28.44 682 PHE A N 1
ATOM 5355 C CA . PHE A 1 682 ? 5.562 -26.642 21.880 1.00 28.44 682 PHE A CA 1
ATOM 5356 C C . PHE A 1 682 ? 4.751 -25.697 20.959 1.00 28.44 682 PHE A C 1
ATOM 5358 O O . PHE A 1 682 ? 4.879 -24.475 21.031 1.00 28.44 682 PHE A O 1
ATOM 5365 N N . PHE A 1 683 ? 3.722 -26.272 20.323 1.00 27.09 683 PHE A N 1
ATOM 5366 C CA . PHE A 1 683 ? 2.397 -25.644 20.178 1.00 27.09 683 PHE A CA 1
ATOM 5367 C C . PHE A 1 683 ? 1.423 -26.247 21.218 1.00 27.09 683 PHE A C 1
ATOM 5369 O O . PHE A 1 683 ? 1.599 -27.409 21.595 1.00 27.09 683 PHE A O 1
ATOM 5376 N N . PRO A 1 684 ? 0.407 -25.506 21.704 1.00 33.69 684 PRO A N 1
ATOM 5377 C CA . PRO A 1 684 ? -0.542 -26.016 22.691 1.00 33.69 684 PRO A CA 1
ATOM 5378 C C . PRO A 1 684 ? -1.767 -26.670 22.034 1.00 33.69 684 PRO A C 1
ATOM 5380 O O . PRO A 1 684 ? -2.642 -25.984 21.506 1.00 33.69 684 PRO A O 1
ATOM 5383 N N . ASP A 1 685 ? -1.877 -27.991 22.147 1.00 29.55 685 ASP A N 1
ATOM 5384 C CA . ASP A 1 685 ? -3.081 -28.727 21.758 1.00 29.55 685 ASP A CA 1
ATOM 5385 C C . ASP A 1 685 ? -4.089 -28.786 22.914 1.00 29.55 685 ASP A C 1
ATOM 5387 O O . ASP A 1 685 ? -3.796 -29.317 23.987 1.00 29.55 685 ASP A O 1
ATOM 5391 N N . SER A 1 686 ? -5.311 -28.284 22.703 1.00 30.84 686 SER A N 1
ATOM 5392 C CA . SER A 1 686 ? -6.460 -28.689 23.524 1.00 30.84 686 SER A CA 1
ATOM 5393 C C . SER A 1 686 ? -7.817 -28.418 22.862 1.00 30.84 686 SER A C 1
ATOM 5395 O O . SER A 1 686 ? -8.386 -27.334 22.967 1.00 30.84 686 SER A O 1
ATOM 5397 N N . ARG A 1 687 ? -8.426 -29.477 22.314 1.00 29.39 687 ARG A N 1
ATOM 5398 C CA . ARG A 1 687 ? -9.811 -29.855 22.656 1.00 29.39 687 ARG A CA 1
ATOM 5399 C C . ARG A 1 687 ? -10.071 -31.324 22.332 1.00 29.39 687 ARG A C 1
ATOM 5401 O O . ARG A 1 687 ? -9.674 -31.831 21.291 1.00 29.39 687 ARG A O 1
ATOM 5408 N N . ARG A 1 688 ? -10.692 -32.022 23.286 1.00 31.77 688 ARG A N 1
ATOM 5409 C CA . ARG A 1 688 ? -10.867 -33.478 23.258 1.00 31.77 688 ARG A CA 1
ATOM 5410 C C . ARG A 1 688 ? -12.005 -33.918 22.334 1.00 31.77 688 ARG A C 1
ATOM 5412 O O . ARG A 1 688 ? -13.067 -33.309 22.316 1.00 31.77 688 ARG A O 1
ATOM 5419 N N . GLN A 1 689 ? -11.736 -35.044 21.676 1.00 32.88 689 GLN A N 1
ATOM 5420 C CA . GLN A 1 689 ? -12.616 -36.174 21.348 1.00 32.88 689 GLN A CA 1
ATOM 5421 C C . GLN A 1 689 ? -14.095 -36.100 21.769 1.00 32.88 689 GLN A C 1
ATOM 5423 O O . GLN A 1 689 ? -14.419 -35.861 22.933 1.00 32.88 689 GLN A O 1
ATOM 5428 N N . GLY A 1 690 ? -14.962 -36.525 20.843 1.00 27.20 690 GLY A N 1
ATOM 5429 C CA . GLY A 1 690 ? -16.372 -36.818 21.087 1.00 27.20 690 GLY A CA 1
ATOM 5430 C C . GLY A 1 690 ? -16.898 -38.019 20.286 1.00 27.20 690 GLY A C 1
ATOM 5431 O O . GLY A 1 690 ? -17.602 -37.818 19.309 1.00 27.20 690 GLY A O 1
ATOM 5432 N N . TRP A 1 691 ? -16.622 -39.233 20.780 1.00 23.27 691 TRP A N 1
ATOM 5433 C CA . TRP A 1 691 ? -17.385 -40.484 20.563 1.00 23.27 691 TRP A CA 1
ATOM 5434 C C . TRP A 1 691 ? -17.284 -41.259 19.227 1.00 23.27 691 TRP A C 1
ATOM 5436 O O . TRP A 1 691 ? -17.002 -40.732 18.159 1.00 23.27 691 TRP A O 1
ATOM 5446 N N . GLN A 1 692 ? -17.449 -42.583 19.367 1.00 33.19 692 GLN A N 1
ATOM 5447 C CA . GLN A 1 692 ? -17.257 -43.650 18.371 1.00 33.19 692 GLN A CA 1
ATOM 5448 C C . GLN A 1 692 ? -18.594 -44.150 17.774 1.00 33.19 692 GLN A C 1
ATOM 5450 O O . GLN A 1 692 ? -19.647 -43.901 18.355 1.00 33.19 692 GLN A O 1
ATOM 5455 N N . ARG A 1 693 ? -18.485 -45.045 16.770 1.00 33.84 693 ARG A N 1
ATOM 5456 C CA . ARG A 1 693 ? -19.524 -45.925 16.174 1.00 33.84 693 ARG A CA 1
ATOM 5457 C C . ARG A 1 693 ? -20.489 -45.183 15.232 1.00 33.84 693 ARG A C 1
ATOM 5459 O O . ARG A 1 693 ? -21.371 -44.465 15.680 1.00 33.84 693 ARG A O 1
ATOM 5466 N N . SER A 1 694 ? -20.410 -45.370 13.917 1.00 34.16 694 SER A N 1
ATOM 5467 C CA . SER A 1 694 ? -20.461 -46.663 13.207 1.00 34.16 694 SER A CA 1
ATOM 5468 C C . SER A 1 694 ? -19.717 -46.610 11.876 1.00 34.16 694 SER A C 1
ATOM 5470 O O . SER A 1 694 ? -19.669 -45.501 11.305 1.00 34.16 694 SER A O 1
#

Sequence (694 aa):
MNLASEEDPVPWKAPRRDPLFQQLSKIYDWLVPLVPSRLTSNTVSRISNSFDRAWHLWRSPERRAAVEFLLLELCKILQDDGPARYDWSQLSLDAVSRKTGRLPHNTGAWAVPKAADMRRLAEVQACAAEVAKVYPFSSPAQRAAWYHSFSAEDRMTTNKLQRTSEPERDHILSELKELSRELDRLLQFLERQGLPASRALPTADGLFLRAHDACHSAASRFERFTALLDGIDSVYGLAVKDRRHDAADAAALVDARETILVPRWNVVVQQGARYMQVSAVELARDILFETCRSWTDRKPLYSSERVIEMLKGALGMGHYESHSAQGSGLDDQFRAELLAALAGPDYRPADFMHDPPRPPGTSRTRTSRSTPTGRTLTMRTLLSVNALESFQCGWCDLLPPEREDVVGRLVSRFCLMEAGIDVGWEMLGYTWLCRAVKRASSSPTNVRPAAAELKEIEALVECLVQSVPHAHAATLATWKEGFLGDEGVTRGKLHRMAPMECAAFKDELAKPSADSLFSTVFTTLQTPHESFRIFSRSVGDLFNLYHWVPRLGESQVAHLEYLDHARGTLLSDAEAASFLLLDAAKRHAAVALARGRLFDACKTRMADNVLPGLSTIVHELCVVTLHENVPQTSAFDTFNRPARHTFGAPHAARIAEPGNRQDLPPSTHSEHSMGVDRRQPFFPDSRRQGWQRS

Foldseek 3Di:
DPPDPDDQLDQCPFLCPPVLLVLVVVLLVLCLVQAPPVQNPPASVVQNVVCRVCVLLDFLQLSVQLSLVSLLLSLCCLFDPHSVPDDSVCSHPQNSCCSSLVAPPPPSDDDDFDPVLVVLLVLLLVLLVLLLVQDPDPDPVSSVVLSCQAPPPSFSDSSHSVSQDPQLSVQSNVVSNVLSVCLVVVQVVCVVVVHDSSVSRDHRSRSSVVSVLVPDALVVLVVLLLSLLVLLLSLLVVCVVVVLDDPVQSVVLVVLSVVCVPVVNSCLSRVPDSQLSVQLSVQSSVLSSVSSVCSSVVHRRDGSVVVSVSNCVSSVNVVVVVCVVPDDDCPVVVVVVVVDVVDDDDDDDDDDDDDDDDDDDDDDDDDDDDDPVVVVVVCCVLCDPVQVVLCVVCVLLDALVLNVVLVLQVLLVVLCVLLVHDDDSVCNHSVNSSVVRQQDQDDPVCPDPLVVLLVVLLVLLVVVLVPDDPVCNVVSVVQSCQQSDSSHDDSSHSSRDDPQLSVQLSVVVPDSGRSVSSVVSCLVPPALVNLLVLLLSLLVSQLSNCLPPADVPDDSVVRVVVSVVLCCLCPPPVLSVLSNPDDSVLSVVLSVLSNVLSVQQSVCVVVVHRGPDPLVSSVVNNVSSDDPPDPPPPPPVVSPDDPPPPDDDDDDDDDDDDDDDDDDDDDDDDDDDDDDDDDDDDDDDDDDDDDDDD

Organism: NCBI:txid5288